Protein AF-A0A9D2AP03-F1 (afdb_monomer_lite)

Radius of gyration: 28.78 Å; chains: 1; bounding box: 63×72×78 Å

Foldseek 3Di:
DPVPVVVVVVCVVVVHPCPDPDPPCPLLLVLCVVQVVVLLPDDLVVQLVQDDFLDGNQQDVVRQPGSVSDDPVCVVVCPVVVVPACLVVLLNVLSNLCSNQQWDRDLDLLTDHPDPPAHFQLSSLLNLQSSQRQHDPVCSVVDRHSCSDPRRRDHQDNLVSLCSVVCCVQLRHSLLSNLLSLLLSVQQVLCVVHAPLQPLPQGLGSNQLSLLLVQLVQVCVQPVPQDFHSVLSSLLSSLSSQLQVLRNDDDDPCVLVVDDPLSVVLVVVLVVQVVVDDDPVSVVVSVVVNVVSVSVVRNVVCVVCRLVVSLVCLQDPPSSVSDDNVSSNLSSLLSNLLPDDLCVQLVPDFCRVPDNGRSSSSNLSSNLSSLQSLALVSADPVVCVVCVVPDDLVSLLSNVSNNFWHHKDKHKDKDAPPDPPDDPDLAQAGIAIEIEIETEGQEQWQAFDPQPLLQWQWEWDPVQDDSFWTKTDGDPPGDGYPDRSDTLVSNSCSLNNVSNSVSLVSVLVSLVPPPSNRHSYNYHYIYIYGHPHHHPDDPVSVVSNVVSD

pLDDT: mean 88.89, std 9.99, range [41.38, 98.75]

Sequence (549 aa):
DCNFIEREFEDYLLGKETDNISDCYAFLRKQTDKKMIRYANMNPGVLKKEFSGVKIQGLKSPLLTSFGICSDRFIKISRIVTANSDRLQRMFLNAVYSKVFKVVLSEDIALNSYDKKGIRYGELRALAYLRNSNGRISDFLNWDMEIMDIENQQNVDYTLFQVLGAYKKYVIHPDYIDHLILVHKYTSDIWKNGAKHLYFYTLHNQEHAIDLVKNIIKIVKIFSYLKISTYDYYLLFIACYLHDISMVRIAAEEDFLLDKDTSEEITAKLDSKWRSISSTNDLKKIIVESYKAVDGFFENKIRSSHGKDSGEEIRKRKELDFLEPSSRENIAAIAEGHMMDTRDIYFVKGSAKSKLLSSKFDKILLRFADLLDMRQHRVSAPILNHNIDNISPLSAFHWISHLVTEDYELTAEYGSPDSDSEPQGLTPGSITETVILSVFVNLSQFSKTSCDNSCVYGRLDEDTLSDTGFEIHMLDGGGKCTSDKCNFLCRWFNKKNAYLVQEMQALEAYLHRVPVKERFYDTRIIIRVIVSNPTRLSPELFEILKKQL

Organism: NCBI:txid2838499

Structure (mmCIF, N/CA/C/O backbone):
data_AF-A0A9D2AP03-F1
#
_entry.id   AF-A0A9D2AP03-F1
#
loop_
_atom_site.group_PDB
_atom_site.id
_atom_site.type_symbol
_atom_site.label_atom_id
_atom_site.label_alt_id
_atom_site.label_comp_id
_atom_site.label_asym_id
_atom_site.label_entity_id
_atom_site.label_seq_id
_atom_site.pdbx_PDB_ins_code
_atom_site.Cartn_x
_atom_site.Cartn_y
_atom_site.Cartn_z
_atom_site.occupancy
_atom_site.B_iso_or_equiv
_atom_site.auth_seq_id
_atom_site.auth_comp_id
_atom_site.auth_asym_id
_atom_site.auth_atom_id
_atom_site.pdbx_PDB_model_num
ATOM 1 N N . ASP A 1 1 ? -37.075 -10.006 31.513 1.00 44.84 1 ASP A N 1
ATOM 2 C CA . ASP A 1 1 ? -35.891 -10.606 32.162 1.00 44.84 1 ASP A CA 1
ATOM 3 C C . ASP A 1 1 ? -34.952 -11.201 31.123 1.00 44.84 1 ASP A C 1
ATOM 5 O O . ASP A 1 1 ? -35.371 -11.385 29.983 1.00 44.84 1 ASP A O 1
ATOM 9 N N . CYS A 1 2 ? -33.669 -11.375 31.454 1.00 41.38 2 CYS A N 1
ATOM 10 C CA . CYS A 1 2 ? -32.626 -11.760 30.495 1.00 41.38 2 CYS A CA 1
ATOM 11 C C . CYS A 1 2 ? -32.672 -13.272 30.222 1.00 41.38 2 CYS A C 1
ATOM 13 O O . CYS A 1 2 ? -31.818 -14.020 30.686 1.00 41.38 2 CYS A O 1
ATOM 15 N N . ASN A 1 3 ? -33.681 -13.680 29.451 1.00 57.78 3 ASN A N 1
ATOM 16 C CA . ASN A 1 3 ? -33.973 -15.060 29.044 1.00 57.78 3 ASN A CA 1
ATOM 17 C C . ASN A 1 3 ? -32.790 -15.751 28.332 1.00 57.78 3 ASN A C 1
ATOM 19 O O . ASN A 1 3 ? -32.763 -16.960 28.179 1.00 57.78 3 ASN A O 1
ATOM 23 N N . PHE A 1 4 ? -31.801 -14.977 27.882 1.00 57.78 4 PHE A N 1
ATOM 24 C CA . PHE A 1 4 ? -30.591 -15.502 27.264 1.00 57.78 4 PHE A CA 1
ATOM 25 C C . PHE A 1 4 ? -29.664 -16.174 28.284 1.00 57.78 4 PHE A C 1
ATOM 27 O O . PHE A 1 4 ? -29.231 -17.287 28.052 1.00 57.78 4 PHE A O 1
ATOM 34 N N . ILE A 1 5 ? -29.396 -15.545 29.434 1.00 58.84 5 ILE A N 1
ATOM 35 C CA . ILE A 1 5 ? -28.451 -16.105 30.421 1.00 58.84 5 ILE A CA 1
ATOM 36 C C . ILE A 1 5 ? -29.034 -17.355 31.088 1.00 58.84 5 ILE A C 1
ATOM 38 O O . ILE A 1 5 ? -28.309 -18.310 31.333 1.00 58.84 5 ILE A O 1
ATOM 42 N N . GLU A 1 6 ? -30.338 -17.342 31.363 1.00 63.78 6 GLU A N 1
ATOM 43 C CA . GLU A 1 6 ? -31.059 -18.488 31.923 1.00 63.78 6 GLU A CA 1
ATOM 44 C C . GLU A 1 6 ? -31.045 -19.670 30.947 1.00 63.78 6 GLU A C 1
ATOM 46 O O . GLU A 1 6 ? -30.641 -20.763 31.326 1.00 63.78 6 GLU A O 1
ATOM 51 N N . ARG A 1 7 ? -31.330 -19.419 29.663 1.00 66.69 7 ARG A N 1
ATOM 52 C CA . ARG A 1 7 ? -31.282 -20.444 28.616 1.00 66.69 7 ARG A CA 1
ATOM 53 C C . ARG A 1 7 ? -29.875 -20.997 28.374 1.00 66.69 7 ARG A C 1
ATOM 55 O O . ARG A 1 7 ? -29.720 -22.203 28.273 1.00 66.69 7 ARG A O 1
ATOM 62 N N . GLU A 1 8 ? -28.849 -20.147 28.322 1.00 65.19 8 GLU A N 1
ATOM 63 C CA . GLU A 1 8 ? -27.457 -20.599 28.145 1.00 65.19 8 GLU A CA 1
ATOM 64 C C . GLU A 1 8 ? -26.972 -21.439 29.338 1.00 65.19 8 GLU A C 1
ATOM 66 O O . GLU A 1 8 ? -26.218 -22.396 29.170 1.00 65.19 8 GLU A O 1
ATOM 71 N N . PHE A 1 9 ? -27.422 -21.107 30.551 1.00 68.38 9 PHE A N 1
ATOM 72 C CA . PHE A 1 9 ? -27.116 -21.884 31.748 1.00 68.38 9 PHE A CA 1
ATOM 73 C C . PHE A 1 9 ? -27.848 -23.235 31.760 1.00 68.38 9 PHE A C 1
ATOM 75 O O . PHE A 1 9 ? -27.249 -24.251 32.108 1.00 68.38 9 PHE A O 1
ATOM 82 N N . GLU A 1 10 ? -29.114 -23.273 31.338 1.00 73.44 10 GLU A N 1
ATOM 83 C CA . GLU A 1 10 ? -29.882 -24.516 31.188 1.00 73.44 10 GLU A CA 1
ATOM 84 C C . GLU A 1 10 ? -29.323 -25.423 30.082 1.00 73.44 10 GLU A C 1
ATOM 86 O O . GLU A 1 10 ? -29.177 -26.626 30.297 1.00 73.44 10 GLU A O 1
ATOM 91 N N . ASP A 1 11 ? -28.954 -24.869 28.925 1.00 72.00 11 ASP A N 1
ATOM 92 C CA . ASP A 1 11 ? -28.387 -25.633 27.809 1.00 72.00 11 ASP A CA 1
ATOM 93 C C . ASP A 1 11 ? -27.014 -26.235 28.173 1.00 72.00 11 ASP A C 1
ATOM 95 O O . ASP A 1 11 ? -26.756 -27.400 27.853 1.00 72.00 11 ASP A O 1
ATOM 99 N N . TYR A 1 12 ? -26.187 -25.506 28.941 1.00 70.19 12 TYR A N 1
ATOM 100 C CA . TYR A 1 12 ? -24.947 -26.027 29.534 1.00 70.19 12 TYR A CA 1
ATOM 101 C C . TYR A 1 12 ? -25.203 -27.210 30.480 1.00 70.19 12 TYR A C 1
ATOM 103 O O . TYR A 1 12 ? -24.540 -28.242 30.377 1.00 70.19 12 TYR A O 1
ATOM 111 N N . LEU A 1 13 ? -26.181 -27.089 31.387 1.00 75.38 13 LEU A N 1
ATOM 112 C CA . LEU A 1 13 ? -26.528 -28.157 32.333 1.00 75.38 13 LEU A CA 1
ATOM 113 C C . LEU A 1 13 ? -27.092 -29.407 31.641 1.00 75.38 13 LEU A C 1
ATOM 115 O O . LEU A 1 13 ? -26.936 -30.513 32.156 1.00 75.38 13 LEU A O 1
ATOM 119 N N . LEU A 1 14 ? -27.737 -29.242 30.485 1.00 83.12 14 LEU A N 1
ATOM 120 C CA . LEU A 1 14 ? -28.341 -30.326 29.709 1.00 83.12 14 LEU A CA 1
ATOM 121 C C . LEU A 1 14 ? -27.382 -30.972 28.697 1.00 83.12 14 LEU A C 1
ATOM 123 O O . LEU A 1 14 ? -27.803 -31.872 27.970 1.00 83.12 14 LEU A O 1
ATOM 127 N N . GLY A 1 15 ? -26.119 -30.532 28.631 1.00 58.19 15 GLY A N 1
ATOM 128 C CA . GLY A 1 15 ? -25.119 -31.079 27.708 1.00 58.19 15 GLY A CA 1
ATOM 129 C C . GLY A 1 15 ? -25.485 -30.900 26.233 1.00 58.19 15 GLY A C 1
ATOM 130 O O . GLY A 1 15 ? -25.018 -31.661 25.387 1.00 58.19 15 GLY A O 1
ATOM 131 N N . LYS A 1 16 ? -26.348 -29.928 25.917 1.00 58.47 16 LYS A N 1
ATOM 132 C CA . LYS A 1 16 ? -26.691 -29.597 24.537 1.00 58.47 16 LYS A CA 1
ATOM 133 C C . LYS A 1 16 ? -25.551 -28.769 23.960 1.00 58.47 16 LYS A C 1
ATOM 135 O O . LYS A 1 16 ? -25.250 -27.699 24.486 1.00 58.47 16 LYS A O 1
ATOM 140 N N . GLU A 1 17 ? -24.931 -29.238 22.879 1.00 49.62 17 GLU A N 1
ATOM 141 C CA . GLU A 1 17 ? -24.094 -28.364 22.057 1.00 49.62 17 GLU A CA 1
ATOM 142 C C . GLU A 1 17 ? -24.981 -27.225 21.541 1.00 49.62 17 GLU A C 1
ATOM 144 O O . GLU A 1 17 ? -25.986 -27.437 20.856 1.00 49.62 17 GLU A O 1
ATOM 149 N N . THR A 1 18 ? -24.677 -26.003 21.967 1.00 51.25 18 THR A N 1
ATOM 150 C CA . THR A 1 18 ? -25.422 -24.806 21.595 1.00 51.25 18 THR A CA 1
ATOM 151 C C . THR A 1 18 ? -25.088 -24.419 20.154 1.00 51.25 18 THR A C 1
ATOM 153 O O . THR A 1 18 ? -24.315 -23.505 19.897 1.00 51.25 18 THR A O 1
ATOM 156 N N . ASP A 1 19 ? -25.739 -25.071 19.190 1.00 45.84 19 ASP A N 1
ATOM 157 C CA . ASP A 1 19 ? -25.657 -24.725 17.759 1.00 45.84 19 ASP A CA 1
ATOM 158 C C . ASP A 1 19 ? -26.390 -23.418 17.390 1.00 45.84 19 ASP A C 1
ATOM 160 O O . ASP A 1 19 ? -26.431 -23.005 16.230 1.00 45.84 19 ASP A O 1
ATOM 164 N N . ASN A 1 20 ? -26.970 -22.711 18.363 1.00 47.16 20 ASN A N 1
ATOM 165 C CA . ASN A 1 20 ? -27.599 -21.418 18.123 1.00 47.16 20 ASN A CA 1
ATOM 166 C C . ASN A 1 20 ? -26.637 -20.281 18.464 1.00 47.16 20 ASN A C 1
ATOM 168 O O . ASN A 1 20 ? -26.581 -19.818 19.604 1.00 47.16 20 ASN A O 1
ATOM 172 N N . ILE A 1 21 ? -25.957 -19.752 17.440 1.00 50.97 21 ILE A N 1
ATOM 173 C CA . ILE A 1 21 ? -25.323 -18.429 17.494 1.00 50.97 21 ILE A CA 1
ATOM 174 C C . ILE A 1 21 ? -26.442 -17.389 17.651 1.00 50.97 21 ILE A C 1
ATOM 176 O O . ILE A 1 21 ? -26.941 -16.800 16.694 1.00 50.97 21 ILE A O 1
ATOM 180 N N . SER A 1 22 ? -26.893 -17.190 18.884 1.00 64.31 22 SER A N 1
ATOM 181 C CA . SER A 1 22 ? -27.770 -16.088 19.255 1.00 64.31 22 SER A CA 1
ATOM 182 C C . SER A 1 22 ? -27.080 -14.772 18.893 1.00 64.31 22 SER A C 1
ATOM 184 O O . SER A 1 22 ? -25.980 -14.509 19.380 1.00 64.31 22 SER A O 1
ATOM 186 N N . ASP A 1 23 ? -27.723 -13.927 18.075 1.00 77.56 23 ASP A N 1
ATOM 187 C CA . ASP A 1 23 ? -27.257 -12.559 17.809 1.00 77.56 23 ASP A CA 1
ATOM 188 C C . ASP A 1 23 ? -27.094 -11.816 19.145 1.00 77.56 23 ASP A C 1
ATOM 190 O O . ASP A 1 23 ? -28.066 -11.389 19.779 1.00 77.56 23 ASP A O 1
ATOM 194 N N . CYS A 1 24 ? -25.840 -11.657 19.574 1.00 82.56 24 CYS A N 1
ATOM 195 C CA . CYS A 1 24 ? -25.478 -11.058 20.855 1.00 82.56 24 CYS A CA 1
ATOM 196 C C . CYS A 1 24 ? -25.878 -9.574 20.957 1.00 82.56 24 CYS A C 1
ATOM 198 O O . CYS A 1 24 ? -25.889 -9.010 22.053 1.00 82.56 24 CYS A O 1
ATOM 200 N N . TYR A 1 25 ? -26.266 -8.954 19.837 1.00 90.12 25 TYR A N 1
ATOM 201 C CA . TYR A 1 25 ? -26.763 -7.589 19.759 1.00 90.12 25 TYR A CA 1
ATOM 202 C C . TYR A 1 25 ? -28.284 -7.477 19.629 1.00 90.12 25 TYR A C 1
ATOM 204 O O . TYR A 1 25 ? -28.788 -6.354 19.685 1.00 90.12 25 TYR A O 1
ATOM 212 N N . ALA A 1 26 ? -29.039 -8.574 19.509 1.00 89.12 26 ALA A N 1
ATOM 213 C CA . ALA A 1 26 ? -30.479 -8.532 19.225 1.00 89.12 26 ALA A CA 1
ATOM 214 C C . ALA A 1 26 ? -31.265 -7.628 20.197 1.00 89.12 26 ALA A C 1
ATOM 216 O O . ALA A 1 26 ? -32.081 -6.797 19.783 1.00 89.12 26 ALA A O 1
ATOM 217 N N . PHE A 1 27 ? -30.982 -7.737 21.500 1.00 90.19 27 PHE A N 1
ATOM 218 C CA . PHE A 1 27 ? -31.601 -6.882 22.516 1.00 90.19 27 PHE A CA 1
ATOM 219 C C . PHE A 1 27 ? -31.194 -5.412 22.362 1.00 90.19 27 PHE A C 1
ATOM 221 O O . PHE A 1 27 ? -32.060 -4.534 22.355 1.00 90.19 27 PHE A O 1
ATOM 228 N N . LEU A 1 28 ? -29.889 -5.145 22.231 1.00 93.50 28 LEU A N 1
ATOM 229 C CA . LEU A 1 28 ? -29.361 -3.787 22.108 1.00 93.50 28 LEU A CA 1
ATOM 230 C C . LEU A 1 28 ? -29.923 -3.096 20.868 1.00 93.50 28 LEU A C 1
ATOM 232 O O . LEU A 1 28 ? -30.394 -1.971 20.989 1.00 93.50 28 LEU A O 1
ATOM 236 N N . ARG A 1 29 ? -29.977 -3.795 19.729 1.00 92.75 29 ARG A N 1
ATOM 237 C CA . ARG A 1 29 ? -30.579 -3.319 18.478 1.00 92.75 29 ARG A CA 1
ATOM 238 C C . ARG A 1 29 ? -32.029 -2.883 18.690 1.00 92.75 29 ARG A C 1
ATOM 240 O O . ARG A 1 29 ? -32.378 -1.735 18.434 1.00 92.75 29 ARG A O 1
ATOM 247 N N . LYS A 1 30 ? -32.859 -3.764 19.263 1.00 92.81 30 LYS A N 1
ATOM 248 C CA . LYS A 1 30 ? -34.273 -3.467 19.545 1.00 92.81 30 LYS A CA 1
ATOM 249 C C . LYS A 1 30 ? -34.442 -2.250 20.459 1.00 92.81 30 LYS A C 1
ATOM 251 O O . LYS A 1 30 ? -35.348 -1.439 20.256 1.00 92.81 30 LYS A O 1
ATOM 256 N N . GLN A 1 31 ? -33.612 -2.129 21.495 1.00 94.44 31 GLN A N 1
ATOM 257 C CA . GLN A 1 31 ? -33.720 -1.021 22.443 1.00 94.44 31 GLN A CA 1
ATOM 258 C C . GLN A 1 31 ? -33.203 0.296 21.868 1.00 94.44 31 GLN A C 1
ATOM 260 O O . GLN A 1 31 ? -33.865 1.315 22.060 1.00 94.44 31 GLN A O 1
ATOM 265 N N . THR A 1 32 ? -32.076 0.311 21.152 1.00 93.75 32 THR A N 1
ATOM 266 C CA . THR A 1 32 ? -31.560 1.539 20.529 1.00 93.75 32 THR A CA 1
ATOM 267 C C . THR A 1 32 ? -32.501 2.036 19.436 1.00 93.75 32 THR A C 1
ATOM 269 O O . THR A 1 32 ? -32.773 3.235 19.383 1.00 93.75 32 THR A O 1
ATOM 272 N N . ASP A 1 33 ? -33.116 1.143 18.656 1.00 91.31 33 ASP A N 1
ATOM 273 C CA . ASP A 1 33 ? -34.148 1.512 17.681 1.00 91.31 33 ASP A CA 1
ATOM 274 C C . ASP A 1 33 ? -35.342 2.221 18.327 1.00 91.31 33 ASP A C 1
ATOM 276 O O . ASP A 1 33 ? -35.808 3.243 17.820 1.00 91.31 33 ASP A O 1
ATOM 280 N N . LYS A 1 34 ? -35.798 1.729 19.485 1.00 92.62 34 LYS A N 1
ATOM 281 C CA . LYS A 1 34 ? -36.927 2.318 20.216 1.00 92.62 34 LYS A CA 1
ATOM 282 C C . LYS A 1 34 ? -36.557 3.609 20.950 1.00 92.62 34 LYS A C 1
ATOM 284 O O . LYS A 1 34 ? -37.333 4.560 20.957 1.00 92.62 34 LYS A O 1
ATOM 289 N N . LYS A 1 35 ? -35.415 3.628 21.640 1.00 93.38 35 LYS A N 1
ATOM 290 C CA . LYS A 1 35 ? -35.047 4.680 22.606 1.00 93.38 35 LYS A CA 1
ATOM 291 C C . LYS A 1 35 ? -34.233 5.814 21.990 1.00 93.38 35 LYS A C 1
ATOM 293 O O . LYS A 1 35 ? -34.242 6.916 22.528 1.00 93.38 35 LYS A O 1
ATOM 298 N N . MET A 1 36 ? -33.560 5.573 20.865 1.00 92.00 36 MET A N 1
ATOM 299 C CA . MET A 1 36 ? -32.675 6.544 20.209 1.00 92.00 36 MET A CA 1
ATOM 300 C C . MET A 1 36 ? -33.200 7.016 18.848 1.00 92.00 36 MET A C 1
ATOM 302 O O . MET A 1 36 ? -32.451 7.595 18.064 1.00 92.00 36 MET A O 1
ATOM 306 N N . ILE A 1 37 ? -34.498 6.835 18.571 1.00 87.38 37 ILE A N 1
ATOM 307 C CA . ILE A 1 37 ? -35.125 7.219 17.295 1.00 87.38 37 ILE A CA 1
ATOM 308 C C . ILE A 1 37 ? -34.913 8.697 16.933 1.00 87.38 37 ILE A C 1
ATOM 310 O O . ILE A 1 37 ? -34.762 9.023 15.759 1.00 87.38 37 ILE A O 1
ATOM 314 N N . ARG A 1 38 ? -34.819 9.587 17.935 1.00 88.38 38 ARG A N 1
ATOM 315 C CA . ARG A 1 38 ? -34.565 11.019 17.711 1.00 88.38 38 ARG A CA 1
ATOM 316 C C . ARG A 1 38 ? -33.284 11.264 16.912 1.00 88.38 38 ARG A C 1
ATOM 318 O O . ARG A 1 38 ? -33.292 12.096 16.015 1.00 88.38 38 ARG A O 1
ATOM 325 N N . TYR A 1 39 ? -32.225 10.502 17.192 1.00 86.62 39 TYR A N 1
ATOM 326 C CA . TYR A 1 39 ? -30.919 10.665 16.554 1.00 86.62 39 TYR A CA 1
ATOM 327 C C . TYR A 1 39 ? -30.940 10.220 15.092 1.00 86.62 39 TYR A C 1
ATOM 329 O O . TYR A 1 39 ? -30.308 10.848 14.250 1.00 86.62 39 TYR A O 1
ATOM 337 N N . ALA A 1 40 ? -31.753 9.212 14.758 1.00 75.50 40 ALA A N 1
ATOM 338 C CA . ALA A 1 40 ? -31.922 8.769 13.375 1.00 75.50 40 ALA A CA 1
ATOM 339 C C . ALA A 1 40 ? -32.514 9.869 12.470 1.00 75.50 40 ALA A C 1
ATOM 341 O O . ALA A 1 40 ? -32.250 9.896 11.268 1.00 75.50 40 ALA A O 1
ATOM 342 N N . ASN A 1 41 ? -33.268 10.807 13.043 1.00 78.69 41 ASN A N 1
ATOM 343 C CA . ASN A 1 41 ? -33.937 11.872 12.298 1.00 78.69 41 ASN A CA 1
ATOM 344 C C . ASN A 1 41 ? -33.183 13.210 12.336 1.00 78.69 41 ASN A C 1
ATOM 346 O O . ASN A 1 41 ? -33.604 14.164 11.683 1.00 78.69 41 ASN A O 1
ATOM 350 N N . MET A 1 42 ? -32.073 13.303 13.075 1.00 86.88 42 MET A N 1
ATOM 351 C CA . MET A 1 42 ? -31.293 14.536 13.151 1.00 86.88 42 MET A CA 1
ATOM 352 C C . MET A 1 42 ? -30.549 14.804 11.842 1.00 86.88 42 MET A C 1
ATOM 354 O O . MET A 1 42 ? -30.016 13.901 11.191 1.00 86.88 42 MET A O 1
ATOM 358 N N . ASN A 1 43 ? -30.496 16.081 11.460 1.00 83.50 43 ASN A N 1
ATOM 359 C CA . ASN A 1 43 ? -29.593 16.529 10.408 1.00 83.50 43 ASN A CA 1
ATOM 360 C C . ASN A 1 43 ? -28.151 16.647 10.958 1.00 83.50 43 ASN A C 1
ATOM 362 O O . ASN A 1 43 ? -27.973 16.767 12.174 1.00 83.50 43 ASN A O 1
ATOM 366 N N . PRO A 1 44 ? -27.118 16.648 10.093 1.00 79.19 44 PRO A N 1
ATOM 367 C CA . PRO A 1 44 ? -25.723 16.668 10.542 1.00 79.19 44 PRO A CA 1
ATOM 368 C C . PRO A 1 44 ? -25.347 17.877 11.412 1.00 79.19 44 PRO A C 1
ATOM 370 O O . PRO A 1 44 ? -24.553 17.740 12.337 1.00 79.19 44 PRO A O 1
ATOM 373 N N . GLY A 1 45 ? -25.925 19.055 11.146 1.00 82.62 45 GLY A N 1
ATOM 374 C CA . GLY A 1 45 ? -25.622 20.280 11.893 1.00 82.62 45 GLY A CA 1
ATOM 375 C C . GLY A 1 45 ? -26.169 20.270 13.322 1.00 82.62 45 GLY A C 1
ATOM 376 O O . GLY A 1 45 ? -25.517 20.768 14.235 1.00 82.62 45 GLY A O 1
ATOM 377 N N . VAL A 1 46 ? -27.347 19.675 13.530 1.00 86.88 46 VAL A N 1
ATOM 378 C CA . VAL A 1 46 ? -27.911 19.444 14.867 1.00 86.88 46 VAL A CA 1
ATOM 379 C C . VAL A 1 46 ? -27.157 18.320 15.562 1.00 86.88 46 VAL A C 1
ATOM 381 O O . VAL A 1 46 ? -26.773 18.483 16.714 1.00 86.88 46 VAL A O 1
ATOM 384 N N . LEU A 1 47 ? -26.870 17.227 14.847 1.00 87.31 47 LEU A N 1
ATOM 385 C CA . LEU A 1 47 ? -26.134 16.095 15.403 1.00 87.31 47 LEU A CA 1
ATOM 386 C C . LEU A 1 47 ? -24.746 16.507 15.910 1.00 87.31 47 LEU A C 1
ATOM 388 O O . LEU A 1 47 ? -24.331 16.049 16.966 1.00 87.31 47 LEU A O 1
ATOM 392 N N . LYS A 1 48 ? -24.066 17.436 15.225 1.00 88.75 48 LYS A N 1
ATOM 393 C CA . LYS A 1 48 ? -22.791 18.007 15.686 1.00 88.75 48 LYS A CA 1
ATOM 394 C C . LYS A 1 48 ? -22.875 18.595 17.098 1.00 88.75 48 LYS A C 1
ATOM 396 O O . LYS A 1 48 ? -21.929 18.456 17.857 1.00 88.75 48 LYS A O 1
ATOM 401 N N . LYS A 1 49 ? -23.996 19.227 17.462 1.00 91.19 49 LYS A N 1
ATOM 402 C CA . LYS A 1 49 ? -24.187 19.839 18.791 1.00 91.19 49 LYS A CA 1
ATOM 403 C C . LYS A 1 49 ? -24.413 18.810 19.898 1.00 91.19 49 LYS A C 1
ATOM 405 O O . LYS A 1 49 ? -24.291 19.150 21.067 1.00 91.19 49 LYS A O 1
ATOM 410 N N . GLU A 1 50 ? -24.746 17.575 19.532 1.00 93.31 50 GLU A N 1
ATOM 411 C CA . GLU A 1 50 ? -24.918 16.471 20.475 1.00 93.31 50 GLU A CA 1
ATOM 412 C C . GLU A 1 50 ? -23.584 15.811 20.836 1.00 93.31 50 GLU A C 1
ATOM 414 O O . GLU A 1 50 ? -23.572 14.965 21.722 1.00 93.31 50 GLU A O 1
ATOM 419 N N . PHE A 1 51 ? -22.473 16.158 20.179 1.00 93.88 51 PHE A N 1
ATOM 420 C CA . PHE A 1 51 ? -21.151 15.611 20.481 1.00 93.88 51 PHE A CA 1
ATOM 421 C C . PHE A 1 51 ? -20.243 16.652 21.142 1.00 93.88 51 PHE A C 1
ATOM 423 O O . PHE A 1 51 ? -20.256 17.829 20.791 1.00 93.88 51 PHE A O 1
ATOM 430 N N . SER A 1 52 ? -19.436 16.190 22.094 1.00 92.56 52 SER A N 1
ATOM 431 C CA . SER A 1 52 ? -18.273 16.895 22.635 1.00 92.56 52 SER A CA 1
ATOM 432 C C . SER A 1 52 ? -17.092 15.930 22.559 1.00 92.56 52 SER A C 1
ATOM 434 O O . SER A 1 52 ? -17.078 14.919 23.274 1.00 92.56 52 SER A O 1
ATOM 436 N N . GLY A 1 53 ? -16.164 16.182 21.629 1.00 93.56 53 GLY A N 1
ATOM 437 C CA . GLY A 1 53 ? -15.182 15.188 21.209 1.00 93.56 53 GLY A CA 1
ATOM 438 C C . GLY A 1 53 ? -15.876 13.922 20.716 1.00 93.56 53 GLY A C 1
ATOM 439 O O . GLY A 1 53 ? -16.817 13.960 19.913 1.00 93.56 53 GLY A O 1
ATOM 440 N N . VAL A 1 54 ? -15.480 12.782 21.279 1.00 94.81 54 VAL A N 1
ATOM 441 C CA . VAL A 1 54 ? -16.140 11.514 20.978 1.00 94.81 54 VAL A CA 1
ATOM 442 C C . VAL A 1 54 ? -17.452 11.299 21.725 1.00 94.81 54 VAL A C 1
ATOM 444 O O . VAL A 1 54 ? -18.207 10.407 21.351 1.00 94.81 54 VAL A O 1
ATOM 447 N N . LYS A 1 55 ? -17.745 12.050 22.796 1.00 95.06 55 LYS A N 1
ATOM 448 C CA . LYS A 1 55 ? -18.863 11.761 23.710 1.00 95.06 55 LYS A CA 1
ATOM 449 C C . LYS A 1 55 ? -20.167 12.333 23.181 1.00 95.06 55 LYS A C 1
ATOM 451 O O . LYS A 1 55 ? -20.269 13.533 22.952 1.00 95.06 55 LYS A O 1
ATOM 456 N N . ILE A 1 56 ? -21.195 11.492 23.096 1.00 94.31 56 ILE A N 1
ATOM 457 C CA . ILE A 1 56 ? -22.560 11.938 22.811 1.00 94.31 56 ILE A CA 1
ATOM 458 C C . ILE A 1 56 ? -23.282 12.415 24.085 1.00 94.31 56 ILE A C 1
ATOM 460 O O . ILE A 1 56 ? -23.189 11.801 25.155 1.00 94.31 56 ILE A O 1
ATOM 464 N N . GLN A 1 57 ? -24.037 13.506 23.972 1.00 92.44 57 GLN A N 1
ATOM 465 C CA . GLN A 1 57 ? -24.822 14.091 25.048 1.00 92.44 57 GLN A CA 1
ATOM 466 C C . GLN A 1 57 ? -25.852 13.080 25.566 1.00 92.44 57 GLN A C 1
ATOM 468 O O . GLN A 1 57 ? -26.600 12.457 24.813 1.00 92.44 57 GLN A O 1
ATOM 473 N N . GLY A 1 58 ? -25.902 12.922 26.889 1.00 89.94 58 GLY A N 1
ATOM 474 C CA . GLY A 1 58 ? -26.769 11.947 27.556 1.00 89.94 58 GLY A CA 1
ATOM 475 C C . GLY A 1 58 ? -26.066 10.657 27.982 1.00 89.94 58 GLY A C 1
ATOM 476 O O . GLY A 1 58 ? -26.693 9.847 28.671 1.00 89.94 58 GLY A O 1
ATOM 477 N N . LEU A 1 59 ? -24.776 10.489 27.656 1.00 94.19 59 LEU A N 1
ATOM 478 C CA . LEU A 1 59 ? -23.927 9.508 28.332 1.00 94.19 59 LEU A CA 1
ATOM 479 C C . LEU A 1 59 ? -23.784 9.855 29.822 1.00 94.19 59 LEU A C 1
ATOM 481 O O . LEU A 1 59 ? -23.529 11.000 30.195 1.00 94.19 59 LEU A O 1
ATOM 485 N N . LYS A 1 60 ? -23.960 8.848 30.677 1.00 93.31 60 LYS A N 1
ATOM 486 C CA . LYS A 1 60 ? -23.873 8.923 32.140 1.00 93.31 60 LYS A CA 1
ATOM 487 C C . LYS A 1 60 ? -22.753 8.025 32.658 1.00 93.31 60 LYS A C 1
ATOM 489 O O . LYS A 1 60 ? -22.312 7.112 31.968 1.00 93.31 60 LYS A O 1
ATOM 494 N N . SER A 1 61 ? -22.348 8.236 33.908 1.00 87.94 61 SER A N 1
ATOM 495 C CA . SER A 1 61 ? -21.525 7.285 34.658 1.00 87.94 61 SER A CA 1
ATOM 496 C C . SER A 1 61 ? -22.370 6.667 35.778 1.00 87.94 61 SER A C 1
ATOM 498 O O . SER A 1 61 ? -22.891 7.426 36.599 1.00 87.94 61 SER A O 1
ATOM 500 N N . PRO A 1 62 ? -22.553 5.331 35.831 1.00 88.69 62 PRO A N 1
ATOM 501 C CA . PRO A 1 62 ? -22.027 4.295 34.926 1.00 88.69 62 PRO A CA 1
ATOM 502 C C . PRO A 1 62 ? -22.670 4.284 33.525 1.00 88.69 62 PRO A C 1
ATOM 504 O O . PRO A 1 62 ? -23.876 4.503 33.400 1.00 88.69 62 PRO A O 1
ATOM 507 N N . LEU A 1 63 ? -21.902 3.933 32.483 1.00 93.56 63 LEU A N 1
ATOM 508 C CA . LEU A 1 63 ? -22.317 4.025 31.066 1.00 93.56 63 LEU A CA 1
ATOM 509 C C . LEU A 1 63 ? -23.632 3.321 30.733 1.00 93.56 63 LEU A C 1
ATOM 511 O O . LEU A 1 63 ? -24.467 3.886 30.031 1.00 93.56 63 LEU A O 1
ATOM 515 N N . LEU A 1 64 ? -23.854 2.119 31.269 1.00 93.25 64 LEU A N 1
ATOM 516 C CA . LEU A 1 64 ? -25.052 1.324 30.976 1.00 93.25 64 LEU A CA 1
ATOM 517 C C . LEU A 1 64 ? -26.356 1.964 31.491 1.00 93.25 64 LEU A C 1
ATOM 519 O O . LEU A 1 64 ? -27.434 1.539 31.090 1.00 93.25 64 LEU A O 1
ATOM 523 N N . THR A 1 65 ? -26.281 2.993 32.346 1.00 94.19 65 THR A N 1
ATOM 524 C CA . THR A 1 65 ? -27.449 3.777 32.799 1.00 94.19 65 THR A CA 1
ATOM 525 C C . THR A 1 65 ? -27.903 4.825 31.773 1.00 94.19 65 THR A C 1
ATOM 527 O O . THR A 1 65 ? -28.935 5.482 31.951 1.00 94.19 65 THR A O 1
ATOM 530 N N . SER A 1 66 ? -27.138 5.011 30.694 1.00 95.00 66 SER A N 1
ATOM 531 C CA . SER A 1 66 ? -27.413 6.022 29.673 1.00 95.00 66 SER A CA 1
ATOM 532 C C . SER A 1 66 ? -28.632 5.639 28.829 1.00 95.00 66 SER A C 1
ATOM 534 O O . SER A 1 66 ? -28.880 4.465 28.546 1.00 95.00 66 SER A O 1
ATOM 536 N N . PHE A 1 67 ? -29.406 6.646 28.419 1.00 94.38 67 PHE A N 1
ATOM 537 C CA . PHE A 1 67 ? -30.544 6.533 27.489 1.00 94.38 67 PHE A CA 1
ATOM 538 C C . PHE A 1 67 ? -31.687 5.571 27.883 1.00 94.38 67 PHE A C 1
ATOM 540 O O . PHE A 1 67 ? -32.623 5.388 27.106 1.00 94.38 67 PHE A O 1
ATOM 547 N N . GLY A 1 68 ? -31.653 4.962 29.075 1.00 92.06 68 GLY A N 1
ATOM 548 C CA . GLY A 1 68 ? -32.679 4.012 29.521 1.00 92.06 68 GLY A CA 1
ATOM 549 C C . GLY A 1 68 ? -32.799 2.772 28.623 1.00 92.06 68 GLY A C 1
ATOM 550 O O . GLY A 1 68 ? -33.903 2.257 28.435 1.00 92.06 68 GLY A O 1
ATOM 551 N N . ILE A 1 69 ? -31.683 2.345 28.020 1.00 94.19 69 ILE A N 1
ATOM 552 C CA . ILE A 1 69 ? -31.586 1.155 27.156 1.00 94.19 69 ILE A CA 1
ATOM 553 C C . ILE A 1 69 ? -31.535 -0.123 28.005 1.00 94.19 69 ILE A C 1
ATOM 555 O O . ILE A 1 69 ? -32.227 -1.098 27.709 1.00 94.19 69 ILE A O 1
ATOM 559 N N . CYS A 1 70 ? -30.731 -0.116 29.070 1.00 91.94 70 CYS A N 1
ATOM 560 C CA . CYS A 1 70 ? -30.582 -1.239 29.991 1.00 91.94 70 CYS A CA 1
ATOM 561 C C . CYS A 1 70 ? -31.505 -1.069 31.206 1.00 91.94 70 CYS A C 1
ATOM 563 O O . CYS A 1 70 ? -31.637 0.027 31.742 1.00 91.94 70 CYS A O 1
ATOM 565 N N . SER A 1 71 ? -32.124 -2.160 31.667 1.00 90.38 71 SER A N 1
ATOM 566 C CA . SER A 1 71 ? -32.940 -2.156 32.893 1.00 90.38 71 SER A CA 1
ATOM 567 C C . SER A 1 71 ? -32.082 -2.049 34.158 1.00 90.38 71 SER A C 1
ATOM 569 O O . SER A 1 71 ? -30.983 -2.608 34.185 1.00 90.38 71 SER A O 1
ATOM 571 N N . ASP A 1 72 ? -32.626 -1.485 35.239 1.00 90.19 72 ASP A N 1
ATOM 572 C CA . ASP A 1 72 ? -31.939 -1.380 36.538 1.00 90.19 72 ASP A CA 1
ATOM 573 C C . ASP A 1 72 ? -31.475 -2.738 37.085 1.00 90.19 72 ASP A C 1
ATOM 575 O O . ASP A 1 72 ? -30.359 -2.862 37.594 1.00 90.19 72 ASP A O 1
ATOM 579 N N . ARG A 1 73 ? -32.292 -3.791 36.913 1.00 90.50 73 ARG A N 1
ATOM 580 C CA . ARG A 1 73 ? -31.928 -5.169 37.287 1.00 90.50 73 ARG A CA 1
ATOM 581 C C . ARG A 1 73 ? -30.665 -5.627 36.554 1.00 90.50 73 ARG A C 1
ATOM 583 O O . ARG A 1 73 ? -29.739 -6.117 37.195 1.00 90.50 73 ARG A O 1
ATOM 590 N N . PHE A 1 74 ? -30.616 -5.446 35.232 1.00 89.50 74 PHE A N 1
ATOM 591 C CA . PHE A 1 74 ? -29.442 -5.792 34.423 1.00 89.50 74 PHE A CA 1
ATOM 592 C C . PHE A 1 74 ? -28.215 -4.995 34.857 1.00 89.50 74 PHE A C 1
ATOM 594 O O . PHE A 1 74 ? -27.176 -5.594 35.096 1.00 89.50 74 PHE A O 1
ATOM 601 N N . ILE A 1 75 ? -28.353 -3.677 35.038 1.00 90.81 75 ILE A N 1
ATOM 602 C CA . ILE A 1 75 ? -27.252 -2.801 35.461 1.00 90.81 75 ILE A CA 1
ATOM 603 C C . ILE A 1 75 ? -26.674 -3.268 36.800 1.00 90.81 75 ILE A C 1
ATOM 605 O O . ILE A 1 75 ? -25.456 -3.314 36.957 1.00 90.81 75 ILE A O 1
ATOM 609 N N . LYS A 1 76 ? -27.529 -3.654 37.758 1.00 89.44 76 LYS A N 1
ATOM 610 C CA . LYS A 1 76 ? -27.100 -4.168 39.066 1.00 89.44 76 LYS A CA 1
ATOM 611 C C . LYS A 1 76 ? -26.314 -5.476 38.938 1.00 89.44 76 LYS A C 1
ATOM 613 O O . LYS A 1 76 ? -25.272 -5.605 39.575 1.00 89.44 76 LYS A O 1
ATOM 618 N N . ILE A 1 77 ? -26.791 -6.414 38.119 1.00 87.50 77 ILE A N 1
ATOM 619 C CA . ILE A 1 77 ? -26.153 -7.726 37.915 1.00 87.50 77 ILE A CA 1
ATOM 620 C C . ILE A 1 77 ? -24.856 -7.589 37.104 1.00 87.50 77 ILE A C 1
ATOM 622 O O . ILE A 1 77 ? -23.860 -8.239 37.412 1.00 87.50 77 ILE A O 1
ATOM 626 N N . SER A 1 78 ? -24.819 -6.695 36.114 1.00 88.25 78 SER A N 1
ATOM 627 C CA . SER A 1 78 ? -23.655 -6.503 35.248 1.00 88.25 78 SER A CA 1
ATOM 628 C C . SER A 1 78 ? -22.480 -5.816 35.941 1.00 88.25 78 SER A C 1
ATOM 630 O O . SER A 1 78 ? -21.399 -5.800 35.361 1.00 88.25 78 SER A O 1
ATOM 632 N N . ARG A 1 79 ? -22.651 -5.260 37.157 1.00 87.00 79 ARG A N 1
ATOM 633 C CA . ARG A 1 79 ? -21.595 -4.517 37.877 1.00 87.00 79 ARG A CA 1
ATOM 634 C C . ARG A 1 79 ? -20.293 -5.305 37.985 1.00 87.00 79 ARG A C 1
ATOM 636 O O . ARG A 1 79 ? -19.235 -4.734 37.744 1.00 87.00 79 ARG A O 1
ATOM 643 N N . ILE A 1 80 ? -20.379 -6.600 38.299 1.00 84.62 80 ILE A N 1
ATOM 644 C CA . ILE A 1 80 ? -19.207 -7.480 38.432 1.00 84.62 80 ILE A CA 1
ATOM 645 C C . ILE A 1 80 ? -18.488 -7.613 37.086 1.00 84.62 80 ILE A C 1
ATOM 647 O O . ILE A 1 80 ? -17.272 -7.459 37.021 1.00 84.62 80 ILE A O 1
ATOM 651 N N . VAL A 1 81 ? -19.234 -7.826 35.998 1.00 86.75 81 VAL A N 1
ATOM 652 C CA . VAL A 1 81 ? -18.660 -7.942 34.649 1.00 86.75 81 VAL A CA 1
ATOM 653 C C . VAL A 1 81 ? -18.018 -6.622 34.225 1.00 86.75 81 VAL A C 1
ATOM 655 O O . VAL A 1 81 ? -16.870 -6.618 33.800 1.00 86.75 81 VAL A O 1
ATOM 658 N N . THR A 1 82 ? -18.710 -5.494 34.406 1.00 86.25 82 THR A N 1
ATOM 659 C CA . THR A 1 82 ? -18.194 -4.164 34.037 1.00 86.25 82 THR A CA 1
ATOM 660 C C . THR A 1 82 ? -17.016 -3.696 34.886 1.00 86.25 82 THR A C 1
ATOM 662 O O . THR A 1 82 ? -16.328 -2.771 34.482 1.00 86.25 82 THR A O 1
ATOM 665 N N . ALA A 1 83 ? -16.789 -4.294 36.060 1.00 84.81 83 ALA A N 1
ATOM 666 C CA . ALA A 1 83 ? -15.614 -4.010 36.883 1.00 84.81 83 ALA A CA 1
ATOM 667 C C . ALA A 1 83 ? -14.361 -4.770 36.412 1.00 84.81 83 ALA A C 1
ATOM 669 O O . ALA A 1 83 ? -13.255 -4.377 36.760 1.00 84.81 83 ALA A O 1
ATOM 670 N N . ASN A 1 84 ? -14.533 -5.846 35.635 1.00 85.69 84 ASN A N 1
ATOM 671 C CA . ASN A 1 84 ? -13.443 -6.722 35.190 1.00 85.69 84 ASN A CA 1
ATOM 672 C C . ASN A 1 84 ? -13.245 -6.720 33.665 1.00 85.69 84 ASN A C 1
ATOM 674 O O . ASN A 1 84 ? -12.248 -7.237 33.170 1.00 85.69 84 ASN A O 1
ATOM 678 N N . SER A 1 85 ? -14.202 -6.191 32.898 1.00 88.12 85 SER A N 1
ATOM 679 C CA . SER A 1 85 ? -14.153 -6.177 31.440 1.00 88.12 85 SER A CA 1
ATOM 680 C C . SER A 1 85 ? -14.945 -5.020 30.843 1.00 88.12 85 SER A C 1
ATOM 682 O O . SER A 1 85 ? -16.116 -4.800 31.164 1.00 88.12 85 SER A O 1
ATOM 684 N N . ASP A 1 86 ? -14.342 -4.386 29.844 1.00 90.75 86 ASP A N 1
ATOM 685 C CA . ASP A 1 86 ? -14.961 -3.331 29.044 1.00 90.75 86 ASP A CA 1
ATOM 686 C C . ASP A 1 86 ? -15.955 -3.858 28.004 1.00 90.75 86 ASP A C 1
ATOM 688 O O . ASP A 1 86 ? -16.666 -3.078 27.371 1.00 90.75 86 ASP A O 1
ATOM 692 N N . ARG A 1 87 ? -16.057 -5.181 27.818 1.00 90.75 87 ARG A N 1
ATOM 693 C CA . ARG A 1 87 ? -16.839 -5.784 26.728 1.00 90.75 87 ARG A CA 1
ATOM 694 C C . ARG A 1 87 ? -18.288 -5.302 26.695 1.00 90.75 87 ARG A C 1
ATOM 696 O O . ARG A 1 87 ? -18.760 -4.892 25.640 1.00 90.75 87 ARG A O 1
ATOM 703 N N . LEU A 1 88 ? -18.994 -5.322 27.828 1.00 91.31 88 LEU A N 1
ATOM 704 C CA . LEU A 1 88 ? -20.402 -4.902 27.873 1.00 91.31 88 LEU A CA 1
ATOM 705 C C . LEU A 1 88 ? -20.571 -3.408 27.581 1.00 91.31 88 LEU A C 1
ATOM 707 O O . LEU A 1 88 ? -21.515 -3.015 26.899 1.00 91.31 88 LEU A O 1
ATOM 711 N N . GLN A 1 89 ? -19.657 -2.578 28.084 1.00 93.81 89 GLN A N 1
ATOM 712 C CA . GLN A 1 89 ? -19.672 -1.138 27.833 1.00 93.81 89 GLN A CA 1
ATOM 713 C C . GLN A 1 89 ? -19.368 -0.837 26.364 1.00 93.81 89 GLN A C 1
ATOM 715 O O . GLN A 1 89 ? -20.042 -0.012 25.752 1.00 93.81 89 GLN A O 1
ATOM 720 N N . ARG A 1 90 ? -18.424 -1.568 25.770 1.00 94.25 90 ARG A N 1
ATOM 721 C CA . ARG A 1 90 ? -18.078 -1.474 24.355 1.00 94.25 90 ARG A CA 1
ATOM 722 C C . ARG A 1 90 ? -19.225 -1.898 23.447 1.00 94.25 90 ARG A C 1
ATOM 724 O O . ARG A 1 90 ? -19.574 -1.145 22.548 1.00 94.25 90 ARG A O 1
ATOM 731 N N . MET A 1 91 ? -19.874 -3.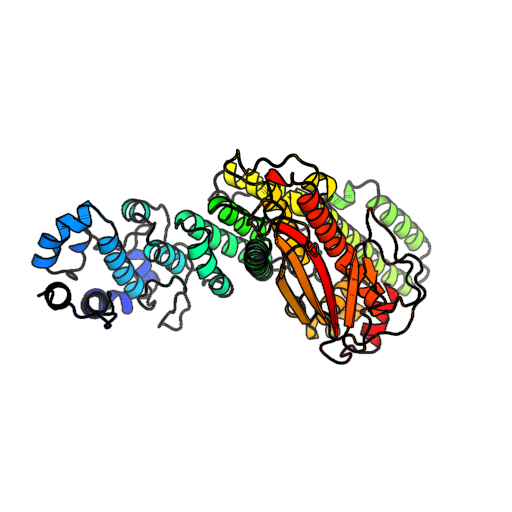032 23.721 1.00 94.38 91 MET A N 1
ATOM 732 C CA . MET A 1 91 ? -21.071 -3.462 22.983 1.00 94.38 91 MET A CA 1
ATOM 733 C C . MET A 1 91 ? -22.193 -2.420 23.081 1.00 94.38 91 MET A C 1
ATOM 735 O O . MET A 1 91 ? -22.836 -2.089 22.086 1.00 94.38 91 MET A O 1
ATOM 739 N N . PHE A 1 92 ? -22.411 -1.862 24.275 1.00 95.88 92 PHE A N 1
ATOM 740 C CA . PHE A 1 92 ? -23.384 -0.794 24.484 1.00 95.88 92 PHE A CA 1
ATOM 741 C C . PHE A 1 92 ? -23.069 0.444 23.633 1.00 95.88 92 PHE A C 1
ATOM 743 O O . PHE A 1 92 ? -23.944 0.922 22.910 1.00 95.88 92 PHE A O 1
ATOM 750 N N . LEU A 1 93 ? -21.827 0.939 23.670 1.00 96.62 93 LEU A N 1
ATOM 751 C CA . LEU A 1 93 ? -21.412 2.089 22.865 1.00 96.62 93 LEU A CA 1
ATOM 752 C C . LEU A 1 93 ? -21.460 1.778 21.363 1.00 96.62 93 LEU A C 1
ATOM 754 O O . LEU A 1 93 ? -21.996 2.583 20.614 1.00 96.62 93 LEU A O 1
ATOM 758 N N . ASN A 1 94 ? -21.018 0.602 20.911 1.00 96.31 94 ASN A N 1
ATOM 759 C CA . ASN A 1 94 ? -21.141 0.189 19.509 1.00 96.31 94 ASN A CA 1
ATOM 760 C C . ASN A 1 94 ? -22.605 0.238 19.040 1.00 96.31 94 ASN A C 1
ATOM 762 O O . ASN A 1 94 ? -22.892 0.780 17.975 1.00 96.31 94 ASN A O 1
ATOM 766 N N . ALA A 1 95 ? -23.553 -0.244 19.852 1.00 96.00 95 ALA A N 1
ATOM 767 C CA . ALA A 1 95 ? -24.981 -0.178 19.537 1.00 96.00 95 ALA A CA 1
ATOM 768 C C . ALA A 1 95 ? -25.517 1.260 19.472 1.00 96.00 95 ALA A C 1
ATOM 770 O O . ALA A 1 95 ? -26.284 1.590 18.564 1.00 96.00 95 ALA A O 1
ATOM 771 N N . VAL A 1 96 ? -25.105 2.116 20.411 1.00 95.94 96 VAL A N 1
ATOM 772 C CA . VAL A 1 96 ? -25.468 3.539 20.436 1.00 95.94 96 VAL A CA 1
ATOM 773 C C . VAL A 1 96 ? -24.927 4.260 19.198 1.00 95.94 96 VAL A C 1
ATOM 775 O O . VAL A 1 96 ? -25.697 4.874 18.463 1.00 95.94 96 VAL A O 1
ATOM 778 N N . TYR A 1 97 ? -23.627 4.151 18.928 1.00 95.25 97 TYR A N 1
ATOM 779 C CA . TYR A 1 97 ? -22.955 4.885 17.854 1.00 95.25 97 TYR A CA 1
ATOM 780 C C . TYR A 1 97 ? -23.367 4.350 16.481 1.00 95.25 97 TYR A C 1
ATOM 782 O O . TYR A 1 97 ? -23.661 5.140 15.593 1.00 95.25 97 TYR A O 1
ATOM 790 N N . SER A 1 98 ? -23.532 3.031 16.322 1.00 94.31 98 SER A N 1
ATOM 791 C CA . SER A 1 98 ? -24.081 2.445 15.089 1.00 94.31 98 SER A CA 1
ATOM 792 C C . SER A 1 98 ? -25.487 2.982 14.789 1.00 94.31 98 SER A C 1
ATOM 794 O O . SER A 1 98 ? -25.805 3.291 13.641 1.00 94.31 98 SER A O 1
ATOM 796 N N . LYS A 1 99 ? -26.333 3.169 15.816 1.00 93.44 99 LYS A N 1
ATOM 797 C CA . LYS A 1 99 ? -27.664 3.762 15.629 1.00 93.44 99 LYS A CA 1
ATOM 798 C C . LYS A 1 99 ? -27.594 5.236 15.231 1.00 93.44 99 LYS A C 1
ATOM 800 O O . LYS A 1 99 ? -28.351 5.660 14.360 1.00 93.44 99 LYS A O 1
ATOM 805 N N . VAL A 1 100 ? -26.710 6.001 15.868 1.00 93.06 100 VAL A N 1
ATOM 806 C CA . VAL A 1 100 ? -26.537 7.439 15.618 1.00 93.06 100 VAL A CA 1
ATOM 807 C C . VAL A 1 100 ? -25.965 7.698 14.220 1.00 93.06 100 VAL A C 1
ATOM 809 O O . VAL A 1 100 ? -26.507 8.527 13.494 1.00 93.06 100 VAL A O 1
ATOM 812 N N . PHE A 1 101 ? -24.939 6.946 13.821 1.00 92.06 101 PHE A N 1
ATOM 813 C CA . PHE A 1 101 ? -24.263 7.059 12.520 1.00 92.06 101 PHE A CA 1
ATOM 814 C C . PHE A 1 101 ? -24.950 6.294 11.394 1.00 92.06 101 PHE A C 1
ATOM 816 O O . PHE A 1 101 ? -24.485 6.299 10.264 1.00 92.06 101 PHE A O 1
ATOM 823 N N . LYS A 1 102 ? -26.059 5.613 11.690 1.00 90.88 102 LYS A N 1
ATOM 824 C CA . LYS A 1 102 ? -26.830 4.839 10.711 1.00 90.88 102 LYS A CA 1
ATOM 825 C C . LYS A 1 102 ? -26.025 3.737 10.015 1.00 90.88 102 LYS A C 1
ATOM 827 O O . LYS A 1 102 ? -26.246 3.409 8.851 1.00 90.88 102 LYS A O 1
ATOM 832 N N . VAL A 1 103 ? -25.146 3.104 10.785 1.00 91.25 103 VAL A N 1
ATOM 833 C CA . VAL A 1 103 ? -24.343 1.953 10.371 1.00 91.25 103 VAL A CA 1
ATOM 834 C C . VAL A 1 103 ? -24.949 0.676 10.948 1.00 91.25 103 VAL A C 1
ATOM 836 O O . VAL A 1 103 ? -25.453 0.654 12.072 1.00 91.25 103 VAL A O 1
ATOM 839 N N . VAL A 1 104 ? -24.915 -0.413 10.183 1.00 90.12 104 VAL A N 1
ATOM 840 C CA . VAL A 1 104 ? -25.363 -1.736 10.632 1.00 90.12 104 VAL A CA 1
ATOM 841 C C . VAL A 1 104 ? -24.560 -2.161 11.861 1.00 90.12 104 VAL A C 1
ATOM 843 O O . VAL A 1 104 ? -23.328 -2.160 11.842 1.00 90.12 104 VAL A O 1
ATOM 846 N N . LEU A 1 105 ? -25.265 -2.535 12.930 1.00 91.00 105 LEU A N 1
ATOM 847 C CA . LEU A 1 105 ? -24.670 -3.006 14.178 1.00 91.00 105 LEU A CA 1
ATOM 848 C C . LEU A 1 105 ? -24.028 -4.387 13.984 1.00 91.00 105 LEU A C 1
ATOM 850 O O . LEU A 1 105 ? -24.726 -5.355 13.685 1.00 91.00 105 LEU A O 1
ATOM 854 N N . SER A 1 106 ? -22.709 -4.452 14.160 1.00 88.94 106 SER A N 1
ATOM 855 C CA . SER A 1 106 ? -21.875 -5.647 13.990 1.00 88.94 106 SER A CA 1
ATOM 856 C C . SER A 1 106 ? -20.572 -5.509 14.795 1.00 88.94 106 SER A C 1
ATOM 858 O O . SER A 1 106 ? -20.233 -4.409 15.234 1.00 88.94 106 SER A O 1
ATOM 860 N N . GLU A 1 107 ? -19.837 -6.610 14.966 1.00 85.81 107 GLU A N 1
ATOM 861 C CA . GLU A 1 107 ? -18.423 -6.617 15.393 1.00 85.81 107 GLU A CA 1
ATOM 862 C C . GLU A 1 107 ? -17.454 -6.416 14.217 1.00 85.81 107 GLU A C 1
ATOM 864 O O . GLU A 1 107 ? -16.249 -6.244 14.417 1.00 85.81 107 GLU A O 1
ATOM 869 N N . ASP A 1 108 ? -17.947 -6.474 12.981 1.00 85.56 108 ASP A N 1
ATOM 870 C CA . ASP A 1 108 ? -17.120 -6.259 11.800 1.00 85.56 108 ASP A CA 1
ATOM 871 C C . ASP A 1 108 ? -16.766 -4.777 11.646 1.00 85.56 108 ASP A C 1
ATOM 873 O O . ASP A 1 108 ? -17.619 -3.897 11.773 1.00 85.56 108 ASP A O 1
ATOM 877 N N . ILE A 1 109 ? -15.498 -4.501 11.369 1.00 83.31 109 ILE A N 1
ATOM 878 C CA . ILE A 1 109 ? -15.002 -3.152 11.091 1.00 83.31 109 ILE A CA 1
ATOM 879 C C . ILE A 1 109 ? -15.230 -2.749 9.633 1.00 83.31 109 ILE A C 1
ATOM 881 O O . ILE A 1 109 ? -15.144 -1.565 9.322 1.00 83.31 109 ILE A O 1
ATOM 885 N N . ALA A 1 110 ? -15.571 -3.698 8.752 1.00 80.00 110 ALA A N 1
ATOM 886 C CA . ALA A 1 110 ? -16.165 -3.380 7.464 1.00 80.00 110 ALA A CA 1
ATOM 887 C C . ALA A 1 110 ? -17.591 -2.859 7.694 1.00 80.00 110 ALA A C 1
ATOM 889 O O . ALA A 1 110 ? -18.529 -3.591 8.020 1.00 80.00 110 ALA A O 1
ATOM 890 N N . LEU A 1 111 ? -17.726 -1.540 7.622 1.00 82.06 111 LEU A N 1
ATOM 891 C CA . LEU A 1 111 ? -18.947 -0.836 7.969 1.00 82.06 111 LEU A CA 1
ATOM 892 C C . LEU A 1 111 ? -19.907 -0.805 6.777 1.00 82.06 111 LEU A C 1
ATOM 894 O O . LEU A 1 111 ? -19.544 -0.375 5.688 1.00 82.06 111 LEU A O 1
ATOM 898 N N . ASN A 1 112 ? -21.163 -1.172 7.021 1.00 78.81 112 ASN A N 1
ATOM 899 C CA . ASN A 1 112 ? -22.244 -1.046 6.048 1.00 78.81 112 ASN A CA 1
ATOM 900 C C . ASN A 1 112 ? -23.228 0.021 6.535 1.00 78.81 112 ASN A C 1
ATOM 902 O O . ASN A 1 112 ? -23.868 -0.173 7.572 1.00 78.81 112 ASN A O 1
ATOM 906 N N . SER A 1 113 ? -23.346 1.145 5.821 1.00 79.38 113 SER A N 1
ATOM 907 C CA . SER A 1 113 ? -24.395 2.134 6.107 1.00 79.38 113 SER A CA 1
ATOM 908 C C . SER A 1 113 ? -25.740 1.652 5.565 1.00 79.38 113 SER A C 1
ATOM 910 O O . SER A 1 113 ? -25.809 1.064 4.486 1.00 79.38 113 SER A O 1
ATOM 912 N N . TYR A 1 114 ? -26.816 1.916 6.306 1.00 76.62 114 TYR A N 1
ATOM 913 C CA . TYR A 1 114 ? -28.185 1.754 5.809 1.00 76.62 114 TYR A CA 1
ATOM 914 C C . TYR A 1 114 ? -28.817 3.087 5.386 1.00 76.62 114 TYR A C 1
ATOM 916 O O . TYR A 1 114 ? -29.978 3.116 4.970 1.00 76.62 114 TYR A O 1
ATOM 924 N N . ASP A 1 115 ? -28.067 4.190 5.459 1.00 72.25 115 ASP A N 1
ATOM 925 C CA . ASP A 1 115 ? -28.427 5.447 4.824 1.00 72.25 115 ASP A CA 1
ATOM 926 C C . ASP A 1 115 ? -27.543 5.703 3.592 1.00 72.25 115 ASP A C 1
ATOM 928 O O . ASP A 1 115 ? -26.358 5.388 3.535 1.00 72.25 115 ASP A O 1
ATOM 932 N N . LYS A 1 116 ? -28.131 6.234 2.520 1.00 75.69 116 LYS A N 1
ATOM 933 C CA . LYS A 1 116 ? -27.429 6.417 1.237 1.00 75.69 116 LYS A CA 1
ATOM 934 C C . LYS A 1 116 ? -26.379 7.547 1.273 1.00 75.69 116 LYS A C 1
ATOM 936 O O . LYS A 1 116 ? -25.992 8.035 0.218 1.00 75.69 116 LYS A O 1
ATOM 941 N N . LYS A 1 117 ? -25.987 8.037 2.458 1.00 77.81 117 LYS A N 1
ATOM 942 C CA . LYS A 1 117 ? -25.163 9.248 2.628 1.00 77.81 117 LYS A CA 1
ATOM 943 C C . LYS A 1 117 ? -23.659 8.979 2.639 1.00 77.81 117 LYS A C 1
ATOM 945 O O . LYS A 1 117 ? -22.893 9.937 2.609 1.00 77.81 117 LYS A O 1
ATOM 950 N N . GLY A 1 118 ? -23.267 7.708 2.596 1.00 85.44 118 GLY A N 1
ATOM 951 C CA . GLY A 1 118 ? -21.878 7.294 2.735 1.00 85.44 118 GLY A CA 1
ATOM 952 C C . GLY A 1 118 ? -21.404 7.372 4.187 1.00 85.44 118 GLY A C 1
ATOM 953 O O . GLY A 1 118 ? -22.075 7.957 5.032 1.00 85.44 118 GLY A O 1
ATOM 954 N N . ILE A 1 119 ? -20.271 6.739 4.478 1.00 92.19 119 ILE A N 1
ATOM 955 C CA . ILE A 1 119 ? -19.682 6.697 5.823 1.00 92.19 119 ILE A CA 1
ATOM 956 C C . ILE A 1 119 ? -18.606 7.770 5.911 1.00 92.19 119 ILE A C 1
ATOM 958 O O . ILE A 1 119 ? -17.796 7.906 4.993 1.00 92.19 119 ILE A O 1
ATOM 962 N N . ARG A 1 120 ? -18.586 8.516 7.013 1.00 93.94 120 ARG A N 1
ATOM 963 C CA . ARG A 1 120 ? -17.613 9.587 7.250 1.00 93.94 120 ARG A CA 1
ATOM 964 C C . ARG A 1 120 ? -16.424 9.104 8.068 1.00 93.94 120 ARG A C 1
ATOM 966 O O . ARG A 1 120 ? -16.542 8.148 8.835 1.00 93.94 120 ARG A O 1
ATOM 973 N N . TYR A 1 121 ? -15.283 9.783 7.951 1.00 96.12 121 TYR A N 1
ATOM 974 C CA . TYR A 1 121 ? -14.067 9.387 8.668 1.00 96.12 121 TYR A CA 1
ATOM 975 C C . TYR A 1 121 ? -14.258 9.344 10.190 1.00 96.12 121 TYR A C 1
ATOM 977 O O . TYR A 1 121 ? -13.875 8.354 10.803 1.00 96.12 121 TYR A O 1
ATOM 985 N N . GLY A 1 122 ? -14.926 10.321 10.809 1.00 95.69 122 GLY A N 1
ATOM 986 C CA . GLY A 1 122 ? -15.180 10.299 12.258 1.00 95.69 122 GLY A CA 1
ATOM 987 C C . GLY A 1 122 ? -16.044 9.121 12.707 1.00 95.69 122 GLY A C 1
ATOM 988 O O . GLY A 1 122 ? -15.811 8.534 13.763 1.00 95.69 122 GLY A O 1
ATOM 989 N N . GLU A 1 123 ? -17.016 8.738 11.877 1.00 95.00 123 GLU A N 1
ATOM 990 C CA . GLU A 1 123 ? -17.895 7.591 12.120 1.00 95.00 123 GLU A CA 1
ATOM 991 C C . GLU A 1 123 ? -17.109 6.281 12.009 1.00 95.00 123 GLU A C 1
ATOM 993 O O . GLU A 1 123 ? -17.230 5.412 12.877 1.00 95.00 123 GLU A O 1
ATOM 998 N N . LEU A 1 124 ? -16.266 6.161 10.975 1.00 96.50 124 LEU A N 1
ATOM 999 C CA . LEU A 1 124 ? -15.388 5.012 10.776 1.00 96.50 124 LEU A CA 1
ATOM 1000 C C . LEU A 1 124 ? -14.396 4.858 11.924 1.00 96.50 124 LEU A C 1
ATOM 1002 O O . LEU A 1 124 ? -14.318 3.779 12.499 1.00 96.50 124 LEU A O 1
ATOM 1006 N N . ARG A 1 125 ? -13.674 5.921 12.278 1.00 96.94 125 ARG A N 1
ATOM 1007 C CA . ARG A 1 125 ? -12.662 5.921 13.343 1.00 96.94 125 ARG A CA 1
ATOM 1008 C C . ARG A 1 125 ? -13.266 5.503 14.685 1.00 96.94 125 ARG A C 1
ATOM 1010 O O . ARG A 1 125 ? -12.784 4.567 15.325 1.00 96.94 125 ARG A O 1
ATOM 1017 N N . ALA A 1 126 ? -14.402 6.099 15.059 1.00 97.06 126 ALA A N 1
ATOM 1018 C CA . ALA A 1 126 ? -15.105 5.750 16.291 1.00 97.06 126 ALA A CA 1
ATOM 1019 C C . ALA A 1 126 ? -15.606 4.294 16.298 1.00 97.06 126 ALA A C 1
ATOM 1021 O O . ALA A 1 126 ? -15.424 3.578 17.285 1.00 97.06 126 ALA A O 1
ATOM 1022 N N . LEU A 1 127 ? -16.231 3.825 15.211 1.00 96.81 127 LEU A N 1
ATOM 1023 C CA . LEU A 1 127 ? -16.748 2.454 15.144 1.00 96.81 127 LEU A CA 1
ATOM 1024 C C . LEU A 1 127 ? -15.635 1.411 15.008 1.00 96.81 127 LEU A C 1
ATOM 1026 O O . LEU A 1 127 ? -15.757 0.344 15.603 1.00 96.81 127 LEU A O 1
ATOM 1030 N N . ALA A 1 128 ? -14.546 1.700 14.295 1.00 96.50 128 ALA A N 1
ATOM 1031 C CA . ALA A 1 128 ? -13.382 0.821 14.205 1.00 96.50 128 ALA A CA 1
ATOM 1032 C C . ALA A 1 128 ? -12.763 0.587 15.590 1.00 96.50 128 ALA A C 1
ATOM 1034 O O . ALA A 1 128 ? -12.453 -0.555 15.933 1.00 96.50 128 ALA A O 1
ATOM 1035 N N . TYR A 1 129 ? -12.686 1.635 16.419 1.00 96.88 129 TYR A N 1
ATOM 1036 C CA . TYR A 1 129 ? -12.274 1.525 17.817 1.00 96.88 129 TYR A CA 1
ATOM 1037 C C . TYR A 1 129 ? -13.254 0.664 18.629 1.00 96.88 129 TYR A C 1
ATOM 1039 O O . TYR A 1 129 ? -12.869 -0.322 19.259 1.00 96.88 129 TYR A O 1
ATOM 1047 N N . LEU A 1 130 ? -14.548 1.006 18.601 1.00 96.00 130 LEU A N 1
ATOM 1048 C CA . LEU A 1 130 ? -15.579 0.330 19.399 1.00 96.00 130 LEU A CA 1
ATOM 1049 C C . LEU A 1 130 ? -15.826 -1.127 18.979 1.00 96.00 130 LEU A C 1
ATOM 1051 O O . LEU A 1 130 ? -16.313 -1.915 19.781 1.00 96.00 130 LEU A O 1
ATOM 1055 N N . ARG A 1 131 ? -15.495 -1.510 17.746 1.00 94.62 131 ARG A N 1
ATOM 1056 C CA . ARG A 1 131 ? -15.598 -2.890 17.235 1.00 94.62 131 ARG A CA 1
ATOM 1057 C C . ARG A 1 131 ? -14.290 -3.671 17.364 1.00 94.62 131 ARG A C 1
ATOM 1059 O O . ARG A 1 131 ? -14.154 -4.780 16.834 1.00 94.62 131 ARG A O 1
ATOM 1066 N N . ASN A 1 132 ? -13.311 -3.103 18.067 1.00 94.38 132 ASN A N 1
ATOM 1067 C CA . ASN A 1 132 ? -12.061 -3.759 18.402 1.00 94.38 132 ASN A CA 1
ATOM 1068 C C . ASN A 1 132 ? -12.090 -4.255 19.853 1.00 94.38 132 ASN A C 1
ATOM 1070 O O . ASN A 1 132 ? -12.248 -3.488 20.803 1.00 94.38 132 ASN A O 1
ATOM 1074 N N . SER A 1 133 ? -11.900 -5.561 20.043 1.00 91.94 133 SER A N 1
ATOM 1075 C CA . SER A 1 133 ? -11.917 -6.186 21.367 1.00 91.94 133 SER A CA 1
ATOM 1076 C C . SER A 1 133 ? -10.789 -5.720 22.292 1.00 91.94 133 SER A C 1
ATOM 1078 O O . SER A 1 133 ? -10.950 -5.826 23.507 1.00 91.94 133 SER A O 1
ATOM 1080 N N . ASN A 1 134 ? -9.691 -5.202 21.731 1.00 93.19 134 ASN A N 1
ATOM 1081 C CA . ASN A 1 134 ? -8.518 -4.725 22.467 1.00 93.19 134 ASN A CA 1
ATOM 1082 C C . ASN A 1 134 ? -8.636 -3.263 22.922 1.00 93.19 134 ASN A C 1
ATOM 1084 O O . ASN A 1 134 ? -7.787 -2.798 23.678 1.00 93.19 134 ASN A O 1
ATOM 1088 N N . GLY A 1 135 ? -9.666 -2.536 22.475 1.00 92.81 135 GLY A N 1
ATOM 1089 C CA . GLY A 1 135 ? -9.895 -1.150 22.877 1.00 92.81 135 GLY A CA 1
ATOM 1090 C C . GLY A 1 135 ? -10.475 -1.032 24.277 1.00 92.81 135 GLY A C 1
ATOM 1091 O O . GLY A 1 135 ? -11.424 -1.752 24.625 1.00 92.81 135 GLY A O 1
ATOM 1092 N N . ARG A 1 136 ? -9.923 -0.096 25.056 1.00 94.44 136 ARG A N 1
ATOM 1093 C CA . ARG A 1 136 ? -10.430 0.251 26.385 1.00 94.44 136 ARG A CA 1
ATOM 1094 C C . ARG A 1 136 ? -11.420 1.394 26.285 1.00 94.44 136 ARG A C 1
ATOM 1096 O O . ARG A 1 136 ? -11.255 2.336 25.514 1.00 94.44 136 ARG A O 1
ATOM 1103 N N . ILE A 1 137 ? -12.460 1.332 27.098 1.00 94.88 137 ILE A N 1
ATOM 1104 C CA . ILE A 1 137 ? -13.535 2.322 27.067 1.00 94.88 137 ILE A CA 1
ATOM 1105 C C . ILE A 1 137 ? -13.105 3.623 27.738 1.00 94.88 137 ILE A C 1
ATOM 1107 O O . ILE A 1 137 ? -13.548 4.690 27.319 1.00 94.88 137 ILE A O 1
ATOM 1111 N N . SER A 1 138 ? -12.203 3.556 28.722 1.00 94.12 138 SER A N 1
ATOM 1112 C CA . SER A 1 138 ? -11.544 4.744 29.273 1.00 94.12 138 SER A CA 1
ATOM 1113 C C . SER A 1 138 ? -10.840 5.548 28.188 1.00 94.12 138 SER A C 1
ATOM 1115 O O . SER A 1 138 ? -11.005 6.762 28.124 1.00 94.12 138 SER A O 1
ATOM 1117 N N . ASP A 1 139 ? -10.098 4.856 27.329 1.00 96.00 139 ASP A N 1
ATOM 1118 C CA . ASP A 1 139 ? -9.232 5.466 26.327 1.00 96.00 139 ASP A CA 1
ATOM 1119 C C . ASP A 1 139 ? -10.097 6.047 25.210 1.00 96.00 139 ASP A C 1
ATOM 1121 O O . ASP A 1 139 ? -9.943 7.217 24.884 1.00 96.00 139 ASP A O 1
ATOM 1125 N N . PHE A 1 140 ? -11.119 5.305 24.756 1.00 96.69 140 PHE A N 1
ATOM 1126 C CA . PHE A 1 140 ? -12.140 5.839 23.852 1.00 96.69 140 PHE A CA 1
ATOM 1127 C C . PHE A 1 140 ? -12.759 7.127 24.401 1.00 96.69 140 PHE A C 1
ATOM 1129 O O . PHE A 1 140 ? -12.772 8.141 23.722 1.00 96.69 140 PHE A O 1
ATOM 1136 N N . LEU A 1 141 ? -13.252 7.121 25.643 1.00 95.25 141 LEU A N 1
ATOM 1137 C CA . LEU A 1 141 ? -13.915 8.288 26.230 1.00 95.25 141 LEU A CA 1
ATOM 1138 C C . LEU A 1 141 ? -12.968 9.463 26.501 1.00 95.25 141 LEU A C 1
ATOM 1140 O O . LEU A 1 141 ? -13.447 10.586 26.633 1.00 95.25 141 LEU A O 1
ATOM 1144 N N . ASN A 1 142 ? -11.666 9.232 26.631 1.00 95.00 142 ASN A N 1
ATOM 1145 C CA . ASN A 1 142 ? -10.671 10.286 26.830 1.00 95.00 142 ASN A CA 1
ATOM 1146 C C . ASN A 1 142 ? -9.963 10.677 25.529 1.00 95.00 142 ASN A C 1
ATOM 1148 O O . ASN A 1 142 ? -9.067 11.516 25.558 1.00 95.00 142 ASN A O 1
ATOM 1152 N N . TRP A 1 143 ? -10.357 10.078 24.407 1.00 95.88 143 TRP A N 1
ATOM 1153 C CA . TRP A 1 143 ? -9.754 10.330 23.116 1.00 95.88 143 TRP A CA 1
ATOM 1154 C C . TRP A 1 143 ? -10.046 11.757 22.651 1.00 95.88 143 TRP A C 1
ATOM 1156 O O . TRP A 1 143 ? -11.207 12.141 22.478 1.00 95.88 143 TRP A O 1
ATOM 1166 N N . ASP A 1 144 ? -8.980 12.522 22.427 1.00 92.25 144 ASP A N 1
ATOM 1167 C CA . ASP A 1 144 ? -9.016 13.878 21.874 1.00 92.25 144 ASP A CA 1
ATOM 1168 C C . ASP A 1 144 ? -9.282 13.858 20.357 1.00 92.25 144 ASP A C 1
ATOM 1170 O O . ASP A 1 144 ? -8.455 14.244 19.535 1.00 92.25 144 ASP A O 1
ATOM 1174 N N . MET A 1 145 ? -10.435 13.307 19.972 1.00 93.69 145 MET A N 1
ATOM 1175 C CA . MET A 1 145 ? -10.926 13.285 18.597 1.00 93.69 145 MET A CA 1
ATOM 1176 C C . MET A 1 145 ? -12.283 13.981 18.520 1.00 93.69 145 MET A C 1
ATOM 1178 O O . MET A 1 145 ? -13.266 13.551 19.128 1.00 93.69 145 MET A O 1
ATOM 1182 N N . GLU A 1 146 ? -12.371 15.001 17.673 1.00 94.00 146 GLU A N 1
ATOM 1183 C CA . GLU A 1 146 ? -13.628 15.665 17.339 1.00 94.00 146 GLU A CA 1
ATOM 1184 C C . GLU A 1 146 ? -14.330 14.942 16.180 1.00 94.00 146 GLU A C 1
ATOM 1186 O O . GLU A 1 146 ? -14.077 15.220 15.008 1.00 94.00 146 GLU A O 1
ATOM 1191 N N . ILE A 1 147 ? -15.263 14.029 16.501 1.00 92.69 147 ILE A N 1
ATOM 1192 C CA . ILE A 1 147 ? -15.992 13.187 15.517 1.00 92.69 147 ILE A CA 1
ATOM 1193 C C . ILE A 1 147 ? -16.611 14.007 14.375 1.00 92.69 147 ILE A C 1
ATOM 1195 O O . ILE A 1 147 ? -16.753 13.520 13.256 1.00 92.69 147 ILE A O 1
ATOM 1199 N N . MET A 1 148 ? -17.011 15.246 14.666 1.00 89.88 148 MET A N 1
ATOM 1200 C CA . MET A 1 148 ? -17.771 16.109 13.763 1.00 89.88 148 MET A CA 1
ATOM 1201 C C . MET A 1 148 ? -16.980 17.354 13.325 1.00 89.88 148 MET A C 1
ATOM 1203 O O . MET A 1 148 ? -17.597 18.371 12.970 1.00 89.88 148 MET A O 1
ATOM 1207 N N . ASP A 1 149 ? -15.645 17.312 13.363 1.00 91.81 149 ASP A N 1
ATOM 1208 C CA . ASP A 1 149 ? -14.799 18.328 12.727 1.00 91.81 149 ASP A CA 1
ATOM 1209 C C . ASP A 1 149 ? -14.867 18.259 11.185 1.00 91.81 149 ASP A C 1
ATOM 1211 O O . ASP A 1 149 ? -15.574 17.432 10.607 1.00 91.81 149 ASP A O 1
ATOM 1215 N N . ILE A 1 150 ? -14.206 19.196 10.502 1.00 91.06 150 ILE A N 1
ATOM 1216 C CA . ILE A 1 150 ? -14.290 19.310 9.037 1.00 91.06 150 ILE A CA 1
ATOM 1217 C C . ILE A 1 150 ? -13.664 18.088 8.350 1.00 91.06 150 ILE A C 1
ATOM 1219 O O . ILE A 1 150 ? -14.234 17.575 7.388 1.00 91.06 150 ILE A O 1
ATOM 1223 N N . GLU A 1 151 ? -12.536 17.597 8.860 1.00 91.62 151 GLU A N 1
ATOM 1224 C CA . GLU A 1 151 ? -11.798 16.472 8.280 1.00 91.62 151 GLU A CA 1
ATOM 1225 C C . GLU A 1 151 ? -12.544 15.144 8.471 1.00 91.62 151 GLU A C 1
ATOM 1227 O O . GLU A 1 151 ? -12.694 14.362 7.531 1.00 91.62 151 GLU A O 1
ATOM 1232 N N . ASN A 1 152 ? -13.102 14.920 9.658 1.00 94.50 152 ASN A N 1
ATOM 1233 C CA . ASN A 1 152 ? -13.862 13.732 10.025 1.00 94.50 152 ASN A CA 1
ATOM 1234 C C . ASN A 1 152 ? -15.267 13.703 9.410 1.00 94.50 152 ASN A C 1
ATOM 1236 O O . ASN A 1 152 ? -15.892 12.642 9.388 1.00 94.50 152 ASN A O 1
ATOM 1240 N N . GLN A 1 153 ? -15.770 14.826 8.887 1.00 92.75 153 GLN A N 1
ATOM 1241 C CA . GLN A 1 153 ? -17.033 14.880 8.145 1.00 92.75 153 GLN A CA 1
ATOM 1242 C C . GLN A 1 153 ? -16.902 14.520 6.661 1.00 92.75 153 GLN A C 1
ATOM 1244 O O . GLN A 1 153 ? -17.930 14.363 5.995 1.00 92.75 153 GLN A O 1
ATOM 1249 N N . GLN A 1 154 ? -15.680 14.383 6.144 1.00 93.69 154 GLN A N 1
ATOM 1250 C CA . GLN A 1 154 ? -15.448 13.926 4.777 1.00 93.69 154 GLN A CA 1
ATOM 1251 C C . GLN A 1 154 ? -15.850 12.452 4.636 1.00 93.69 154 GLN A C 1
ATOM 1253 O O . GLN A 1 154 ? -15.696 11.658 5.569 1.00 93.69 154 GLN A O 1
ATOM 1258 N N . ASN A 1 155 ? -16.371 12.091 3.461 1.00 93.88 155 ASN A N 1
ATOM 1259 C CA . ASN A 1 155 ? -16.672 10.700 3.141 1.00 93.88 155 ASN A CA 1
ATOM 1260 C C . ASN A 1 155 ? -15.377 9.891 3.054 1.00 93.88 155 ASN A C 1
ATOM 1262 O O . ASN A 1 155 ? -14.376 10.363 2.515 1.00 93.88 155 ASN A O 1
ATOM 1266 N N . VAL A 1 156 ? -15.432 8.668 3.568 1.00 94.62 156 VAL A N 1
ATOM 1267 C CA . VAL A 1 156 ? -14.330 7.712 3.506 1.00 94.62 156 VAL A CA 1
ATOM 1268 C C . VAL A 1 156 ? -14.067 7.315 2.056 1.00 94.62 156 VAL A C 1
ATOM 1270 O O . VAL A 1 156 ? -15.001 7.055 1.293 1.00 94.62 156 VAL A O 1
ATOM 1273 N N . ASP A 1 157 ? -12.789 7.224 1.693 1.00 94.00 157 ASP A N 1
ATOM 1274 C CA . ASP A 1 157 ? -12.378 6.530 0.478 1.00 94.00 157 ASP A CA 1
ATOM 1275 C C . ASP A 1 157 ? -12.648 5.026 0.652 1.00 94.00 157 ASP A C 1
ATOM 1277 O O . ASP A 1 157 ? -12.093 4.360 1.528 1.00 94.00 157 ASP A O 1
ATOM 1281 N N . TYR A 1 158 ? -13.558 4.479 -0.158 1.00 91.56 158 TYR A N 1
ATOM 1282 C CA . TYR A 1 158 ? -14.047 3.117 0.045 1.00 91.56 158 TYR A CA 1
ATOM 1283 C C . TYR A 1 158 ? -13.011 2.027 -0.260 1.00 91.56 158 TYR A C 1
ATOM 1285 O O . TYR A 1 158 ? -13.226 0.871 0.114 1.00 91.56 158 TYR A O 1
ATOM 1293 N N . THR A 1 159 ? -11.882 2.361 -0.888 1.00 93.31 159 THR A N 1
ATOM 1294 C CA . THR A 1 159 ? -10.809 1.388 -1.112 1.00 93.31 159 THR A CA 1
ATOM 1295 C C . THR A 1 159 ? -10.195 0.941 0.217 1.00 93.31 159 THR A C 1
ATOM 1297 O O . THR A 1 159 ? -9.844 -0.232 0.355 1.00 93.31 159 THR A O 1
ATOM 1300 N N . LEU A 1 160 ? -10.215 1.797 1.250 1.00 95.69 160 LEU A N 1
ATOM 1301 C CA . LEU A 1 160 ? -9.796 1.473 2.619 1.00 95.69 160 LEU A CA 1
ATOM 1302 C C . LEU A 1 160 ? -10.463 0.203 3.174 1.00 95.69 160 LEU A C 1
ATOM 1304 O O . LEU A 1 160 ? -9.818 -0.595 3.862 1.00 95.69 160 LEU A O 1
ATOM 1308 N N . PHE A 1 161 ? -11.737 -0.042 2.845 1.00 94.25 161 PHE A N 1
ATOM 1309 C CA . PHE A 1 161 ? -12.469 -1.219 3.331 1.00 94.25 161 PHE A CA 1
ATOM 1310 C C . PHE A 1 161 ? -11.858 -2.548 2.870 1.00 94.25 161 PHE A C 1
ATOM 1312 O O . PHE A 1 161 ? -12.063 -3.564 3.532 1.00 94.25 161 PHE A O 1
ATOM 1319 N N . GLN A 1 162 ? -11.056 -2.552 1.799 1.00 94.50 162 GLN A N 1
ATOM 1320 C CA . GLN A 1 162 ? -10.365 -3.753 1.320 1.00 94.50 162 GLN A CA 1
ATOM 1321 C C . GLN A 1 162 ? -9.293 -4.264 2.296 1.00 94.50 162 GLN A C 1
ATOM 1323 O O . GLN A 1 162 ? -8.927 -5.437 2.236 1.00 94.50 162 GLN A O 1
ATOM 1328 N N . VAL A 1 163 ? -8.780 -3.405 3.186 1.00 96.19 163 VAL A N 1
ATOM 1329 C CA . VAL A 1 163 ? -7.660 -3.727 4.093 1.00 96.19 163 VAL A CA 1
ATOM 1330 C C . VAL A 1 163 ? -7.987 -3.550 5.571 1.00 96.19 163 VAL A C 1
ATOM 1332 O O . VAL A 1 163 ? -7.233 -4.033 6.412 1.00 96.19 163 VAL A O 1
ATOM 1335 N N . LEU A 1 164 ? -9.140 -2.970 5.921 1.00 95.62 164 LEU A N 1
ATOM 1336 C CA . LEU A 1 164 ? -9.574 -2.844 7.317 1.00 95.62 164 LEU A CA 1
ATOM 1337 C C . LEU A 1 164 ? -9.512 -4.185 8.064 1.00 95.62 164 LEU A C 1
ATOM 1339 O O . LEU A 1 164 ? -8.886 -4.276 9.121 1.00 95.62 164 LEU A O 1
ATOM 1343 N N . GLY A 1 165 ? -10.068 -5.255 7.485 1.00 94.62 165 GLY A N 1
ATOM 1344 C CA . GLY A 1 165 ? -10.006 -6.597 8.077 1.00 94.62 165 GLY A CA 1
ATOM 1345 C C . GLY A 1 165 ? -8.574 -7.090 8.327 1.00 94.62 165 GLY A C 1
ATOM 1346 O O . GLY A 1 165 ? -8.311 -7.737 9.344 1.00 94.62 165 GLY A O 1
ATOM 1347 N N . ALA A 1 166 ? -7.629 -6.729 7.452 1.00 95.88 166 ALA A N 1
ATOM 1348 C CA . ALA A 1 166 ? -6.214 -7.015 7.654 1.00 95.88 166 ALA A CA 1
ATOM 1349 C C . ALA A 1 166 ? -5.637 -6.213 8.829 1.00 95.88 166 ALA A C 1
ATOM 1351 O O . ALA A 1 166 ? -4.935 -6.789 9.658 1.00 95.88 166 ALA A O 1
ATOM 1352 N N . TYR A 1 167 ? -5.986 -4.934 8.977 1.00 97.06 167 TYR A N 1
ATOM 1353 C CA . TYR A 1 167 ? -5.537 -4.126 10.114 1.00 97.06 167 TYR A CA 1
ATOM 1354 C C . TYR A 1 167 ? -5.997 -4.729 11.447 1.00 97.06 167 TYR A C 1
ATOM 1356 O O . TYR A 1 167 ? -5.189 -4.942 12.350 1.00 97.06 167 TYR A O 1
ATOM 1364 N N . LYS A 1 168 ? -7.271 -5.125 11.562 1.00 95.06 168 LYS A N 1
ATOM 1365 C CA . LYS A 1 168 ? -7.776 -5.791 12.779 1.00 95.06 168 LYS A CA 1
ATOM 1366 C C . LYS A 1 168 ? -7.082 -7.117 13.066 1.00 95.06 168 LYS A C 1
ATOM 1368 O O . LYS A 1 168 ? -6.857 -7.433 14.230 1.00 95.06 168 LYS A O 1
ATOM 1373 N N . LYS A 1 169 ? -6.748 -7.885 12.027 1.00 95.50 169 LYS A N 1
ATOM 1374 C CA . LYS A 1 169 ? -6.111 -9.198 12.175 1.00 95.50 169 LYS A CA 1
ATOM 1375 C C . LYS A 1 169 ? -4.623 -9.114 12.523 1.00 95.50 169 LYS A C 1
ATOM 1377 O O . LYS A 1 169 ? -4.167 -9.899 13.347 1.00 95.50 169 LYS A O 1
ATOM 1382 N N . TYR A 1 170 ? -3.881 -8.213 11.882 1.00 96.69 170 TYR A N 1
ATOM 1383 C CA . TYR A 1 170 ? -2.415 -8.183 11.935 1.00 96.69 170 TYR A CA 1
ATOM 1384 C C . TYR A 1 170 ? -1.851 -7.062 12.813 1.00 96.69 170 TYR A C 1
ATOM 1386 O O . TYR A 1 170 ? -0.825 -7.274 13.447 1.00 96.69 170 TYR A O 1
ATOM 1394 N N . VAL A 1 171 ? -2.528 -5.910 12.898 1.00 96.94 171 VAL A N 1
ATOM 1395 C CA . VAL A 1 171 ? -2.103 -4.747 13.704 1.00 96.94 171 VAL A CA 1
ATOM 1396 C C . VAL A 1 171 ? -2.774 -4.725 15.078 1.00 96.94 171 VAL A C 1
ATOM 1398 O O . VAL A 1 171 ? -2.160 -4.293 16.048 1.00 96.94 171 VAL A O 1
ATOM 1401 N N . ILE A 1 172 ? -3.991 -5.273 15.187 1.00 95.50 172 ILE A N 1
ATOM 1402 C CA . ILE A 1 172 ? -4.700 -5.630 16.433 1.00 95.50 172 ILE A CA 1
ATOM 1403 C C . ILE A 1 172 ? -5.111 -4.441 17.326 1.00 95.50 172 ILE A C 1
ATOM 1405 O O . ILE A 1 172 ? -6.256 -4.405 17.778 1.00 95.50 172 ILE A O 1
ATOM 1409 N N . HIS A 1 173 ? -4.231 -3.477 17.597 1.00 96.31 173 HIS A N 1
ATOM 1410 C CA . HIS A 1 173 ? -4.462 -2.347 18.497 1.00 96.31 173 HIS A CA 1
ATOM 1411 C C . HIS A 1 173 ? -5.288 -1.241 17.822 1.00 96.31 173 HIS A C 1
ATOM 1413 O O . HIS A 1 173 ? -4.939 -0.817 16.722 1.00 96.31 173 HIS A O 1
ATOM 1419 N N . PRO A 1 174 ? -6.368 -0.744 18.453 1.00 95.62 174 PRO A N 1
ATOM 1420 C CA . PRO A 1 174 ? -7.265 0.222 17.819 1.00 95.62 174 PRO A CA 1
ATOM 1421 C C . PRO A 1 174 ? -6.606 1.572 17.517 1.00 95.62 174 PRO A C 1
ATOM 1423 O O . PRO A 1 174 ? -6.885 2.118 16.457 1.00 95.62 174 PRO A O 1
ATOM 1426 N N . ASP A 1 175 ? -5.700 2.064 18.366 1.00 95.94 175 ASP A N 1
ATOM 1427 C CA . ASP A 1 175 ? -4.993 3.336 18.134 1.00 95.94 175 ASP A CA 1
ATOM 1428 C C . ASP A 1 175 ? -4.140 3.266 16.857 1.00 95.94 175 ASP A C 1
ATOM 1430 O O . ASP A 1 175 ? -4.156 4.154 16.012 1.00 95.94 175 ASP A O 1
ATOM 1434 N N . TYR A 1 176 ? -3.459 2.137 16.651 1.00 97.69 176 TYR A N 1
ATOM 1435 C CA . TYR A 1 176 ? -2.663 1.884 15.449 1.00 97.69 176 TYR A CA 1
ATOM 1436 C C . TYR A 1 176 ? -3.527 1.726 14.194 1.00 97.69 176 TYR A C 1
ATOM 1438 O O . TYR A 1 176 ? -3.134 2.152 13.109 1.00 97.69 176 TYR A O 1
ATOM 1446 N N . ILE A 1 177 ? -4.718 1.135 14.329 1.00 98.00 177 ILE A N 1
ATOM 1447 C CA . ILE A 1 177 ? -5.695 1.063 13.236 1.00 98.00 177 ILE A CA 1
ATOM 1448 C C . ILE A 1 177 ? -6.209 2.465 12.890 1.00 98.00 177 ILE A C 1
ATOM 1450 O O . ILE A 1 177 ? -6.354 2.772 11.710 1.00 98.00 177 ILE A O 1
ATOM 1454 N N . ASP A 1 178 ? -6.445 3.323 13.884 1.00 97.81 178 ASP A N 1
ATOM 1455 C CA . ASP A 1 178 ? -6.832 4.714 13.651 1.00 97.81 178 ASP A CA 1
ATOM 1456 C C . ASP A 1 178 ? -5.756 5.487 12.883 1.00 97.81 178 ASP A C 1
ATOM 1458 O O . ASP A 1 178 ? -6.057 6.130 11.878 1.00 97.81 178 ASP A O 1
ATOM 1462 N N . HIS A 1 179 ? -4.489 5.341 13.274 1.00 98.44 179 HIS A N 1
ATOM 1463 C CA . HIS A 1 179 ? -3.370 5.933 12.543 1.00 98.44 179 HIS A CA 1
ATOM 1464 C C . HIS A 1 179 ? -3.321 5.461 11.084 1.00 98.44 179 HIS A C 1
ATOM 1466 O O . HIS A 1 179 ? -3.082 6.268 10.193 1.00 98.44 179 HIS A O 1
ATOM 1472 N N . LEU A 1 180 ? -3.602 4.183 10.805 1.00 98.69 180 LEU A N 1
ATOM 1473 C CA . LEU A 1 180 ? -3.682 3.672 9.431 1.00 98.69 180 LEU A CA 1
ATOM 1474 C C . LEU A 1 180 ? -4.858 4.264 8.642 1.00 98.69 180 LEU A C 1
ATOM 1476 O O . LEU A 1 180 ? -4.724 4.504 7.443 1.00 98.69 180 LEU A O 1
ATOM 1480 N N . ILE A 1 181 ? -5.995 4.528 9.294 1.00 98.25 181 ILE A N 1
ATOM 1481 C CA . ILE A 1 181 ? -7.133 5.230 8.679 1.00 98.25 181 ILE A CA 1
ATOM 1482 C C . ILE A 1 181 ? -6.738 6.676 8.340 1.00 98.25 181 ILE A C 1
ATOM 1484 O O . ILE A 1 181 ? -7.024 7.148 7.239 1.00 98.25 181 ILE A O 1
ATOM 1488 N N . LEU A 1 182 ? -6.053 7.365 9.257 1.00 97.81 182 LEU A N 1
ATOM 1489 C CA . LEU A 1 182 ? -5.570 8.732 9.055 1.00 97.81 182 LEU A CA 1
ATOM 1490 C C . LEU A 1 182 ? -4.507 8.824 7.958 1.00 97.81 182 LEU A C 1
ATOM 1492 O O . LEU A 1 182 ? -4.589 9.704 7.107 1.00 97.81 182 LEU A O 1
ATOM 1496 N N . VAL A 1 183 ? -3.544 7.900 7.933 1.00 98.44 183 VAL A N 1
ATOM 1497 C CA . VAL A 1 183 ? -2.524 7.827 6.880 1.00 98.44 183 VAL A CA 1
ATOM 1498 C C . VAL A 1 183 ? -3.170 7.551 5.523 1.00 98.44 183 VAL A C 1
ATOM 1500 O O . VAL A 1 183 ? -2.841 8.228 4.555 1.00 98.44 183 VAL A O 1
ATOM 1503 N N . HIS A 1 184 ? -4.133 6.626 5.444 1.00 98.12 184 HIS A N 1
ATOM 1504 C CA . HIS A 1 184 ? -4.875 6.380 4.207 1.00 98.12 184 HIS A CA 1
ATOM 1505 C C . HIS A 1 184 ? -5.570 7.654 3.708 1.00 98.12 184 HIS A C 1
ATOM 1507 O O . HIS A 1 184 ? -5.465 7.995 2.529 1.00 98.12 184 HIS A O 1
ATOM 1513 N N . LYS A 1 185 ? -6.253 8.376 4.609 1.00 96.94 185 LYS A N 1
ATOM 1514 C CA . LYS A 1 185 ? -6.888 9.659 4.289 1.00 96.94 185 LYS A CA 1
ATOM 1515 C C . LYS A 1 185 ? -5.863 10.663 3.763 1.00 96.94 185 LYS A C 1
ATOM 1517 O O . LYS A 1 185 ? -6.086 11.251 2.711 1.00 96.94 185 LYS A O 1
ATOM 1522 N N . TYR A 1 186 ? -4.746 10.825 4.470 1.00 96.56 186 TYR A N 1
ATOM 1523 C CA . TYR A 1 186 ? -3.679 11.746 4.092 1.00 96.56 186 TYR A CA 1
ATOM 1524 C C . TYR A 1 186 ? -3.129 11.435 2.696 1.00 96.56 186 TYR A C 1
ATOM 1526 O O . TYR A 1 186 ? -3.093 12.323 1.847 1.00 96.56 186 TYR A O 1
ATOM 1534 N N . THR A 1 187 ? -2.785 10.173 2.420 1.00 96.31 187 THR A N 1
ATOM 1535 C CA . THR A 1 187 ? -2.321 9.746 1.094 1.00 96.31 187 THR A CA 1
ATOM 1536 C C . THR A 1 187 ? -3.393 9.992 0.029 1.00 96.31 187 THR A C 1
ATOM 1538 O O . THR A 1 187 ? -3.087 10.544 -1.022 1.00 96.31 187 THR A O 1
ATOM 1541 N N . SER A 1 188 ? -4.662 9.668 0.294 1.00 94.75 188 SER A N 1
ATOM 1542 C CA . SER A 1 188 ? -5.755 9.970 -0.643 1.00 94.75 188 SER A CA 1
ATOM 1543 C C . SER A 1 188 ? -5.845 11.471 -0.946 1.00 94.75 188 SER A C 1
ATOM 1545 O O . SER A 1 188 ? -5.941 11.860 -2.108 1.00 94.75 188 SER A O 1
ATOM 1547 N N . ASP A 1 189 ? -5.750 12.322 0.080 1.00 93.44 189 ASP A N 1
ATOM 1548 C CA . ASP A 1 189 ? -5.901 13.771 -0.037 1.00 93.44 189 ASP A CA 1
ATOM 1549 C C . ASP A 1 189 ? -4.789 14.435 -0.847 1.00 93.44 189 ASP A C 1
ATOM 1551 O O . ASP A 1 189 ? -5.085 15.246 -1.728 1.00 93.44 189 ASP A O 1
ATOM 1555 N N . ILE A 1 190 ? -3.526 14.094 -0.585 1.00 92.38 190 ILE A N 1
ATOM 1556 C CA . ILE A 1 190 ? -2.404 14.722 -1.293 1.00 92.38 190 ILE A CA 1
ATOM 1557 C C . ILE A 1 190 ? -2.351 14.304 -2.767 1.00 92.38 190 ILE A C 1
ATOM 1559 O O . ILE A 1 190 ? -1.951 15.096 -3.616 1.00 92.38 190 ILE A O 1
ATOM 1563 N N . TRP A 1 191 ? -2.801 13.086 -3.085 1.00 91.94 191 TRP A N 1
ATOM 1564 C CA . TRP A 1 191 ? -2.766 12.535 -4.437 1.00 91.94 191 TRP A CA 1
ATOM 1565 C C . TRP A 1 191 ? -3.992 12.918 -5.279 1.00 91.94 191 TRP A C 1
ATOM 1567 O O . TRP A 1 191 ? -4.038 12.573 -6.460 1.00 91.94 191 TRP A O 1
ATOM 1577 N N . LYS A 1 192 ? -4.961 13.679 -4.738 1.00 88.81 192 LYS A N 1
ATOM 1578 C CA . LYS A 1 192 ? -6.194 14.086 -5.453 1.00 88.81 192 LYS A CA 1
ATOM 1579 C C . LYS A 1 192 ? -5.944 14.766 -6.799 1.00 88.81 192 LYS A C 1
ATOM 1581 O O . LYS A 1 192 ? -6.733 14.584 -7.720 1.00 88.81 192 LYS A O 1
ATOM 1586 N N . ASN A 1 193 ? -4.868 15.544 -6.911 1.00 84.62 193 ASN A N 1
ATOM 1587 C CA . ASN A 1 193 ? -4.512 16.258 -8.142 1.00 84.62 193 ASN A CA 1
ATOM 1588 C C . ASN A 1 193 ? -3.482 15.506 -9.004 1.00 84.62 193 ASN A C 1
ATOM 1590 O O . ASN A 1 193 ? -3.029 16.040 -10.016 1.00 84.62 193 ASN A O 1
ATOM 1594 N N . GLY A 1 194 ? -3.108 14.283 -8.615 1.00 85.81 194 GLY A N 1
ATOM 1595 C CA . GLY A 1 194 ? -2.009 13.542 -9.225 1.00 85.81 194 GLY A CA 1
ATOM 1596 C C . GLY A 1 194 ? -0.649 14.215 -9.016 1.00 85.81 194 GLY A C 1
ATOM 1597 O O . GLY A 1 194 ? -0.512 15.179 -8.263 1.00 85.81 194 GLY A O 1
ATOM 1598 N N . ALA A 1 195 ? 0.370 13.699 -9.702 1.00 87.06 195 ALA A N 1
ATOM 1599 C CA . ALA A 1 195 ? 1.724 14.240 -9.663 1.00 87.06 195 ALA A CA 1
ATOM 1600 C C . ALA A 1 195 ? 2.026 15.037 -10.939 1.00 87.06 195 ALA A C 1
ATOM 1602 O O . ALA A 1 195 ? 2.021 14.491 -12.042 1.00 87.06 195 ALA A O 1
ATOM 1603 N N . LYS A 1 196 ? 2.322 16.335 -10.785 1.00 87.06 196 LYS A N 1
ATOM 1604 C CA . LYS A 1 196 ? 2.537 17.273 -11.903 1.00 87.06 196 LYS A CA 1
ATOM 1605 C C . LYS A 1 196 ? 3.617 16.802 -12.886 1.00 87.06 196 LYS A C 1
ATOM 1607 O O . LYS A 1 196 ? 3.379 16.804 -14.086 1.00 87.06 196 LYS A O 1
ATOM 1612 N N . HIS A 1 197 ? 4.781 16.413 -12.370 1.00 85.56 197 HIS A N 1
ATOM 1613 C CA . HIS A 1 197 ? 5.958 16.027 -13.165 1.00 85.56 197 HIS A CA 1
ATOM 1614 C C . HIS A 1 197 ? 6.029 14.522 -13.455 1.00 85.56 197 HIS A C 1
ATOM 1616 O O . HIS A 1 197 ? 7.000 14.038 -14.019 1.00 85.56 197 HIS A O 1
ATOM 1622 N N . LEU A 1 198 ? 5.019 13.763 -13.026 1.00 84.38 198 LEU A N 1
ATOM 1623 C CA . LEU A 1 198 ? 4.970 12.306 -13.144 1.00 84.38 198 LEU A CA 1
ATOM 1624 C C . LEU A 1 198 ? 3.619 11.859 -13.702 1.00 84.38 198 LEU A C 1
ATOM 1626 O O . LEU A 1 198 ? 3.081 10.823 -13.326 1.00 84.38 198 LEU A O 1
ATOM 1630 N N . TYR A 1 199 ? 3.066 12.657 -14.615 1.00 75.56 199 TYR A N 1
ATOM 1631 C CA . TYR A 1 199 ? 1.724 12.463 -15.160 1.00 75.56 199 TYR A CA 1
ATOM 1632 C C . TYR A 1 199 ? 1.532 11.091 -15.827 1.00 75.56 199 TYR A C 1
ATOM 1634 O O . TYR A 1 199 ? 0.481 10.471 -15.692 1.00 75.56 199 TYR A O 1
ATOM 1642 N N . PHE A 1 200 ? 2.566 10.599 -16.515 1.00 76.06 200 PHE A N 1
ATOM 1643 C CA . PHE A 1 200 ? 2.581 9.276 -17.147 1.00 76.06 200 PHE A CA 1
ATOM 1644 C C . PHE A 1 200 ? 3.399 8.252 -16.364 1.00 76.06 200 PHE A C 1
ATOM 1646 O O . PHE A 1 200 ? 3.789 7.220 -16.905 1.00 76.06 200 PHE A O 1
ATOM 1653 N N . TYR A 1 201 ? 3.673 8.511 -15.094 1.00 77.31 201 TYR A N 1
ATOM 1654 C CA . TYR A 1 201 ? 4.130 7.475 -14.185 1.00 77.31 201 TYR A CA 1
ATOM 1655 C C . TYR A 1 201 ? 2.908 6.776 -13.580 1.00 77.31 201 TYR A C 1
ATOM 1657 O O . TYR A 1 201 ? 1.837 7.375 -13.469 1.00 77.31 201 TYR A O 1
ATOM 1665 N N . THR A 1 202 ? 3.026 5.496 -13.224 1.00 77.06 202 THR A N 1
ATOM 1666 C CA . THR A 1 202 ? 1.952 4.814 -12.489 1.00 77.06 202 THR A CA 1
ATOM 1667 C C . THR A 1 202 ? 1.685 5.556 -11.176 1.00 77.06 202 THR A C 1
ATOM 1669 O O . THR A 1 202 ? 2.594 6.123 -10.572 1.00 77.06 202 THR A O 1
ATOM 1672 N N . LEU A 1 203 ? 0.425 5.624 -10.742 1.00 83.12 203 LEU A N 1
ATOM 1673 C CA . LEU A 1 203 ? 0.060 6.405 -9.555 1.00 83.12 203 LEU A CA 1
ATOM 1674 C C . LEU A 1 203 ? 0.456 5.669 -8.269 1.00 83.12 203 LEU A C 1
ATOM 1676 O O . LEU A 1 203 ? -0.013 4.557 -8.035 1.00 83.12 203 LEU A O 1
ATOM 1680 N N . HIS A 1 204 ? 1.230 6.314 -7.395 1.00 88.25 204 HIS A N 1
ATOM 1681 C CA . HIS A 1 204 ? 1.670 5.766 -6.099 1.00 88.25 204 HIS A CA 1
ATOM 1682 C C . HIS A 1 204 ? 0.764 6.270 -4.961 1.00 88.25 204 HIS A C 1
ATOM 1684 O O . HIS A 1 204 ? 1.200 6.792 -3.940 1.00 88.25 204 HIS A O 1
ATOM 1690 N N . ASN A 1 205 ? -0.547 6.170 -5.201 1.00 92.00 205 ASN A N 1
ATOM 1691 C CA . ASN A 1 205 ? -1.615 6.686 -4.346 1.00 92.00 205 ASN A CA 1
ATOM 1692 C C . ASN A 1 205 ? -2.089 5.647 -3.300 1.00 92.00 205 ASN A C 1
ATOM 1694 O O . ASN A 1 205 ? -1.453 4.622 -3.061 1.00 92.00 205 ASN A O 1
ATOM 1698 N N . GLN A 1 206 ? -3.245 5.881 -2.674 1.00 94.62 206 GLN A N 1
ATOM 1699 C CA . GLN A 1 206 ? -3.817 4.978 -1.671 1.00 94.62 206 GLN A CA 1
ATOM 1700 C C . GLN A 1 206 ? -4.178 3.581 -2.215 1.00 94.62 206 GLN A C 1
ATOM 1702 O O . GLN A 1 206 ? -4.127 2.608 -1.464 1.00 94.62 206 GLN A O 1
ATOM 1707 N N . GLU A 1 207 ? -4.514 3.454 -3.504 1.00 93.94 207 GLU A N 1
ATOM 1708 C CA . GLU A 1 207 ? -4.838 2.159 -4.124 1.00 93.94 207 GLU A CA 1
ATOM 1709 C C . GLU A 1 207 ? -3.591 1.283 -4.269 1.00 93.94 207 GLU A C 1
ATOM 1711 O O . GLU A 1 207 ? -3.633 0.088 -3.977 1.00 93.94 207 GLU A O 1
ATOM 1716 N N . HIS A 1 208 ? -2.471 1.900 -4.656 1.00 95.00 208 HIS A N 1
ATOM 1717 C CA . HIS A 1 208 ? -1.155 1.264 -4.677 1.00 95.00 208 HIS A CA 1
ATOM 1718 C C . HIS A 1 208 ? -0.782 0.730 -3.289 1.00 95.00 208 HIS A C 1
ATOM 1720 O O . HIS A 1 208 ? -0.518 -0.459 -3.116 1.00 95.00 208 HIS A O 1
ATOM 1726 N N . ALA A 1 209 ? -0.866 1.588 -2.271 1.00 97.44 209 ALA A N 1
ATOM 1727 C CA . ALA A 1 209 ? -0.545 1.222 -0.896 1.00 97.44 209 ALA A CA 1
ATOM 1728 C C . ALA A 1 209 ? -1.383 0.035 -0.382 1.00 97.44 209 ALA A C 1
ATOM 1730 O O . ALA A 1 209 ? -0.868 -0.843 0.312 1.00 97.44 209 ALA A O 1
ATOM 1731 N N . ILE A 1 210 ? -2.667 -0.029 -0.749 1.00 97.12 210 ILE A N 1
ATOM 1732 C CA . ILE A 1 210 ? -3.558 -1.151 -0.422 1.00 97.12 210 ILE A CA 1
ATOM 1733 C C . ILE A 1 210 ? -3.068 -2.467 -1.028 1.00 97.12 210 ILE A C 1
ATOM 1735 O O . ILE A 1 210 ? -3.125 -3.509 -0.366 1.00 97.12 210 ILE A O 1
ATOM 1739 N N . ASP A 1 211 ? -2.605 -2.445 -2.274 1.00 96.50 211 ASP A N 1
ATOM 1740 C CA . ASP A 1 211 ? -2.070 -3.639 -2.918 1.00 96.50 211 ASP A CA 1
ATOM 1741 C C . ASP A 1 211 ? -0.743 -4.069 -2.287 1.00 96.50 211 ASP A C 1
ATOM 1743 O O . ASP A 1 211 ? -0.573 -5.259 -2.016 1.00 96.50 211 ASP A O 1
ATOM 1747 N N . LEU A 1 212 ? 0.122 -3.129 -1.900 1.00 98.25 212 LEU A N 1
ATOM 1748 C CA . LEU A 1 212 ? 1.333 -3.426 -1.127 1.00 98.25 212 LEU A CA 1
ATOM 1749 C C . LEU A 1 212 ? 1.007 -4.093 0.216 1.00 98.25 212 LEU A C 1
ATOM 1751 O O . LEU A 1 212 ? 1.600 -5.120 0.545 1.00 98.25 212 LEU A O 1
ATOM 1755 N N . VAL A 1 213 ? 0.013 -3.596 0.962 1.00 98.50 213 VAL A N 1
ATOM 1756 C CA . VAL A 1 213 ? -0.450 -4.228 2.215 1.00 98.50 213 VAL A CA 1
ATOM 1757 C C . VAL A 1 213 ? -0.857 -5.687 1.978 1.00 98.50 213 VAL A C 1
ATOM 1759 O O . VAL A 1 213 ? -0.461 -6.582 2.732 1.00 98.50 213 VAL A O 1
ATOM 1762 N N . LYS A 1 214 ? -1.624 -5.960 0.914 1.00 97.75 214 LYS A N 1
ATOM 1763 C CA . LYS A 1 214 ? -2.019 -7.331 0.547 1.00 97.75 214 LYS A CA 1
ATOM 1764 C C . LYS A 1 214 ? -0.805 -8.176 0.161 1.00 97.75 214 LYS A C 1
ATOM 1766 O O . LYS A 1 214 ? -0.734 -9.339 0.566 1.00 97.75 214 LYS A O 1
ATOM 1771 N N . ASN A 1 215 ? 0.139 -7.609 -0.585 1.00 97.88 215 ASN A N 1
ATOM 1772 C CA . ASN A 1 215 ? 1.348 -8.291 -1.036 1.00 97.88 215 ASN A CA 1
ATOM 1773 C C . ASN A 1 215 ? 2.244 -8.668 0.145 1.00 97.88 215 ASN A C 1
ATOM 1775 O O . ASN A 1 215 ? 2.650 -9.822 0.227 1.00 97.88 215 ASN A O 1
ATOM 1779 N N . ILE A 1 216 ? 2.451 -7.774 1.118 1.00 98.25 216 ILE A N 1
ATOM 1780 C CA . ILE A 1 216 ? 3.196 -8.075 2.353 1.00 98.25 216 ILE A CA 1
ATOM 1781 C C . ILE A 1 216 ? 2.576 -9.272 3.080 1.00 98.25 216 ILE A C 1
ATOM 1783 O O . ILE A 1 216 ? 3.282 -10.209 3.451 1.00 98.25 216 ILE A O 1
ATOM 1787 N N . ILE A 1 217 ? 1.249 -9.287 3.243 1.00 97.75 217 ILE A N 1
ATOM 1788 C CA . ILE A 1 217 ? 0.551 -10.398 3.908 1.00 97.75 217 ILE A CA 1
ATOM 1789 C C . ILE A 1 217 ? 0.735 -11.712 3.139 1.00 97.75 217 ILE A C 1
ATOM 1791 O O . ILE A 1 217 ? 0.873 -12.764 3.766 1.00 97.75 217 ILE A O 1
ATOM 1795 N N . LYS A 1 218 ? 0.713 -11.681 1.800 1.00 96.88 218 LYS A N 1
ATOM 1796 C CA . LYS A 1 218 ? 0.992 -12.862 0.970 1.00 96.88 218 LYS A CA 1
ATOM 1797 C C . LYS A 1 218 ? 2.437 -13.328 1.162 1.00 96.88 218 LYS A C 1
ATOM 1799 O O . LYS A 1 218 ? 2.640 -14.490 1.489 1.00 96.88 218 LYS A O 1
ATOM 1804 N N . ILE A 1 219 ? 3.416 -12.431 1.041 1.00 97.69 219 ILE A N 1
ATOM 1805 C CA . ILE A 1 219 ? 4.847 -12.748 1.163 1.00 97.69 219 ILE A CA 1
ATOM 1806 C C . ILE A 1 219 ? 5.147 -13.392 2.523 1.00 97.69 219 ILE A C 1
ATOM 1808 O O . ILE A 1 219 ? 5.725 -14.473 2.566 1.00 97.69 219 ILE A O 1
ATOM 1812 N N . VAL A 1 220 ? 4.693 -12.788 3.627 1.00 96.31 220 VAL A N 1
ATOM 1813 C CA . VAL A 1 220 ? 4.928 -13.311 4.988 1.00 96.31 220 VAL A CA 1
ATOM 1814 C C . VAL A 1 220 ? 4.272 -14.680 5.211 1.00 96.31 220 VAL A C 1
ATOM 1816 O O . VAL A 1 220 ? 4.762 -15.475 6.006 1.00 96.31 220 VAL A O 1
ATOM 1819 N N . LYS A 1 221 ? 3.165 -14.985 4.524 1.00 95.06 221 LYS A N 1
ATOM 1820 C CA . LYS A 1 221 ? 2.537 -16.316 4.594 1.00 95.06 221 LYS A CA 1
ATOM 1821 C C . LYS A 1 221 ? 3.279 -17.376 3.789 1.00 95.06 221 LYS A C 1
ATOM 1823 O O . LYS A 1 221 ? 3.210 -18.537 4.169 1.00 95.06 221 LYS A O 1
ATOM 1828 N N . ILE A 1 222 ? 3.899 -16.985 2.678 1.00 96.12 222 ILE A N 1
ATOM 1829 C CA . ILE A 1 222 ? 4.567 -17.909 1.759 1.00 96.12 222 ILE A CA 1
ATOM 1830 C C . ILE A 1 222 ? 5.987 -18.224 2.223 1.00 96.12 222 ILE A C 1
ATOM 1832 O O . ILE A 1 222 ? 6.375 -19.383 2.235 1.00 96.12 222 ILE A O 1
ATOM 1836 N N . PHE A 1 223 ? 6.756 -17.215 2.630 1.00 94.31 223 PHE A N 1
ATOM 1837 C CA . PHE A 1 223 ? 8.134 -17.416 3.070 1.00 94.31 223 PHE A CA 1
ATOM 1838 C C . PHE A 1 223 ? 8.175 -17.824 4.540 1.00 94.31 223 PHE A C 1
ATOM 1840 O O . PHE A 1 223 ? 8.098 -16.972 5.428 1.00 94.31 223 PHE A O 1
ATOM 1847 N N . SER A 1 224 ? 8.389 -19.112 4.818 1.00 89.19 224 SER A N 1
ATOM 1848 C CA . SER A 1 224 ? 8.336 -19.646 6.188 1.00 89.19 224 SER A CA 1
ATOM 1849 C C . SER A 1 224 ? 9.338 -19.006 7.156 1.00 89.19 224 SER A C 1
ATOM 1851 O O . SER A 1 224 ? 9.121 -18.989 8.376 1.00 89.19 224 SER A O 1
ATOM 1853 N N . TYR A 1 225 ? 10.453 -18.489 6.633 1.00 89.12 225 TYR A N 1
ATOM 1854 C CA . TYR A 1 225 ? 11.489 -17.832 7.430 1.00 89.12 225 TYR A CA 1
ATOM 1855 C C . TYR A 1 225 ? 11.150 -16.378 7.805 1.00 89.12 225 TYR A C 1
ATOM 1857 O O . TYR A 1 225 ? 11.608 -15.891 8.843 1.00 89.12 225 TYR A O 1
ATOM 1865 N N . LEU A 1 226 ? 10.349 -15.675 6.998 1.00 89.75 226 LEU A N 1
ATOM 1866 C CA . LEU A 1 226 ? 10.013 -14.272 7.236 1.00 89.75 226 LEU A CA 1
ATOM 1867 C C . LEU A 1 226 ? 8.902 -14.176 8.283 1.00 89.75 226 LEU A C 1
ATOM 1869 O O . LEU A 1 226 ? 7.727 -14.382 8.002 1.00 89.75 226 LEU A O 1
ATOM 1873 N N . LYS A 1 227 ? 9.282 -13.839 9.517 1.00 87.81 227 LYS A N 1
ATOM 1874 C CA . LYS A 1 227 ? 8.345 -13.596 10.620 1.00 87.81 227 LYS A CA 1
ATOM 1875 C C . LYS A 1 227 ? 8.502 -12.174 11.129 1.00 87.81 227 LYS A C 1
ATOM 1877 O O . LYS A 1 227 ? 9.615 -11.749 11.435 1.00 87.81 227 LYS A O 1
ATOM 1882 N N . ILE A 1 228 ? 7.377 -11.480 11.246 1.00 92.19 228 ILE A N 1
ATOM 1883 C CA . ILE A 1 228 ? 7.292 -10.102 11.728 1.00 92.19 228 ILE A CA 1
ATOM 1884 C C . ILE A 1 228 ? 6.223 -9.988 12.818 1.00 92.19 228 ILE A C 1
ATOM 1886 O O . ILE A 1 228 ? 5.272 -10.774 12.863 1.00 92.19 228 ILE A O 1
ATOM 1890 N N . SER A 1 229 ? 6.412 -9.045 13.734 1.00 93.31 229 SER A N 1
ATOM 1891 C CA . SER A 1 229 ? 5.508 -8.792 14.853 1.00 93.31 229 SER A CA 1
ATOM 1892 C C . SER A 1 229 ? 4.292 -7.956 14.440 1.00 93.31 229 SER A C 1
ATOM 1894 O O . SER A 1 229 ? 4.256 -7.333 13.381 1.00 93.31 229 SER A O 1
ATOM 1896 N N . THR A 1 230 ? 3.295 -7.885 15.323 1.00 94.25 230 THR A N 1
ATOM 1897 C CA . THR A 1 230 ? 2.151 -6.963 15.208 1.00 94.25 230 THR A CA 1
ATOM 1898 C C . THR A 1 230 ? 2.589 -5.503 15.021 1.00 94.25 230 THR A C 1
ATOM 1900 O O . THR A 1 230 ? 1.945 -4.753 14.290 1.00 94.25 230 THR A O 1
ATOM 1903 N N . TYR A 1 231 ? 3.686 -5.093 15.668 1.00 95.56 231 TYR A N 1
ATOM 1904 C CA . TYR A 1 231 ? 4.195 -3.725 15.571 1.00 95.56 231 TYR A CA 1
ATOM 1905 C C . TYR A 1 231 ? 4.967 -3.488 14.263 1.00 95.56 231 TYR A C 1
ATOM 1907 O O . TYR A 1 231 ? 4.821 -2.427 13.665 1.00 95.56 231 TYR A O 1
ATOM 1915 N N . ASP A 1 232 ? 5.687 -4.493 13.755 1.00 96.19 232 ASP A N 1
ATOM 1916 C CA . ASP A 1 232 ? 6.286 -4.433 12.413 1.00 96.19 232 ASP A CA 1
ATOM 1917 C C . ASP A 1 232 ? 5.190 -4.274 11.339 1.00 96.19 232 ASP A C 1
ATOM 1919 O O . ASP A 1 232 ? 5.300 -3.398 10.488 1.00 96.19 232 ASP A O 1
ATOM 1923 N N . TYR A 1 233 ? 4.076 -5.026 11.422 1.00 97.75 233 TYR A N 1
ATOM 1924 C CA . TYR A 1 233 ? 2.920 -4.842 10.523 1.00 97.75 233 TYR A CA 1
ATOM 1925 C C . TYR A 1 233 ? 2.376 -3.412 10.550 1.00 97.75 233 TYR A C 1
ATOM 1927 O O . TYR A 1 233 ? 2.039 -2.863 9.504 1.00 97.75 233 TYR A O 1
ATOM 1935 N N . TYR A 1 234 ? 2.286 -2.806 11.735 1.00 98.06 234 TYR A N 1
ATOM 1936 C CA . TYR A 1 234 ? 1.835 -1.425 11.882 1.00 98.06 234 TYR A CA 1
ATOM 1937 C C . TYR A 1 234 ? 2.750 -0.442 11.140 1.00 98.06 234 TYR A C 1
ATOM 1939 O O . TYR A 1 234 ? 2.262 0.360 10.341 1.00 98.06 234 TYR A O 1
ATOM 1947 N N . LEU A 1 235 ? 4.066 -0.529 11.354 1.00 98.12 235 LEU A N 1
ATOM 1948 C CA . LEU A 1 235 ? 5.028 0.359 10.697 1.00 98.12 235 LEU A CA 1
ATOM 1949 C C . LEU A 1 235 ? 5.092 0.113 9.185 1.00 98.12 235 LEU A C 1
ATOM 1951 O O . LEU A 1 235 ? 5.088 1.068 8.412 1.00 98.12 235 LEU A O 1
ATOM 1955 N N . LEU A 1 236 ? 5.098 -1.154 8.765 1.00 97.88 236 LEU A N 1
ATOM 1956 C CA . LEU A 1 236 ? 5.107 -1.558 7.361 1.00 97.88 236 LEU A CA 1
ATOM 1957 C C . LEU A 1 236 ? 3.881 -1.058 6.611 1.00 97.88 236 LEU A C 1
ATOM 1959 O O . LEU A 1 236 ? 4.021 -0.500 5.528 1.00 97.88 236 LEU A O 1
ATOM 1963 N N . PHE A 1 237 ? 2.686 -1.224 7.179 1.00 98.69 237 PHE A N 1
ATOM 1964 C CA . PHE A 1 237 ? 1.468 -0.773 6.516 1.00 98.69 237 PHE A CA 1
ATOM 1965 C C . PHE A 1 237 ? 1.451 0.746 6.364 1.00 98.69 237 PHE A C 1
ATOM 1967 O O . PHE A 1 237 ? 1.046 1.215 5.309 1.00 98.69 237 PHE A O 1
ATOM 1974 N N . ILE A 1 238 ? 1.953 1.516 7.339 1.00 98.75 238 ILE A N 1
ATOM 1975 C CA . ILE A 1 238 ? 2.135 2.964 7.152 1.00 98.75 238 ILE A CA 1
ATOM 1976 C C . ILE A 1 238 ? 3.177 3.248 6.061 1.00 98.75 238 ILE A C 1
ATOM 1978 O O . ILE A 1 238 ? 2.947 4.107 5.212 1.00 98.75 238 ILE A O 1
ATOM 1982 N N . ALA A 1 239 ? 4.297 2.523 6.039 1.00 98.62 239 ALA A N 1
ATOM 1983 C CA . ALA A 1 239 ? 5.323 2.697 5.014 1.00 98.62 239 ALA A CA 1
ATOM 1984 C C . ALA A 1 239 ? 4.782 2.428 3.596 1.00 98.62 239 ALA A C 1
ATOM 1986 O O . ALA A 1 239 ? 5.111 3.181 2.683 1.00 98.62 239 ALA A O 1
ATOM 1987 N N . CYS A 1 240 ? 3.872 1.461 3.409 1.00 98.62 240 CYS A N 1
ATOM 1988 C CA . CYS A 1 240 ? 3.191 1.247 2.124 1.00 98.62 240 CYS A CA 1
ATOM 1989 C C . CYS A 1 240 ? 2.493 2.515 1.611 1.00 98.62 240 CYS A C 1
ATOM 1991 O O . CYS A 1 240 ? 2.529 2.784 0.417 1.00 98.62 240 CYS A O 1
ATOM 1993 N N . TYR A 1 241 ? 1.898 3.315 2.499 1.00 98.50 241 TYR A N 1
ATOM 1994 C CA . TYR A 1 241 ? 1.224 4.565 2.131 1.00 98.50 241 TYR A CA 1
ATOM 1995 C C . TYR A 1 241 ? 2.161 5.752 1.913 1.00 98.50 241 TYR A C 1
ATOM 1997 O O . TYR A 1 241 ? 1.763 6.705 1.241 1.00 98.50 241 TYR A O 1
ATOM 2005 N N . LEU A 1 242 ? 3.347 5.739 2.529 1.00 98.38 242 LEU A N 1
ATOM 2006 C CA . LEU A 1 242 ? 4.202 6.924 2.634 1.00 98.38 242 LEU A CA 1
ATOM 2007 C C . LEU A 1 242 ? 5.553 6.810 1.913 1.00 98.38 242 LEU A C 1
ATOM 2009 O O . LEU A 1 242 ? 6.231 7.825 1.774 1.00 98.38 242 LEU A O 1
ATOM 2013 N N . HIS A 1 243 ? 5.976 5.626 1.462 1.00 97.62 243 HIS A N 1
ATOM 2014 C CA . HIS A 1 243 ? 7.310 5.457 0.869 1.00 97.62 243 HIS A CA 1
ATOM 2015 C C . HIS A 1 243 ? 7.548 6.316 -0.384 1.00 97.62 243 HIS A C 1
ATOM 2017 O O . HIS A 1 243 ? 8.660 6.807 -0.571 1.00 97.62 243 HIS A O 1
ATOM 2023 N N . ASP A 1 244 ? 6.483 6.618 -1.128 1.00 96.19 244 ASP A N 1
ATOM 2024 C CA . ASP A 1 244 ? 6.505 7.445 -2.342 1.00 96.19 244 ASP A CA 1
ATOM 2025 C C . ASP A 1 244 ? 5.816 8.800 -2.176 1.00 96.19 244 ASP A C 1
ATOM 2027 O O . ASP A 1 244 ? 5.474 9.477 -3.146 1.00 96.19 244 ASP A O 1
ATOM 2031 N N . ILE A 1 245 ? 5.626 9.245 -0.932 1.00 95.19 245 ILE A N 1
ATOM 2032 C CA . ILE A 1 245 ? 4.883 10.472 -0.635 1.00 95.19 245 ILE A CA 1
ATOM 2033 C C . ILE A 1 245 ? 5.483 11.715 -1.300 1.00 95.19 245 ILE A C 1
ATOM 2035 O O . ILE A 1 245 ? 4.751 12.617 -1.697 1.00 95.19 245 ILE A O 1
ATOM 2039 N N . SER A 1 246 ? 6.805 11.750 -1.475 1.00 93.69 246 SER A N 1
ATOM 2040 C CA . SER A 1 246 ? 7.495 12.874 -2.108 1.00 93.69 246 SER A CA 1
ATOM 2041 C C . SER A 1 246 ? 7.297 12.941 -3.626 1.00 93.69 246 SER A C 1
ATOM 2043 O O . SER A 1 246 ? 7.549 13.985 -4.225 1.00 93.69 246 SER A O 1
ATOM 2045 N N . MET A 1 247 ? 6.795 11.880 -4.269 1.00 92.56 247 MET A N 1
ATOM 2046 C CA . MET A 1 247 ? 6.585 11.860 -5.722 1.00 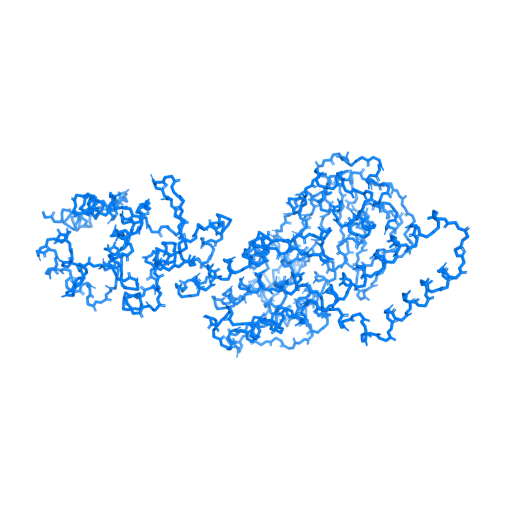92.56 247 MET A CA 1
ATOM 2047 C C . MET A 1 247 ? 5.473 12.814 -6.174 1.00 92.56 247 MET A C 1
ATOM 2049 O O . MET A 1 247 ? 5.476 13.278 -7.312 1.00 92.56 247 MET A O 1
ATOM 2053 N N . VAL A 1 248 ? 4.540 13.170 -5.287 1.00 90.38 248 VAL A N 1
ATOM 2054 C CA . VAL A 1 248 ? 3.496 14.163 -5.590 1.00 90.38 248 VAL A CA 1
ATOM 2055 C C . VAL A 1 248 ? 4.016 15.609 -5.523 1.00 90.38 248 VAL A C 1
ATOM 2057 O O . VAL A 1 248 ? 3.319 16.548 -5.916 1.00 90.38 248 VAL A O 1
ATOM 2060 N N . ARG A 1 249 ? 5.247 15.815 -5.030 1.00 83.00 249 ARG A N 1
ATOM 2061 C CA . ARG A 1 249 ? 5.827 17.142 -4.821 1.00 83.00 249 ARG A CA 1
ATOM 2062 C C . ARG A 1 249 ? 6.016 17.876 -6.146 1.00 83.00 249 ARG A C 1
ATOM 2064 O O . ARG A 1 249 ? 6.533 17.347 -7.127 1.00 83.00 249 ARG A O 1
ATOM 2071 N N . ILE A 1 250 ? 5.663 19.156 -6.136 1.00 84.31 250 ILE A N 1
ATOM 2072 C CA . ILE A 1 250 ? 6.044 20.088 -7.195 1.00 84.31 250 ILE A CA 1
ATOM 2073 C C . ILE A 1 250 ? 7.480 20.528 -6.907 1.00 84.31 250 ILE A C 1
ATOM 2075 O O . ILE A 1 250 ? 7.741 21.095 -5.845 1.00 84.31 250 ILE A O 1
ATOM 2079 N N . ALA A 1 251 ? 8.401 20.225 -7.822 1.00 85.00 251 ALA A N 1
ATOM 2080 C CA . ALA A 1 251 ? 9.792 20.645 -7.701 1.00 85.00 251 ALA A CA 1
ATOM 2081 C C . ALA A 1 251 ? 9.898 22.178 -7.708 1.00 85.00 251 ALA A C 1
ATOM 2083 O O . ALA A 1 251 ? 9.090 22.861 -8.346 1.00 85.00 251 ALA A O 1
ATOM 2084 N N . ALA A 1 252 ? 10.874 22.706 -6.972 1.00 87.81 252 ALA A N 1
ATOM 2085 C CA . ALA A 1 252 ? 11.078 24.144 -6.860 1.00 87.81 252 ALA A CA 1
ATOM 2086 C C . ALA A 1 252 ? 11.803 24.665 -8.111 1.00 87.81 252 ALA A C 1
ATOM 2088 O O . ALA A 1 252 ? 12.573 23.938 -8.729 1.00 87.81 252 ALA A O 1
ATOM 2089 N N . GLU A 1 253 ? 11.596 25.915 -8.518 1.00 88.38 253 GLU A N 1
ATOM 2090 C CA . GLU A 1 253 ? 12.295 26.448 -9.702 1.00 88.38 253 GLU A CA 1
ATOM 2091 C C . GLU A 1 253 ? 13.810 26.531 -9.460 1.00 88.38 253 GLU A C 1
ATOM 2093 O O . GLU A 1 253 ? 14.623 26.265 -10.350 1.00 88.38 253 GLU A O 1
ATOM 2098 N N . GLU A 1 254 ? 14.191 26.801 -8.211 1.00 92.19 254 GLU A N 1
ATOM 2099 C CA . GLU A 1 254 ? 15.567 26.828 -7.727 1.00 92.19 254 GLU A CA 1
ATOM 2100 C C . GLU A 1 254 ? 16.290 25.499 -7.962 1.00 92.19 254 GLU A C 1
ATOM 2102 O O . GLU A 1 254 ? 17.506 25.490 -8.146 1.00 92.19 254 GLU A O 1
ATOM 2107 N N . ASP A 1 255 ? 15.553 24.385 -8.016 1.00 90.31 255 ASP A N 1
ATOM 2108 C CA . ASP A 1 255 ? 16.121 23.069 -8.283 1.00 90.31 255 ASP A CA 1
ATOM 2109 C C . ASP A 1 255 ? 16.770 22.971 -9.662 1.00 90.31 255 ASP A C 1
ATOM 2111 O O . ASP A 1 255 ? 17.719 22.205 -9.799 1.00 90.31 255 ASP A O 1
ATOM 2115 N N . PHE A 1 256 ? 16.255 23.702 -10.655 1.00 93.38 256 PHE A N 1
ATOM 2116 C CA . PHE A 1 256 ? 16.833 23.783 -11.998 1.00 93.38 256 PHE A CA 1
ATOM 2117 C C . PHE A 1 256 ? 17.896 24.882 -12.069 1.00 93.38 256 PHE A C 1
ATOM 2119 O O . PHE A 1 256 ? 18.969 24.673 -12.628 1.00 93.38 256 PHE A O 1
ATOM 2126 N N . LEU A 1 257 ? 17.614 26.046 -11.471 1.00 92.94 257 LEU A N 1
ATOM 2127 C CA . LEU A 1 257 ? 18.486 27.224 -11.541 1.00 92.94 257 LEU A CA 1
ATOM 2128 C C . LEU A 1 257 ? 19.824 27.047 -10.808 1.00 92.94 257 LEU A C 1
ATOM 2130 O O . LEU A 1 257 ? 20.807 27.682 -11.183 1.00 92.94 257 LEU A O 1
ATOM 2134 N N . LEU A 1 258 ? 19.856 26.238 -9.745 1.00 93.00 258 LEU A N 1
ATOM 2135 C CA . LEU A 1 258 ? 21.057 25.997 -8.936 1.00 93.00 258 LEU A CA 1
ATOM 2136 C C . LEU A 1 258 ? 21.801 24.712 -9.315 1.00 93.00 258 LEU A C 1
ATOM 2138 O O . LEU A 1 258 ? 22.920 24.506 -8.834 1.00 93.00 258 LEU A O 1
ATOM 2142 N N . ASP A 1 259 ? 21.192 23.849 -10.129 1.00 92.94 259 ASP A N 1
ATOM 2143 C CA . ASP A 1 259 ? 21.868 22.671 -10.661 1.00 92.94 259 ASP A CA 1
ATOM 2144 C C . ASP A 1 259 ? 23.000 23.106 -11.602 1.00 92.94 259 ASP A C 1
ATOM 2146 O O . ASP A 1 259 ? 22.857 24.067 -12.354 1.00 92.94 259 ASP A O 1
ATOM 2150 N N . LYS A 1 260 ? 24.151 22.439 -11.503 1.00 91.94 260 LYS A N 1
ATOM 2151 C CA . LYS A 1 260 ? 25.370 22.783 -12.261 1.00 91.94 260 LYS A CA 1
ATOM 2152 C C . LYS A 1 260 ? 25.805 21.678 -13.215 1.00 91.94 260 LYS A C 1
ATOM 2154 O O . LYS A 1 260 ? 26.949 21.663 -13.655 1.00 91.94 260 LYS A O 1
ATOM 2159 N N . ASP A 1 261 ? 24.930 20.710 -13.455 1.00 92.81 261 ASP A N 1
ATOM 2160 C CA . ASP A 1 261 ? 25.263 19.518 -14.224 1.00 92.81 261 ASP A CA 1
ATOM 2161 C C . ASP A 1 261 ? 24.246 19.346 -15.352 1.00 92.81 261 ASP A C 1
ATOM 2163 O O . ASP A 1 261 ? 24.429 19.854 -16.461 1.00 92.81 261 ASP A O 1
ATOM 2167 N N . THR A 1 262 ? 23.104 18.729 -15.055 1.00 92.25 262 THR A N 1
ATOM 2168 C CA . THR A 1 262 ? 22.095 18.417 -16.070 1.00 92.25 262 THR A CA 1
ATOM 2169 C C . THR A 1 262 ? 21.416 19.681 -16.603 1.00 92.25 262 THR A C 1
ATOM 2171 O O . THR A 1 262 ? 21.171 19.784 -17.808 1.00 92.25 262 THR A O 1
ATOM 2174 N N . SER A 1 263 ? 21.116 20.666 -15.750 1.00 93.62 263 SER A N 1
ATOM 2175 C CA . SER A 1 263 ? 20.472 21.911 -16.189 1.00 93.62 263 SER A CA 1
ATOM 2176 C C . SER A 1 263 ? 21.402 22.771 -17.058 1.00 93.62 263 SER A C 1
ATOM 2178 O O . SER A 1 263 ? 20.944 23.352 -18.048 1.00 93.62 263 SER A O 1
ATOM 2180 N N . GLU A 1 264 ? 22.708 22.806 -16.761 1.00 93.94 264 GLU A N 1
ATOM 2181 C CA . GLU A 1 264 ? 23.713 23.488 -17.585 1.00 93.94 264 GLU A CA 1
ATOM 2182 C C . GLU A 1 264 ? 23.857 22.801 -18.949 1.00 93.94 264 GLU A C 1
ATOM 2184 O O . GLU A 1 264 ? 23.862 23.480 -19.980 1.00 93.94 264 GLU A O 1
ATOM 2189 N N . GLU A 1 265 ? 23.879 21.462 -18.988 1.00 93.75 265 GLU A N 1
ATOM 2190 C CA . GLU A 1 265 ? 23.919 20.703 -20.243 1.00 93.75 265 GLU A CA 1
ATOM 2191 C C . GLU A 1 265 ? 22.676 20.972 -21.109 1.00 93.75 265 GLU A C 1
ATOM 2193 O O . GLU A 1 265 ? 22.788 21.216 -22.317 1.00 93.75 265 GLU A O 1
ATOM 2198 N N . ILE A 1 266 ? 21.485 20.968 -20.498 1.00 94.00 266 ILE A N 1
ATOM 2199 C CA . ILE A 1 266 ? 20.228 21.313 -21.174 1.00 94.00 266 ILE A CA 1
ATOM 2200 C C . ILE A 1 266 ? 20.306 22.739 -21.723 1.00 94.00 266 ILE A C 1
ATOM 2202 O O . ILE A 1 266 ? 20.015 22.963 -22.901 1.00 94.00 266 ILE A O 1
ATOM 2206 N N . THR A 1 267 ? 20.741 23.695 -20.904 1.00 93.38 267 THR A N 1
ATOM 2207 C CA . THR A 1 267 ? 20.811 25.113 -21.278 1.00 93.38 267 THR A CA 1
ATOM 2208 C C . THR A 1 267 ? 21.786 25.342 -22.432 1.00 93.38 267 THR A C 1
ATOM 2210 O O . THR A 1 267 ? 21.431 26.004 -23.406 1.00 93.38 267 THR A O 1
ATOM 2213 N N . ALA A 1 268 ? 22.977 24.739 -22.391 1.00 92.88 268 ALA A N 1
ATOM 2214 C CA . ALA A 1 268 ? 23.969 24.843 -23.459 1.00 92.88 268 ALA A CA 1
ATOM 2215 C C . ALA A 1 268 ? 23.468 24.234 -24.782 1.00 92.88 268 ALA A C 1
ATOM 2217 O O . ALA A 1 268 ? 23.613 24.841 -25.850 1.00 92.88 268 ALA A O 1
ATOM 2218 N N . LYS A 1 269 ? 22.825 23.056 -24.725 1.00 92.94 269 LYS A N 1
ATOM 2219 C CA . LYS A 1 269 ? 22.207 22.423 -25.902 1.00 92.94 269 LYS A CA 1
ATOM 2220 C C . LYS A 1 269 ? 21.126 23.319 -26.504 1.00 92.94 269 LYS A C 1
ATOM 2222 O O . LYS A 1 269 ? 21.101 23.501 -27.723 1.00 92.94 269 LYS A O 1
ATOM 2227 N N . LEU A 1 270 ? 20.258 23.894 -25.676 1.00 92.75 270 LEU A N 1
ATOM 2228 C CA . LEU A 1 270 ? 19.175 24.763 -26.134 1.00 92.75 270 LEU A CA 1
ATOM 2229 C C . LEU A 1 270 ? 19.689 26.096 -26.691 1.00 92.75 270 LEU A C 1
ATOM 2231 O O . LEU A 1 270 ? 19.216 26.502 -27.748 1.00 92.75 270 LEU A O 1
ATOM 2235 N N . ASP A 1 271 ? 20.688 26.732 -26.071 1.00 92.62 271 ASP A N 1
ATOM 2236 C CA . ASP A 1 271 ? 21.304 27.968 -26.584 1.00 92.62 271 ASP A CA 1
ATOM 2237 C C . ASP A 1 271 ? 21.930 27.745 -27.970 1.00 92.62 271 ASP A C 1
ATOM 2239 O O . ASP A 1 271 ? 21.702 28.520 -28.902 1.00 92.62 271 ASP A O 1
ATOM 2243 N N . SER A 1 272 ? 22.635 26.623 -28.158 1.00 91.44 272 SER A N 1
ATOM 2244 C CA . SER A 1 272 ? 23.215 26.275 -29.461 1.00 91.44 272 SER A CA 1
ATOM 2245 C C . SER A 1 272 ? 22.157 26.135 -30.566 1.00 91.44 272 SER A C 1
ATOM 2247 O O . SER A 1 272 ? 22.356 26.620 -31.682 1.00 91.44 272 SER A O 1
ATOM 2249 N N . LYS A 1 273 ? 21.004 25.528 -30.250 1.00 90.69 273 LYS A N 1
ATOM 2250 C CA . LYS A 1 273 ? 19.864 25.391 -31.167 1.00 90.69 273 LYS A CA 1
ATOM 2251 C C . LYS A 1 273 ? 19.144 26.715 -31.388 1.00 90.69 273 LYS A C 1
ATOM 2253 O O . LYS A 1 273 ? 18.714 27.003 -32.499 1.00 90.69 273 LYS A O 1
ATOM 2258 N N . TRP A 1 274 ? 19.023 27.538 -30.351 1.00 90.06 274 TRP A N 1
ATOM 2259 C CA . TRP A 1 274 ? 18.375 28.842 -30.446 1.00 90.06 274 TRP A CA 1
ATOM 2260 C C . TRP A 1 274 ? 19.110 29.760 -31.426 1.00 90.06 274 TRP A C 1
ATOM 2262 O O . TRP A 1 274 ? 18.493 30.433 -32.250 1.00 90.06 274 TRP A O 1
ATOM 2272 N N . ARG A 1 275 ? 20.446 29.729 -31.401 1.00 90.38 275 ARG A N 1
ATOM 2273 C CA . ARG A 1 275 ? 21.297 30.498 -32.321 1.00 90.38 275 ARG A CA 1
ATOM 2274 C C . ARG A 1 275 ? 21.221 30.028 -33.778 1.00 90.38 275 ARG A C 1
ATOM 2276 O O . ARG A 1 275 ? 21.602 30.793 -34.659 1.00 90.38 275 ARG A O 1
ATOM 2283 N N . SER A 1 276 ? 20.744 28.811 -34.047 1.00 88.12 276 SER A N 1
ATOM 2284 C CA . SER A 1 276 ? 20.603 28.256 -35.403 1.00 88.12 276 SER A CA 1
ATOM 2285 C C . SER A 1 276 ? 19.185 28.370 -35.981 1.00 88.12 276 SER A C 1
ATOM 2287 O O . SER A 1 276 ? 18.913 27.832 -37.055 1.00 88.12 276 SER A O 1
ATOM 2289 N N . ILE A 1 277 ? 18.282 29.097 -35.310 1.00 91.88 277 ILE A N 1
ATOM 2290 C CA . ILE A 1 277 ? 16.910 29.323 -35.780 1.00 91.88 277 ILE A CA 1
ATOM 2291 C C . ILE A 1 277 ? 16.911 30.118 -37.086 1.00 91.88 277 ILE A C 1
ATOM 2293 O O . ILE A 1 277 ? 17.404 31.243 -37.150 1.00 91.88 277 ILE A O 1
ATOM 2297 N N . SER A 1 278 ? 16.269 29.553 -38.109 1.00 90.56 278 SER A N 1
ATOM 2298 C CA . SER A 1 278 ? 16.110 30.191 -39.422 1.00 90.56 278 SER A CA 1
ATOM 2299 C C . SER A 1 278 ? 14.651 30.479 -39.791 1.00 90.56 278 SER A C 1
ATOM 2301 O O . SER A 1 278 ? 14.381 31.253 -40.708 1.00 90.56 278 SER A O 1
ATOM 2303 N N . SER A 1 279 ? 13.692 29.887 -39.070 1.00 93.25 279 SER A N 1
ATOM 2304 C CA . SER A 1 279 ? 12.264 30.014 -39.356 1.00 93.25 279 SER A CA 1
ATOM 2305 C C . SER A 1 279 ? 11.399 30.035 -38.093 1.00 93.25 279 SER A C 1
ATOM 2307 O O . SER A 1 279 ? 11.779 29.549 -37.027 1.00 93.25 279 SER A O 1
ATOM 2309 N N . THR A 1 280 ? 10.166 30.535 -38.222 1.00 92.38 280 THR A N 1
ATOM 2310 C CA . THR A 1 280 ? 9.165 30.491 -37.142 1.00 92.38 280 THR A CA 1
ATOM 2311 C C . THR A 1 280 ? 8.816 29.059 -36.721 1.00 92.38 280 THR A C 1
ATOM 2313 O O . THR A 1 280 ? 8.485 28.824 -35.560 1.00 92.38 280 THR A O 1
ATOM 2316 N N . ASN A 1 281 ? 8.889 28.088 -37.636 1.00 93.25 281 ASN A N 1
ATOM 2317 C CA . ASN A 1 281 ? 8.639 26.685 -37.303 1.00 93.25 281 ASN A CA 1
ATOM 2318 C C . ASN A 1 281 ? 9.769 26.096 -36.452 1.00 93.25 281 ASN A C 1
ATOM 2320 O O . ASN A 1 281 ? 9.480 25.337 -35.529 1.00 93.25 281 ASN A O 1
ATOM 2324 N N . ASP A 1 282 ? 11.022 26.477 -36.708 1.00 91.38 282 ASP A N 1
ATOM 2325 C CA . ASP A 1 282 ? 12.162 26.060 -35.881 1.00 91.38 282 ASP A CA 1
ATOM 2326 C C . ASP A 1 282 ? 12.046 26.634 -34.468 1.00 91.38 282 ASP A C 1
ATOM 2328 O O . ASP A 1 282 ? 12.221 25.910 -33.491 1.00 91.38 282 ASP A O 1
ATOM 2332 N N . LEU A 1 283 ? 11.631 27.901 -34.353 1.00 91.19 283 LEU A N 1
ATOM 2333 C CA . LEU A 1 283 ? 11.348 28.527 -33.062 1.00 91.19 283 LEU A CA 1
ATOM 2334 C C . LEU A 1 283 ? 10.261 27.766 -32.284 1.00 91.19 283 LEU A C 1
ATOM 2336 O O . LEU A 1 283 ? 10.454 27.438 -31.116 1.00 91.19 283 LEU A O 1
ATOM 2340 N N . LYS A 1 284 ? 9.131 27.439 -32.929 1.00 93.88 284 LYS A N 1
ATOM 2341 C CA . LYS A 1 284 ? 8.055 26.651 -32.299 1.00 93.88 284 LYS A CA 1
ATOM 2342 C C . LYS A 1 284 ? 8.547 25.277 -31.834 1.00 93.88 284 LYS A C 1
ATOM 2344 O O . LYS A 1 284 ? 8.189 24.856 -30.738 1.00 93.88 284 LYS A O 1
ATOM 2349 N N . LYS A 1 285 ? 9.369 24.592 -32.638 1.00 91.12 285 LYS A N 1
ATOM 2350 C CA . LYS A 1 285 ? 9.967 23.300 -32.263 1.00 91.12 285 LYS A CA 1
ATOM 2351 C C . LYS A 1 285 ? 10.864 23.435 -31.039 1.00 91.12 285 LYS A C 1
ATOM 2353 O O . LYS A 1 285 ? 10.704 22.661 -30.104 1.00 91.12 285 LYS A O 1
ATOM 2358 N N . ILE A 1 286 ? 11.745 24.434 -31.014 1.00 92.75 286 ILE A N 1
ATOM 2359 C CA . ILE A 1 286 ? 12.654 24.642 -29.883 1.00 92.75 286 ILE A CA 1
ATOM 2360 C C . ILE A 1 286 ? 11.883 24.977 -28.607 1.00 92.75 286 ILE A C 1
ATOM 2362 O O . ILE A 1 286 ? 12.223 24.439 -27.567 1.00 92.75 286 ILE A O 1
ATOM 2366 N N . ILE A 1 287 ? 10.803 25.765 -28.664 1.00 93.19 287 ILE A N 1
ATOM 2367 C CA . ILE A 1 287 ? 9.954 26.013 -27.482 1.00 93.19 287 ILE A CA 1
ATOM 2368 C C . ILE A 1 287 ? 9.412 24.695 -26.902 1.00 93.19 287 ILE A C 1
ATOM 2370 O O . ILE A 1 287 ? 9.467 24.482 -25.690 1.00 93.19 287 ILE A O 1
ATOM 2374 N N . VAL A 1 288 ? 8.922 23.793 -27.758 1.00 91.12 288 VAL A N 1
ATOM 2375 C CA . VAL A 1 288 ? 8.415 22.477 -27.332 1.00 91.12 288 VAL A CA 1
ATOM 2376 C C . VAL A 1 288 ? 9.539 21.588 -26.792 1.00 91.12 288 VAL A C 1
ATOM 2378 O O . VAL A 1 288 ? 9.349 20.911 -25.784 1.00 91.12 288 VAL A O 1
ATOM 2381 N N . GLU A 1 289 ? 10.709 21.584 -27.432 1.00 90.50 289 GLU A N 1
ATOM 2382 C CA . GLU A 1 289 ? 11.879 20.832 -26.964 1.00 90.50 289 GLU A CA 1
ATOM 2383 C C . GLU A 1 289 ? 12.385 21.341 -25.611 1.00 90.50 289 GLU A C 1
ATOM 2385 O O . GLU A 1 289 ? 12.655 20.528 -24.730 1.00 90.50 289 GLU A O 1
ATOM 2390 N N . SER A 1 290 ? 12.455 22.662 -25.420 1.00 92.56 290 SER A N 1
ATOM 2391 C CA . SER A 1 290 ? 12.826 23.290 -24.150 1.00 92.56 290 SER A CA 1
ATOM 2392 C C . SER A 1 290 ? 11.882 22.864 -23.034 1.00 92.56 290 SER A C 1
ATOM 2394 O O . SER A 1 290 ? 12.339 22.438 -21.978 1.00 92.56 290 SER A O 1
ATOM 2396 N N . TYR A 1 291 ? 10.569 22.914 -23.284 1.00 91.25 291 TYR A N 1
ATOM 2397 C CA . TYR A 1 291 ? 9.572 22.449 -22.323 1.00 91.25 291 TYR A CA 1
ATOM 2398 C C . TYR A 1 291 ? 9.796 20.979 -21.937 1.00 91.25 291 TYR A C 1
ATOM 2400 O O . TYR A 1 291 ? 9.897 20.673 -20.753 1.00 91.25 291 TYR A O 1
ATOM 2408 N N . LYS A 1 292 ? 9.951 20.080 -22.920 1.00 88.56 292 LYS A N 1
ATOM 2409 C CA . LYS A 1 292 ? 10.184 18.647 -22.668 1.00 88.56 292 LYS A CA 1
ATOM 2410 C C . LYS A 1 292 ? 11.495 18.379 -21.925 1.00 88.56 292 LYS A C 1
ATOM 2412 O O . LYS A 1 292 ? 11.543 17.479 -21.094 1.00 88.56 292 LYS A O 1
ATOM 2417 N N . ALA A 1 293 ? 12.552 19.133 -22.222 1.00 90.69 293 ALA A N 1
ATOM 2418 C CA . ALA A 1 293 ? 13.844 18.980 -21.560 1.00 90.69 293 ALA A CA 1
ATOM 2419 C C . ALA A 1 293 ? 13.779 19.401 -20.085 1.00 90.69 293 ALA A C 1
ATOM 2421 O O . ALA A 1 293 ? 14.275 18.682 -19.221 1.00 90.69 293 ALA A O 1
ATOM 2422 N N . VAL A 1 294 ? 13.132 20.534 -19.797 1.00 91.50 294 VAL A N 1
ATOM 2423 C CA . VAL A 1 294 ? 12.943 21.022 -18.424 1.00 91.50 294 VAL A CA 1
ATOM 2424 C C . VAL A 1 294 ? 12.010 20.102 -17.634 1.00 91.50 294 VAL A C 1
ATOM 2426 O O . VAL A 1 294 ? 12.306 19.769 -16.491 1.00 91.50 294 VAL A O 1
ATOM 2429 N N . ASP A 1 295 ? 10.912 19.639 -18.233 1.00 88.69 295 ASP A N 1
ATOM 2430 C CA . ASP A 1 295 ? 10.006 18.700 -17.565 1.00 88.69 295 ASP A CA 1
ATOM 2431 C C . ASP A 1 295 ? 10.696 17.355 -17.280 1.00 88.69 295 ASP A C 1
ATOM 2433 O O . ASP A 1 295 ? 10.645 16.863 -16.155 1.00 88.69 295 ASP A O 1
ATOM 2437 N N . GLY A 1 296 ? 11.462 16.829 -18.245 1.00 88.56 296 GLY A N 1
ATOM 2438 C CA . GLY A 1 296 ? 12.272 15.622 -18.064 1.00 88.56 296 GLY A CA 1
ATOM 2439 C C . GLY A 1 296 ? 13.358 15.762 -16.990 1.00 88.56 296 GLY A C 1
ATOM 2440 O O . GLY A 1 296 ? 13.651 14.796 -16.285 1.00 88.56 296 GLY A O 1
ATOM 2441 N N . PHE A 1 297 ? 13.933 16.957 -16.812 1.00 92.44 297 PHE A N 1
ATOM 2442 C CA . PHE A 1 297 ? 14.835 17.239 -15.691 1.00 92.44 297 PHE A CA 1
ATOM 2443 C C . PHE A 1 297 ? 14.118 17.068 -14.346 1.00 92.44 297 PHE A C 1
ATOM 2445 O O . PHE A 1 297 ? 14.616 16.357 -13.472 1.00 92.44 297 PHE A O 1
ATOM 2452 N N . PHE A 1 298 ? 12.940 17.679 -14.183 1.00 91.75 298 PHE A N 1
ATOM 2453 C CA . PHE A 1 298 ? 12.184 17.594 -12.932 1.00 91.75 298 PHE A CA 1
ATOM 2454 C C . PHE A 1 298 ? 11.656 16.183 -12.664 1.00 91.75 298 PHE A C 1
ATOM 2456 O O . PHE A 1 298 ? 11.754 15.718 -11.527 1.00 91.75 298 PHE A O 1
ATOM 2463 N N . GLU A 1 299 ? 11.171 15.482 -13.695 1.00 89.12 299 GLU A N 1
ATOM 2464 C CA . GLU A 1 299 ? 10.802 14.064 -13.610 1.00 89.12 299 GLU A CA 1
ATOM 2465 C C . GLU A 1 299 ? 11.974 13.242 -13.048 1.00 89.12 299 GLU A C 1
ATOM 2467 O O . GLU A 1 299 ? 11.831 12.564 -12.029 1.00 89.12 299 GLU A O 1
ATOM 2472 N N . ASN A 1 300 ? 13.154 13.336 -13.666 1.00 89.62 300 ASN A N 1
ATOM 2473 C CA . ASN A 1 300 ? 14.326 12.566 -13.250 1.00 89.62 300 ASN A CA 1
ATOM 2474 C C . ASN A 1 300 ? 14.793 12.926 -11.840 1.00 89.62 300 ASN A C 1
ATOM 2476 O O . ASN A 1 300 ? 15.141 12.034 -11.062 1.00 89.62 300 ASN A O 1
ATOM 2480 N N . LYS A 1 301 ? 14.770 14.214 -11.487 1.00 91.00 301 LYS A N 1
ATOM 2481 C CA . LYS A 1 301 ? 15.141 14.672 -10.149 1.00 91.00 301 LYS A CA 1
ATOM 2482 C C . LYS A 1 301 ? 14.251 14.027 -9.093 1.00 91.00 301 LYS A C 1
ATOM 2484 O O . LYS A 1 301 ? 14.777 13.334 -8.227 1.00 91.00 301 LYS A O 1
ATOM 2489 N N . ILE A 1 302 ? 12.929 14.159 -9.226 1.00 91.75 302 ILE A N 1
ATOM 2490 C CA . ILE A 1 302 ? 11.960 13.565 -8.292 1.00 91.75 302 ILE A CA 1
ATOM 2491 C C . ILE A 1 302 ? 12.154 12.046 -8.216 1.00 91.75 302 ILE A C 1
ATOM 2493 O O . ILE A 1 302 ? 12.267 11.488 -7.128 1.00 91.75 302 ILE A O 1
ATOM 2497 N N . ARG A 1 303 ? 12.270 11.365 -9.360 1.00 88.69 303 ARG A N 1
ATOM 2498 C CA . ARG A 1 303 ? 12.447 9.905 -9.403 1.00 88.69 303 ARG A CA 1
ATOM 2499 C C . ARG A 1 303 ? 13.747 9.431 -8.771 1.00 88.69 303 ARG A C 1
ATOM 2501 O O . ARG A 1 303 ? 13.769 8.367 -8.172 1.00 88.69 303 ARG A O 1
ATOM 2508 N N . SER A 1 304 ? 14.839 10.167 -8.912 1.00 89.81 304 SER A N 1
ATOM 2509 C CA . SER A 1 304 ? 16.132 9.725 -8.381 1.00 89.81 304 SER A CA 1
ATOM 2510 C C . SER A 1 304 ? 16.246 9.895 -6.863 1.00 89.81 304 SER A C 1
ATOM 2512 O O . SER A 1 304 ? 16.951 9.119 -6.220 1.00 89.81 304 SER A O 1
ATOM 2514 N N . SER A 1 305 ? 15.539 10.871 -6.280 1.00 91.88 305 SER A N 1
ATOM 2515 C CA . SER A 1 305 ? 15.625 11.198 -4.852 1.00 91.88 305 SER A CA 1
ATOM 2516 C C . SER A 1 305 ? 14.427 10.749 -4.016 1.00 91.88 305 SER A C 1
ATOM 2518 O O . SER A 1 305 ? 14.527 10.818 -2.791 1.00 91.88 305 SER A O 1
ATOM 2520 N N . HIS A 1 306 ? 13.326 10.272 -4.620 1.00 94.25 306 HIS A N 1
ATOM 2521 C CA . HIS A 1 306 ? 12.055 10.064 -3.906 1.00 94.25 306 HIS A CA 1
ATOM 2522 C C . HIS A 1 306 ? 12.169 9.202 -2.645 1.00 94.25 306 HIS A C 1
ATOM 2524 O O . HIS A 1 306 ? 11.609 9.576 -1.623 1.00 94.25 306 HIS A O 1
ATOM 2530 N N . GLY A 1 307 ? 12.939 8.108 -2.646 1.00 95.06 307 GLY A N 1
ATOM 2531 C CA . GLY A 1 307 ? 13.107 7.295 -1.435 1.00 95.06 307 GLY A CA 1
ATOM 2532 C C . GLY A 1 307 ? 13.651 8.104 -0.247 1.00 95.06 307 GLY A C 1
ATOM 2533 O O . GLY A 1 307 ? 13.133 8.005 0.866 1.00 95.06 307 GLY A O 1
ATOM 2534 N N . LYS A 1 308 ? 14.648 8.965 -0.492 1.00 95.94 308 LYS A N 1
ATOM 2535 C CA . LYS A 1 308 ? 15.224 9.864 0.520 1.00 95.94 308 LYS A CA 1
ATOM 2536 C C . LYS A 1 308 ? 14.272 11.008 0.863 1.00 95.94 308 LYS A C 1
ATOM 2538 O O . LYS A 1 308 ? 14.036 11.281 2.038 1.00 95.94 308 LYS A O 1
ATOM 2543 N N . ASP A 1 309 ? 13.719 11.663 -0.152 1.00 96.00 309 ASP A N 1
ATOM 2544 C CA . ASP A 1 309 ? 12.834 12.812 0.026 1.00 96.00 309 ASP A CA 1
ATOM 2545 C C . ASP A 1 309 ? 11.571 12.413 0.805 1.00 96.00 309 ASP A C 1
ATOM 2547 O O . ASP A 1 309 ? 11.180 13.111 1.739 1.00 96.00 309 ASP A O 1
ATOM 2551 N N . SER A 1 310 ? 10.990 11.246 0.516 1.00 97.31 310 SER A N 1
ATOM 2552 C CA . SER A 1 310 ? 9.865 10.686 1.268 1.00 97.31 310 SER A CA 1
ATOM 2553 C C . SER A 1 310 ? 10.238 10.422 2.724 1.00 97.31 310 SER A C 1
ATOM 2555 O O . SER A 1 310 ? 9.481 10.786 3.622 1.00 97.31 310 SER A O 1
ATOM 2557 N N . GLY A 1 311 ? 11.423 9.861 2.985 1.00 97.81 311 GLY A N 1
ATOM 2558 C CA . GLY A 1 311 ? 11.943 9.700 4.342 1.00 97.81 311 GLY A CA 1
ATOM 2559 C C . GLY A 1 311 ? 12.050 11.030 5.095 1.00 97.81 311 GLY A C 1
ATOM 2560 O O . GLY A 1 311 ? 11.685 11.124 6.270 1.00 97.81 311 GLY A O 1
ATOM 2561 N N . GLU A 1 312 ? 12.523 12.092 4.444 1.00 97.00 312 GLU A N 1
ATOM 2562 C CA . GLU A 1 312 ? 12.574 13.426 5.048 1.00 97.00 312 GLU A CA 1
ATOM 2563 C C . GLU A 1 312 ? 11.181 14.008 5.322 1.00 97.00 312 GLU A C 1
ATOM 2565 O O . GLU A 1 312 ? 10.958 14.592 6.388 1.00 97.00 312 GLU A O 1
ATOM 2570 N N . GLU A 1 313 ? 10.236 13.831 4.400 1.00 96.06 313 GLU A N 1
ATOM 2571 C CA . GLU A 1 313 ? 8.852 14.271 4.577 1.00 96.06 313 GLU A CA 1
ATOM 2572 C C . GLU A 1 313 ? 8.178 13.543 5.743 1.00 96.06 313 GLU A C 1
ATOM 2574 O O . GLU A 1 313 ? 7.613 14.191 6.631 1.00 96.06 313 GLU A O 1
ATOM 2579 N N . ILE A 1 314 ? 8.331 12.219 5.820 1.00 98.19 314 ILE A N 1
ATOM 2580 C CA . ILE A 1 314 ? 7.810 11.407 6.924 1.00 98.19 314 ILE A CA 1
ATOM 2581 C C . ILE A 1 314 ? 8.328 11.920 8.266 1.00 98.19 314 ILE A C 1
ATOM 2583 O O . ILE A 1 314 ? 7.568 11.932 9.228 1.00 98.19 314 ILE A O 1
ATOM 2587 N N . ARG A 1 315 ? 9.571 12.404 8.361 1.00 97.69 315 ARG A N 1
ATOM 2588 C CA . ARG A 1 315 ? 10.132 12.942 9.614 1.00 97.69 315 ARG A CA 1
ATOM 2589 C C . ARG A 1 315 ? 9.642 14.346 9.973 1.00 97.69 315 ARG A C 1
ATOM 2591 O O . ARG A 1 315 ? 9.569 14.661 11.156 1.00 97.69 315 ARG A O 1
ATOM 2598 N N . LYS A 1 316 ? 9.349 15.198 8.983 1.00 95.94 316 LYS A N 1
ATOM 2599 C CA . LYS A 1 316 ? 9.186 16.654 9.187 1.00 95.94 316 LYS A CA 1
ATOM 2600 C C . LYS A 1 316 ? 7.754 17.180 9.012 1.00 95.94 316 LYS A C 1
ATOM 2602 O O . LYS A 1 316 ? 7.447 18.250 9.532 1.00 95.94 316 LYS A O 1
ATOM 2607 N N . ARG A 1 317 ? 6.885 16.488 8.264 1.00 94.88 317 ARG A N 1
ATOM 2608 C CA . ARG A 1 317 ? 5.522 16.961 7.938 1.00 94.88 317 ARG A CA 1
ATOM 2609 C C . ARG A 1 317 ? 4.615 17.037 9.166 1.00 94.88 317 ARG A C 1
ATOM 2611 O O . ARG A 1 317 ? 4.510 16.062 9.900 1.00 94.88 317 ARG A O 1
ATOM 2618 N N . LYS A 1 318 ? 3.921 18.159 9.358 1.00 95.75 318 LYS A N 1
ATOM 2619 C CA . LYS A 1 318 ? 3.043 18.367 10.526 1.00 95.75 318 LYS A CA 1
ATOM 2620 C C . LYS A 1 318 ? 1.753 17.559 10.448 1.00 95.75 318 LYS A C 1
ATOM 2622 O O . LYS A 1 318 ? 1.176 17.167 11.451 1.00 95.75 318 LYS A O 1
ATOM 2627 N N . GLU A 1 319 ? 1.305 17.272 9.234 1.00 95.12 319 GLU A N 1
ATOM 2628 C CA . GLU A 1 319 ? 0.110 16.480 8.959 1.00 95.12 319 GLU A CA 1
ATOM 2629 C C . GLU A 1 319 ? 0.238 15.039 9.481 1.00 95.12 319 GLU A C 1
ATOM 2631 O O . GLU A 1 319 ? -0.769 14.364 9.660 1.00 95.12 319 GLU A O 1
ATOM 2636 N N . LEU A 1 320 ? 1.466 14.592 9.772 1.00 96.88 320 LEU A N 1
ATOM 2637 C CA . LEU A 1 320 ? 1.790 13.285 10.343 1.00 96.88 320 LEU A CA 1
ATOM 2638 C C . LEU A 1 320 ? 2.080 13.342 11.856 1.00 96.88 320 LEU A C 1
ATOM 2640 O O . LEU A 1 320 ? 2.583 12.368 12.410 1.00 96.88 320 LEU A O 1
ATOM 2644 N N . ASP A 1 321 ? 1.786 14.451 12.545 1.00 96.12 321 ASP A N 1
ATOM 2645 C CA . ASP A 1 321 ? 2.082 14.627 13.981 1.00 96.12 321 ASP A CA 1
ATOM 2646 C C . ASP A 1 321 ? 1.244 13.719 14.900 1.00 96.12 321 ASP A C 1
ATO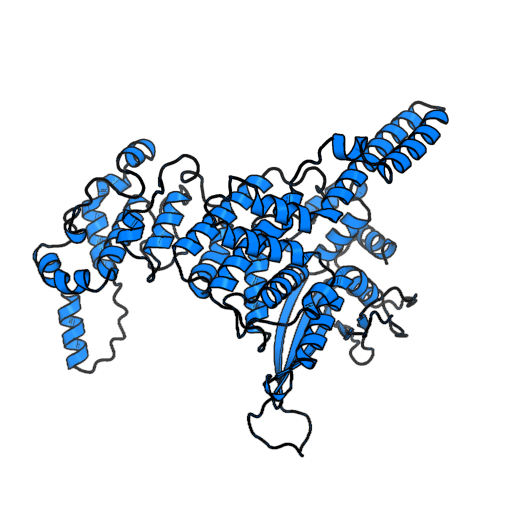M 2648 O O . ASP A 1 321 ? 1.571 13.563 16.073 1.00 96.12 321 ASP A O 1
ATOM 2652 N N . PHE A 1 322 ? 0.206 13.060 14.370 1.00 95.12 322 PHE A N 1
ATOM 2653 C CA . PHE A 1 322 ? -0.497 11.982 15.077 1.00 95.12 322 PHE A CA 1
ATOM 2654 C C . PHE A 1 322 ? 0.355 10.705 15.218 1.00 95.12 322 PHE A C 1
ATOM 2656 O O . PHE A 1 322 ? 0.008 9.812 15.986 1.00 95.12 322 PHE A O 1
ATOM 2663 N N . LEU A 1 323 ? 1.468 10.596 14.485 1.00 97.44 323 LEU A N 1
ATOM 2664 C CA . LEU A 1 323 ? 2.445 9.524 14.635 1.00 97.44 323 LEU A CA 1
ATOM 2665 C C . LEU A 1 323 ? 3.557 9.947 15.598 1.00 97.44 323 LEU A C 1
ATOM 2667 O O . LEU A 1 323 ? 4.194 10.985 15.425 1.00 97.44 323 LEU A O 1
ATOM 2671 N N . GLU A 1 324 ? 3.872 9.074 16.553 1.00 95.69 324 GLU A N 1
ATOM 2672 C CA . GLU A 1 324 ? 4.987 9.273 17.483 1.00 95.69 324 GLU A CA 1
ATOM 2673 C C . GLU A 1 324 ? 6.331 9.457 16.747 1.00 95.69 324 GLU A C 1
ATOM 2675 O O . GLU A 1 324 ? 6.613 8.696 15.810 1.00 95.69 324 GLU A O 1
ATOM 2680 N N . PRO A 1 325 ? 7.223 10.370 17.188 1.00 96.19 325 PRO A N 1
ATOM 2681 C CA . PRO A 1 325 ? 8.496 10.642 16.510 1.00 96.19 325 PRO A CA 1
ATOM 2682 C C . PRO A 1 325 ? 9.370 9.402 16.281 1.00 96.19 325 PRO A C 1
ATOM 2684 O O . PRO A 1 325 ? 9.983 9.250 15.226 1.00 96.19 325 PRO A O 1
ATOM 2687 N N . SER A 1 326 ? 9.396 8.475 17.243 1.00 94.94 326 SER A N 1
ATOM 2688 C CA . SER A 1 326 ? 10.133 7.212 17.114 1.00 94.94 326 SER A CA 1
ATOM 2689 C C . SER A 1 326 ? 9.533 6.292 16.049 1.00 94.94 326 SER A C 1
ATOM 2691 O O . SER A 1 326 ? 10.270 5.635 15.317 1.00 94.94 326 SER A O 1
ATOM 2693 N N . SER A 1 327 ? 8.203 6.261 15.920 1.00 95.62 327 SER A N 1
ATOM 2694 C CA . SER A 1 327 ? 7.529 5.515 14.853 1.00 95.62 327 SER A CA 1
ATOM 2695 C C . SER A 1 327 ? 7.845 6.146 13.500 1.00 95.62 327 SER A C 1
ATOM 2697 O O . SER A 1 327 ? 8.207 5.427 12.573 1.00 95.62 327 SER A O 1
ATOM 2699 N N . ARG A 1 328 ? 7.794 7.483 13.405 1.00 97.44 328 ARG A N 1
ATOM 2700 C CA . ARG A 1 328 ? 8.123 8.234 12.183 1.00 97.44 328 ARG A CA 1
ATOM 2701 C C . ARG A 1 328 ? 9.545 7.965 11.703 1.00 97.44 328 ARG A C 1
ATOM 2703 O O . ARG A 1 328 ? 9.727 7.738 10.514 1.00 97.44 328 ARG A O 1
ATOM 2710 N N . GLU A 1 329 ? 10.529 7.915 12.602 1.00 97.50 329 GLU A N 1
ATOM 2711 C CA . GLU A 1 329 ? 11.907 7.569 12.225 1.00 97.50 329 GLU A CA 1
ATOM 2712 C C . GLU A 1 329 ? 12.003 6.157 11.635 1.00 97.50 329 GLU A C 1
ATOM 2714 O O . GLU A 1 329 ? 12.623 5.961 10.592 1.00 97.50 329 GLU A O 1
ATOM 2719 N N . ASN A 1 330 ? 11.352 5.171 12.257 1.00 97.00 330 ASN A N 1
ATOM 2720 C CA . ASN A 1 330 ? 11.376 3.802 11.743 1.00 97.00 330 ASN A CA 1
ATOM 2721 C C . ASN A 1 330 ? 10.667 3.690 10.385 1.00 97.00 330 ASN A C 1
ATOM 2723 O O . ASN A 1 330 ? 11.201 3.062 9.475 1.00 97.00 330 ASN A O 1
ATOM 2727 N N . ILE A 1 331 ? 9.503 4.329 10.226 1.00 98.31 331 ILE A N 1
ATOM 2728 C CA . ILE A 1 331 ? 8.758 4.369 8.958 1.00 98.31 331 ILE A CA 1
ATOM 2729 C C . ILE A 1 331 ? 9.604 5.036 7.869 1.00 98.31 331 ILE A C 1
ATOM 2731 O O . ILE A 1 331 ? 9.704 4.504 6.767 1.00 98.31 331 ILE A O 1
ATOM 2735 N N . ALA A 1 332 ? 10.258 6.158 8.180 1.00 98.25 332 ALA A N 1
ATOM 2736 C CA . ALA A 1 332 ? 11.140 6.853 7.250 1.00 98.25 332 ALA A CA 1
ATOM 2737 C C . ALA A 1 332 ? 12.331 5.980 6.831 1.00 98.25 332 ALA A C 1
ATOM 2739 O O . ALA A 1 332 ? 12.634 5.886 5.647 1.00 98.25 332 ALA A O 1
ATOM 2740 N N . ALA A 1 333 ? 12.961 5.276 7.773 1.00 97.25 333 ALA A N 1
ATOM 2741 C CA . ALA A 1 333 ? 14.067 4.371 7.471 1.00 97.25 333 ALA A CA 1
ATOM 2742 C C . ALA A 1 333 ? 13.637 3.153 6.629 1.00 97.25 333 ALA A C 1
ATOM 2744 O O . ALA A 1 333 ? 14.438 2.639 5.841 1.00 97.25 333 ALA A O 1
ATOM 2745 N N . ILE A 1 334 ? 12.405 2.660 6.810 1.00 97.44 334 ILE A N 1
ATOM 2746 C CA . ILE A 1 334 ? 11.812 1.608 5.969 1.00 97.44 334 ILE A CA 1
ATOM 2747 C C . ILE A 1 334 ? 11.573 2.153 4.557 1.00 97.44 334 ILE A C 1
ATOM 2749 O O . ILE A 1 334 ? 12.026 1.530 3.598 1.00 97.44 334 ILE A O 1
ATOM 2753 N N . ALA A 1 335 ? 10.941 3.326 4.445 1.00 97.56 335 ALA A N 1
ATOM 2754 C CA . ALA A 1 335 ? 10.699 4.016 3.183 1.00 97.56 335 ALA A CA 1
ATOM 2755 C C . ALA A 1 335 ? 12.004 4.254 2.413 1.00 97.56 335 ALA A C 1
ATOM 2757 O O . ALA A 1 335 ? 12.122 3.821 1.280 1.00 97.56 335 ALA A O 1
ATOM 2758 N N . GLU A 1 336 ? 13.037 4.826 3.025 1.00 97.31 336 GLU A N 1
ATOM 2759 C CA . GLU A 1 336 ? 14.337 5.040 2.366 1.00 97.31 336 GLU A CA 1
ATOM 2760 C C . GLU A 1 336 ? 14.960 3.736 1.853 1.00 97.31 336 GLU A C 1
ATOM 2762 O O . GLU A 1 336 ? 15.564 3.697 0.780 1.00 97.31 336 GLU A O 1
ATOM 2767 N N . GLY A 1 337 ? 14.771 2.647 2.605 1.00 95.25 337 GLY A N 1
ATOM 2768 C CA . GLY A 1 337 ? 15.279 1.321 2.274 1.00 95.25 337 GLY A CA 1
ATOM 2769 C C . GLY A 1 337 ? 14.759 0.752 0.955 1.00 95.25 337 GLY A C 1
ATOM 2770 O O . GLY A 1 337 ? 15.431 -0.104 0.369 1.00 95.25 337 GLY A O 1
ATOM 2771 N N . HIS A 1 338 ? 13.606 1.219 0.462 1.00 95.25 338 HIS A N 1
ATOM 2772 C CA . HIS A 1 338 ? 13.023 0.668 -0.760 1.00 95.25 338 HIS A CA 1
ATOM 2773 C C . HIS A 1 338 ? 13.835 1.013 -2.023 1.00 95.25 338 HIS A C 1
ATOM 2775 O O . HIS A 1 338 ? 13.874 0.217 -2.954 1.00 95.25 338 HIS A O 1
ATOM 2781 N N . MET A 1 339 ? 14.604 2.109 -1.986 1.00 93.56 339 MET A N 1
ATOM 2782 C CA . MET A 1 339 ? 15.475 2.570 -3.080 1.00 93.56 339 MET A CA 1
ATOM 2783 C C . MET A 1 339 ? 16.963 2.234 -2.893 1.00 93.56 339 MET A C 1
ATOM 2785 O O . MET A 1 339 ? 17.785 2.553 -3.751 1.00 93.56 339 MET A O 1
ATOM 2789 N N . MET A 1 340 ? 17.346 1.605 -1.777 1.00 93.12 340 MET A N 1
ATOM 2790 C CA . MET A 1 340 ? 18.748 1.253 -1.505 1.00 93.12 340 MET A CA 1
ATOM 2791 C C . MET A 1 340 ? 19.239 0.081 -2.371 1.00 93.12 340 MET A C 1
ATOM 2793 O O . MET A 1 340 ? 18.449 -0.703 -2.902 1.00 93.12 340 MET A O 1
ATOM 2797 N N . ASP A 1 341 ? 20.558 -0.087 -2.480 1.00 91.88 341 ASP A N 1
ATOM 2798 C CA . ASP A 1 341 ? 21.138 -1.274 -3.110 1.00 91.88 341 ASP A CA 1
ATOM 2799 C C . ASP A 1 341 ? 20.848 -2.521 -2.257 1.00 91.88 341 ASP A C 1
ATOM 2801 O O . ASP A 1 341 ? 20.934 -2.497 -1.026 1.00 91.88 341 ASP A O 1
ATOM 2805 N N . THR A 1 342 ? 20.539 -3.644 -2.909 1.00 91.69 342 THR A N 1
ATOM 2806 C CA . THR A 1 342 ? 20.318 -4.936 -2.232 1.00 91.69 342 THR A CA 1
ATOM 2807 C C . THR A 1 342 ? 21.430 -5.297 -1.236 1.00 91.69 342 THR A C 1
ATOM 2809 O O . THR A 1 342 ? 21.148 -5.827 -0.163 1.00 91.69 342 THR A O 1
ATOM 2812 N N . ARG A 1 343 ? 22.698 -4.970 -1.508 1.00 89.50 343 ARG A N 1
ATOM 2813 C CA . ARG A 1 343 ? 23.820 -5.237 -0.592 1.00 89.50 343 ARG A CA 1
ATOM 2814 C C . ARG A 1 343 ? 23.660 -4.498 0.733 1.00 89.50 343 ARG A C 1
ATOM 2816 O O . ARG A 1 343 ? 23.884 -5.100 1.785 1.00 89.50 343 ARG A O 1
ATOM 2823 N N . ASP A 1 344 ? 23.191 -3.255 0.693 1.00 90.62 344 ASP A N 1
ATOM 2824 C CA . ASP A 1 344 ? 22.991 -2.415 1.878 1.00 90.62 344 ASP A CA 1
ATOM 2825 C C . ASP A 1 344 ? 21.821 -2.890 2.749 1.00 90.62 344 ASP A C 1
ATOM 2827 O O . ASP A 1 344 ? 21.726 -2.537 3.923 1.00 90.62 344 ASP A O 1
ATOM 2831 N N . ILE A 1 345 ? 20.941 -3.731 2.202 1.00 93.00 345 ILE A N 1
ATOM 2832 C CA . ILE A 1 345 ? 19.850 -4.367 2.942 1.00 93.00 345 ILE A CA 1
ATOM 2833 C C . ILE A 1 345 ? 20.280 -5.752 3.424 1.00 93.00 345 ILE A C 1
ATOM 2835 O O . ILE A 1 345 ? 20.284 -6.045 4.623 1.00 93.00 345 ILE A O 1
ATOM 2839 N N . TYR A 1 346 ? 20.684 -6.622 2.499 1.00 90.31 346 TYR A N 1
ATOM 2840 C CA . TYR A 1 346 ? 20.886 -8.043 2.755 1.00 90.31 346 TYR A CA 1
ATOM 2841 C C . TYR A 1 346 ? 22.196 -8.369 3.473 1.00 90.31 346 TYR A C 1
ATOM 2843 O O . TYR A 1 346 ? 22.276 -9.438 4.086 1.00 90.31 346 TYR A O 1
ATOM 2851 N N . PHE A 1 347 ? 23.214 -7.500 3.456 1.00 85.31 347 PHE A N 1
ATOM 2852 C CA . PHE A 1 347 ? 24.493 -7.778 4.136 1.00 85.31 347 PHE A CA 1
ATOM 2853 C C . PHE A 1 347 ? 24.554 -7.184 5.549 1.00 85.31 347 PHE A C 1
ATOM 2855 O O . PHE A 1 347 ? 25.443 -7.526 6.328 1.00 85.31 347 PHE A O 1
ATOM 2862 N N . VAL A 1 348 ? 23.562 -6.377 5.936 1.00 82.06 348 VAL A N 1
ATOM 2863 C CA . VAL A 1 348 ? 23.420 -5.900 7.315 1.00 82.06 348 VAL A CA 1
ATOM 2864 C C . VAL A 1 348 ? 23.089 -7.071 8.240 1.00 82.06 348 VAL A C 1
ATOM 2866 O O . VAL A 1 348 ? 22.246 -7.926 7.931 1.00 82.06 348 VAL A O 1
ATOM 2869 N N . LYS A 1 349 ? 23.748 -7.121 9.405 1.00 72.81 349 LYS A N 1
ATOM 2870 C CA . LYS A 1 349 ? 23.508 -8.156 10.417 1.00 72.81 349 LYS A CA 1
ATOM 2871 C C . LYS A 1 349 ? 22.050 -8.098 10.887 1.00 72.81 349 LYS A C 1
ATOM 2873 O O . LYS A 1 349 ? 21.583 -7.072 11.378 1.00 72.81 349 LYS A O 1
ATOM 2878 N N . GLY A 1 350 ? 21.336 -9.215 10.751 1.00 65.94 350 GLY A N 1
ATOM 2879 C CA . GLY A 1 350 ? 19.965 -9.336 11.245 1.00 65.94 350 GLY A CA 1
ATOM 2880 C C . GLY A 1 350 ? 19.918 -9.216 12.770 1.00 65.94 350 GLY A C 1
ATOM 2881 O O . GLY A 1 350 ? 20.774 -9.762 13.462 1.00 65.94 350 GLY A O 1
ATOM 2882 N N . SER A 1 351 ? 18.922 -8.500 13.293 1.00 67.31 351 SER A N 1
ATOM 2883 C CA . SER A 1 351 ? 18.713 -8.334 14.743 1.00 67.31 351 SER A CA 1
ATOM 2884 C C . SER A 1 351 ? 17.272 -8.610 15.192 1.00 67.31 351 SER A C 1
ATOM 2886 O O . SER A 1 351 ? 16.925 -8.336 16.335 1.00 67.31 351 SER A O 1
ATOM 2888 N N . ALA A 1 352 ? 16.463 -9.231 14.324 1.00 65.06 352 ALA A N 1
ATOM 2889 C CA . ALA A 1 352 ? 15.045 -9.528 14.552 1.00 65.06 352 ALA A CA 1
ATOM 2890 C C . ALA A 1 352 ? 14.779 -10.341 15.832 1.00 65.06 352 ALA A C 1
ATOM 2892 O O . ALA A 1 352 ? 13.805 -10.103 16.529 1.00 65.06 352 ALA A O 1
ATOM 2893 N N . LYS A 1 353 ? 15.669 -11.284 16.181 1.00 65.25 353 LYS A N 1
ATOM 2894 C CA . LYS A 1 353 ? 15.531 -12.117 17.392 1.00 65.25 353 LYS A CA 1
ATOM 2895 C C . LYS A 1 353 ? 15.826 -11.360 18.695 1.00 65.25 353 LYS A C 1
ATOM 2897 O O . LYS A 1 353 ? 15.480 -11.847 19.763 1.00 65.25 353 LYS A O 1
ATOM 2902 N N . SER A 1 354 ? 16.508 -10.215 18.625 1.00 64.19 354 SER A N 1
ATOM 2903 C CA . SER A 1 354 ? 17.014 -9.483 19.795 1.00 64.19 354 SER A CA 1
ATOM 2904 C C . SER A 1 354 ? 16.520 -8.037 19.871 1.00 64.19 354 SER A C 1
ATOM 2906 O O . SER A 1 354 ? 17.016 -7.271 20.695 1.00 64.19 354 SER A O 1
ATOM 2908 N N . LYS A 1 355 ? 15.615 -7.625 18.979 1.00 73.50 355 LYS A N 1
ATOM 2909 C CA . LYS A 1 355 ? 15.044 -6.277 18.932 1.00 73.50 355 LYS A CA 1
ATOM 2910 C C . LYS A 1 355 ? 13.534 -6.362 18.775 1.00 73.50 355 LYS A C 1
ATOM 2912 O O . LYS A 1 355 ? 13.015 -7.335 18.246 1.00 73.50 355 LYS A O 1
ATOM 2917 N N . LEU A 1 356 ? 12.861 -5.300 19.210 1.00 66.12 356 LEU A N 1
ATOM 2918 C CA . LEU A 1 356 ? 11.422 -5.120 19.019 1.00 66.12 356 LEU A CA 1
ATOM 2919 C C . LEU A 1 356 ? 11.036 -5.025 17.534 1.00 66.12 356 LEU A C 1
ATOM 2921 O O . LEU A 1 356 ? 9.911 -5.354 17.188 1.00 66.12 356 LEU A O 1
ATOM 2925 N N . LEU A 1 357 ? 11.967 -4.561 16.693 1.00 75.81 357 LEU A N 1
ATOM 2926 C CA . LEU A 1 357 ? 11.749 -4.281 15.279 1.00 75.81 357 LEU A CA 1
ATOM 2927 C C . LEU A 1 357 ? 12.685 -5.086 14.396 1.00 75.81 357 LEU A C 1
ATOM 2929 O O . LEU A 1 357 ? 13.900 -5.136 14.646 1.00 75.81 357 LEU A O 1
ATOM 2933 N N . SER A 1 358 ? 12.140 -5.620 13.308 1.00 83.25 358 SER A N 1
ATOM 2934 C CA . SER A 1 358 ? 12.926 -6.284 12.276 1.00 83.25 358 SER A CA 1
ATOM 2935 C C . SER A 1 358 ? 13.177 -5.363 11.086 1.00 83.25 358 SER A C 1
ATOM 2937 O O . SER A 1 358 ? 12.841 -5.691 9.954 1.00 83.25 358 SER A O 1
ATOM 2939 N N . SER A 1 359 ? 13.887 -4.250 11.308 1.00 85.69 359 SER A N 1
ATOM 2940 C CA . SER A 1 359 ? 14.167 -3.243 10.263 1.00 85.69 359 SER A CA 1
ATOM 2941 C C . SER A 1 359 ? 14.709 -3.832 8.947 1.00 85.69 359 SER A C 1
ATOM 2943 O O . SER A 1 359 ? 14.441 -3.306 7.872 1.00 85.69 359 SER A O 1
ATOM 2945 N N . LYS A 1 360 ? 15.447 -4.950 9.007 1.00 91.00 360 LYS A N 1
ATOM 2946 C CA . LYS A 1 360 ? 15.885 -5.677 7.809 1.00 91.00 360 LYS A CA 1
ATOM 2947 C C . LYS A 1 360 ? 14.717 -6.336 7.069 1.00 91.00 360 LYS A C 1
ATOM 2949 O O . LYS A 1 360 ? 14.617 -6.173 5.860 1.00 91.00 360 LYS A O 1
ATOM 2954 N N . PHE A 1 361 ? 13.872 -7.093 7.773 1.00 93.44 361 PHE A N 1
ATOM 2955 C CA . PHE A 1 361 ? 12.715 -7.742 7.153 1.00 93.44 361 PHE A CA 1
ATOM 2956 C C . PHE A 1 361 ? 11.701 -6.716 6.676 1.00 93.44 361 PHE A C 1
ATOM 2958 O O . PHE A 1 361 ? 11.178 -6.889 5.587 1.00 93.44 361 PHE A O 1
ATOM 2965 N N . ASP A 1 362 ? 11.501 -5.621 7.404 1.00 95.38 362 ASP A N 1
ATOM 2966 C CA . ASP A 1 362 ? 10.572 -4.573 6.986 1.00 95.38 362 ASP A CA 1
ATOM 2967 C C . ASP A 1 362 ? 10.994 -3.953 5.645 1.00 95.38 362 ASP A C 1
ATOM 2969 O O . ASP A 1 362 ? 10.193 -3.827 4.722 1.00 95.38 362 ASP A O 1
ATOM 2973 N N . LYS A 1 363 ? 12.288 -3.653 5.481 1.00 96.25 363 LYS A N 1
ATOM 2974 C CA . LYS A 1 363 ? 12.823 -3.154 4.205 1.00 96.25 363 LYS A CA 1
ATOM 2975 C C . LYS A 1 363 ? 12.687 -4.182 3.081 1.00 96.25 363 LYS A C 1
ATOM 2977 O O . LYS A 1 363 ? 12.251 -3.820 1.997 1.00 96.25 363 LYS A O 1
ATOM 2982 N N . ILE A 1 364 ? 13.023 -5.449 3.338 1.00 96.69 364 ILE A N 1
ATOM 2983 C CA . ILE A 1 364 ? 12.865 -6.542 2.359 1.00 96.69 364 ILE A CA 1
ATOM 2984 C C . ILE A 1 364 ? 11.400 -6.674 1.925 1.00 96.69 364 ILE A C 1
ATOM 2986 O O . ILE A 1 364 ? 11.106 -6.771 0.738 1.00 96.69 364 ILE A O 1
ATOM 2990 N N . LEU A 1 365 ? 10.475 -6.657 2.885 1.00 97.88 365 LEU A N 1
ATOM 2991 C CA . LEU A 1 365 ? 9.051 -6.835 2.635 1.00 97.88 365 LEU A CA 1
ATOM 2992 C C . LEU A 1 365 ? 8.462 -5.673 1.841 1.00 97.88 365 LEU A C 1
ATOM 2994 O O . LEU A 1 365 ? 7.705 -5.935 0.912 1.00 97.88 365 LEU A O 1
ATOM 2998 N N . LEU A 1 366 ? 8.817 -4.422 2.159 1.00 98.31 366 LEU A N 1
ATOM 2999 C CA . LEU A 1 366 ? 8.358 -3.269 1.381 1.00 98.31 366 LEU A CA 1
ATOM 3000 C C . LEU A 1 366 ? 8.889 -3.328 -0.057 1.00 98.31 366 LEU A C 1
ATOM 3002 O O . LEU A 1 366 ? 8.099 -3.234 -0.990 1.00 98.31 366 LEU A O 1
ATOM 3006 N N . ARG A 1 367 ? 10.198 -3.564 -0.232 1.00 97.50 367 ARG A N 1
ATOM 3007 C CA . ARG A 1 367 ? 10.838 -3.690 -1.555 1.00 97.50 367 ARG A CA 1
ATOM 3008 C C . ARG A 1 367 ? 10.166 -4.749 -2.409 1.00 97.50 367 ARG A C 1
ATOM 3010 O O . ARG A 1 367 ? 9.819 -4.508 -3.558 1.00 97.50 367 ARG A O 1
ATOM 3017 N N . PHE A 1 368 ? 9.976 -5.935 -1.843 1.00 97.50 368 PHE A N 1
ATOM 3018 C CA . PHE A 1 368 ? 9.397 -7.037 -2.589 1.00 97.50 368 PHE A CA 1
ATOM 3019 C C . PHE A 1 368 ? 7.905 -6.811 -2.868 1.00 97.50 368 PHE A C 1
ATOM 3021 O O . PHE A 1 368 ? 7.439 -7.092 -3.968 1.00 97.50 368 PHE A O 1
ATOM 3028 N N . ALA A 1 369 ? 7.150 -6.259 -1.914 1.00 97.81 369 ALA A N 1
ATOM 3029 C CA . ALA A 1 369 ? 5.738 -5.947 -2.118 1.00 97.81 369 ALA A CA 1
ATOM 3030 C C . ALA A 1 369 ? 5.510 -4.911 -3.226 1.00 97.81 369 ALA A C 1
ATOM 3032 O O . ALA A 1 369 ? 4.556 -5.076 -3.991 1.00 97.81 369 ALA A O 1
ATOM 3033 N N . ASP A 1 370 ? 6.382 -3.904 -3.311 1.00 97.12 370 ASP A N 1
ATOM 3034 C CA . ASP A 1 370 ? 6.381 -2.882 -4.358 1.00 97.12 370 ASP A CA 1
ATOM 3035 C C . ASP A 1 370 ? 6.723 -3.477 -5.734 1.00 97.12 370 ASP A C 1
ATOM 3037 O O . ASP A 1 370 ? 5.973 -3.332 -6.697 1.00 97.12 370 ASP A O 1
ATOM 3041 N N . LEU A 1 371 ? 7.769 -4.307 -5.811 1.00 96.06 371 LEU A N 1
ATOM 3042 C CA . LEU A 1 371 ? 8.147 -5.002 -7.049 1.00 96.06 371 LEU A CA 1
ATOM 3043 C C . LEU A 1 371 ? 7.074 -5.981 -7.560 1.00 96.06 371 LEU A C 1
ATOM 3045 O O . LEU A 1 371 ? 7.047 -6.287 -8.753 1.00 96.06 371 LEU A O 1
ATOM 3049 N N . LEU A 1 372 ? 6.186 -6.471 -6.686 1.00 95.94 372 LEU A N 1
ATOM 3050 C CA . LEU A 1 372 ? 5.033 -7.297 -7.064 1.00 95.94 372 LEU A CA 1
ATOM 3051 C C . LEU A 1 372 ? 3.829 -6.488 -7.578 1.00 95.94 372 LEU A C 1
ATOM 3053 O O . LEU A 1 372 ? 2.874 -7.082 -8.088 1.00 95.94 372 LEU A O 1
ATOM 3057 N N . ASP A 1 373 ? 3.848 -5.155 -7.499 1.00 93.44 373 ASP A N 1
ATOM 3058 C CA . ASP A 1 373 ? 2.796 -4.288 -8.039 1.00 93.44 373 ASP A CA 1
ATOM 3059 C C . ASP A 1 373 ? 2.906 -4.123 -9.567 1.00 93.44 373 ASP A C 1
ATOM 3061 O O . ASP A 1 373 ? 3.060 -3.035 -10.109 1.00 93.44 373 ASP A O 1
ATOM 3065 N N . MET A 1 374 ? 2.849 -5.239 -10.297 1.00 91.69 374 MET A N 1
ATOM 3066 C CA . MET A 1 374 ? 3.085 -5.294 -11.747 1.00 91.69 374 MET A CA 1
ATOM 3067 C C . MET A 1 374 ? 1.812 -5.438 -12.594 1.00 91.69 374 MET A C 1
ATOM 3069 O O . MET A 1 374 ? 1.883 -5.397 -13.819 1.00 91.69 374 MET A O 1
ATOM 3073 N N . ARG A 1 375 ? 0.648 -5.590 -11.958 1.00 90.44 375 ARG A N 1
ATOM 3074 C CA . ARG A 1 375 ? -0.615 -5.980 -12.609 1.00 90.44 375 ARG A CA 1
ATOM 3075 C C . ARG A 1 375 ? -1.184 -4.898 -13.534 1.00 90.44 375 ARG A C 1
ATOM 3077 O O . ARG A 1 375 ? -0.963 -3.702 -13.338 1.00 90.44 375 ARG A O 1
ATOM 3084 N N . GLN A 1 376 ? -1.987 -5.323 -14.507 1.00 90.62 376 GLN A N 1
ATOM 3085 C CA . GLN A 1 376 ? -2.595 -4.449 -15.517 1.00 90.62 376 GLN A CA 1
ATOM 3086 C C . GLN A 1 376 ? -3.575 -3.403 -14.977 1.00 90.62 376 GLN A C 1
ATOM 3088 O O . GLN A 1 376 ? -3.724 -2.352 -15.595 1.00 90.62 376 GLN A O 1
ATOM 3093 N N . HIS A 1 377 ? -4.231 -3.630 -13.830 1.00 88.69 377 HIS A N 1
ATOM 3094 C CA . HIS A 1 377 ? -5.218 -2.683 -13.278 1.00 88.69 377 HIS A CA 1
ATOM 3095 C C . HIS A 1 377 ? -4.594 -1.360 -12.814 1.00 88.69 377 HIS A C 1
ATOM 3097 O O . HIS A 1 377 ? -5.314 -0.408 -12.529 1.00 88.69 377 HIS A O 1
ATOM 3103 N N . ARG A 1 378 ? -3.260 -1.296 -12.755 1.00 89.06 378 ARG A N 1
ATOM 3104 C CA . ARG A 1 378 ? -2.477 -0.106 -12.401 1.00 89.06 378 ARG A CA 1
ATOM 3105 C C . ARG A 1 378 ? -2.456 0.953 -13.497 1.00 89.06 378 ARG A C 1
ATOM 3107 O O . ARG A 1 378 ? -2.075 2.092 -13.237 1.00 89.06 378 ARG A O 1
ATOM 3114 N N . VAL A 1 379 ? -2.866 0.595 -14.712 1.00 89.06 379 VAL A N 1
ATOM 3115 C CA . VAL A 1 379 ? -2.909 1.495 -15.865 1.00 89.06 379 VAL A CA 1
ATOM 3116 C C . VAL A 1 379 ? -4.247 1.400 -16.588 1.00 89.06 379 VAL A C 1
ATOM 3118 O O . VAL A 1 379 ? -4.946 0.391 -16.548 1.00 89.06 379 VAL A O 1
ATOM 3121 N N . SER A 1 380 ? -4.602 2.471 -17.293 1.00 88.75 380 SER A N 1
ATOM 3122 C CA . SER A 1 380 ? -5.829 2.546 -18.084 1.00 88.75 380 SER A CA 1
ATOM 3123 C C . SER A 1 380 ? -5.487 2.534 -19.569 1.00 88.75 380 SER A C 1
ATOM 3125 O O . SER A 1 380 ? -4.894 3.487 -20.080 1.00 88.75 380 SER A O 1
ATOM 3127 N N . ALA A 1 381 ? -5.884 1.472 -20.278 1.00 88.25 381 ALA A N 1
ATOM 3128 C CA . ALA A 1 381 ? -5.695 1.376 -21.727 1.00 88.25 381 ALA A CA 1
ATOM 3129 C C . ALA A 1 381 ? -6.310 2.570 -22.496 1.00 88.25 381 ALA A C 1
ATOM 3131 O O . ALA A 1 381 ? -5.635 3.097 -23.378 1.00 88.25 381 ALA A O 1
ATOM 3132 N N . PRO A 1 382 ? -7.516 3.079 -22.152 1.00 90.06 382 PRO A N 1
ATOM 3133 C CA . PRO A 1 382 ? -8.030 4.318 -22.741 1.00 90.06 382 PRO A CA 1
ATOM 3134 C C . PRO A 1 382 ? -7.109 5.533 -22.561 1.00 90.06 382 PRO A C 1
ATOM 3136 O O . PRO A 1 382 ? -6.908 6.284 -23.513 1.00 90.06 382 PRO A O 1
ATOM 3139 N N . ILE A 1 383 ? -6.521 5.722 -21.370 1.00 88.31 383 ILE A N 1
ATOM 3140 C CA . ILE A 1 383 ? -5.598 6.844 -21.120 1.00 88.31 383 ILE A CA 1
ATOM 3141 C C . ILE A 1 383 ? -4.331 6.685 -21.959 1.00 88.31 383 ILE A C 1
ATOM 3143 O O . ILE A 1 383 ? -3.901 7.656 -22.580 1.00 88.31 383 ILE A O 1
ATOM 3147 N N . LEU A 1 384 ? -3.769 5.474 -22.019 1.00 88.56 384 LEU A N 1
ATOM 3148 C CA . LEU A 1 384 ? -2.596 5.182 -22.841 1.00 88.56 384 LEU A CA 1
ATOM 3149 C C . LEU A 1 384 ? -2.865 5.498 -24.316 1.00 88.56 384 LEU A C 1
ATOM 3151 O O . LEU A 1 384 ? -2.123 6.262 -24.924 1.00 88.56 384 LEU A O 1
ATOM 3155 N N . ASN A 1 385 ? -3.953 4.960 -24.870 1.00 87.25 385 ASN A N 1
ATOM 3156 C CA . ASN A 1 385 ? -4.282 5.095 -26.288 1.00 87.25 385 ASN A CA 1
ATOM 3157 C C . ASN A 1 385 ? -4.530 6.552 -26.701 1.00 87.25 385 ASN A C 1
ATOM 3159 O O . ASN A 1 385 ? -4.179 6.937 -27.809 1.00 87.25 385 ASN A 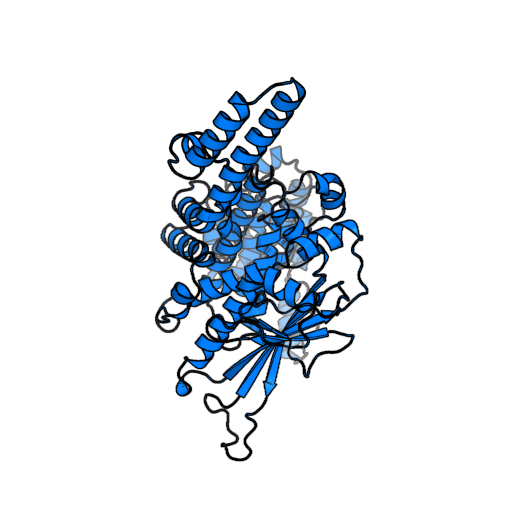O 1
ATOM 3163 N N . HIS A 1 386 ? -5.107 7.380 -25.825 1.00 88.19 386 HIS A N 1
ATOM 3164 C CA . HIS A 1 386 ? -5.314 8.803 -26.115 1.00 88.19 386 HIS A CA 1
ATOM 3165 C C . HIS A 1 386 ? -4.031 9.639 -26.053 1.00 88.19 386 HIS A C 1
ATOM 3167 O O . HIS A 1 386 ? -4.007 10.747 -26.585 1.00 88.19 386 HIS A O 1
ATOM 3173 N N . ASN A 1 387 ? -2.989 9.151 -25.376 1.00 88.12 387 ASN A N 1
ATOM 3174 C CA . ASN A 1 387 ? -1.808 9.948 -25.060 1.00 88.12 387 ASN A CA 1
ATOM 3175 C C . ASN A 1 387 ? -0.500 9.364 -25.593 1.00 88.12 387 ASN A C 1
ATOM 3177 O O . ASN A 1 387 ? 0.535 9.975 -25.358 1.00 88.12 387 ASN A O 1
ATOM 3181 N N . ILE A 1 388 ? -0.512 8.234 -26.303 1.00 86.44 388 ILE A N 1
ATOM 3182 C CA . ILE A 1 388 ? 0.705 7.497 -26.676 1.00 86.44 388 ILE A CA 1
ATOM 3183 C C . ILE A 1 388 ? 1.755 8.368 -27.387 1.00 86.44 388 ILE A C 1
ATOM 3185 O O . ILE A 1 388 ? 2.937 8.272 -27.068 1.00 86.44 388 ILE A O 1
ATOM 3189 N N . ASP A 1 389 ? 1.319 9.303 -28.236 1.00 84.88 389 ASP A N 1
ATOM 3190 C CA . ASP A 1 389 ? 2.183 10.253 -28.956 1.00 84.88 389 ASP A CA 1
ATOM 3191 C C . ASP A 1 389 ? 2.850 11.310 -28.055 1.00 84.88 389 ASP A C 1
ATOM 3193 O O . ASP A 1 389 ? 3.834 11.952 -28.435 1.00 84.88 389 ASP A O 1
ATOM 3197 N N . ASN A 1 390 ? 2.308 11.510 -26.854 1.00 82.62 390 ASN A N 1
ATOM 3198 C CA . ASN A 1 390 ? 2.744 12.507 -25.879 1.00 82.62 390 ASN A CA 1
ATOM 3199 C C . ASN A 1 390 ? 3.477 11.889 -24.678 1.00 82.62 390 ASN A C 1
ATOM 3201 O O . ASN A 1 390 ? 3.994 12.630 -23.842 1.00 82.62 390 ASN A O 1
ATOM 3205 N N . ILE A 1 391 ? 3.542 10.559 -24.589 1.00 85.06 391 ILE A N 1
ATOM 3206 C CA . ILE A 1 391 ? 4.211 9.836 -23.505 1.00 85.06 391 ILE A CA 1
ATOM 3207 C C . ILE A 1 391 ? 5.688 9.624 -23.859 1.00 85.06 391 ILE A C 1
ATOM 3209 O O . ILE A 1 391 ? 6.044 9.345 -25.004 1.00 85.06 391 ILE A O 1
ATOM 3213 N N . SER A 1 392 ? 6.578 9.740 -22.868 1.00 83.25 392 SER A N 1
ATOM 3214 C CA . SER A 1 392 ? 7.994 9.418 -23.068 1.00 83.25 392 SER A CA 1
ATOM 3215 C C . SER A 1 392 ? 8.171 7.923 -23.403 1.00 83.25 392 SER A C 1
ATOM 3217 O O . SER A 1 392 ? 7.436 7.083 -22.879 1.00 83.25 392 SER A O 1
ATOM 3219 N N . PRO A 1 393 ? 9.160 7.530 -24.228 1.00 85.50 393 PRO A N 1
ATOM 3220 C CA . PRO A 1 393 ? 9.343 6.123 -24.599 1.00 85.50 393 PRO A CA 1
ATOM 3221 C C . PRO A 1 393 ? 9.492 5.174 -23.399 1.00 85.50 393 PRO A C 1
ATOM 3223 O O . PRO A 1 393 ? 8.993 4.050 -23.431 1.00 85.50 393 PRO A O 1
ATOM 3226 N N . LEU A 1 394 ? 10.141 5.643 -22.327 1.00 86.38 394 LEU A N 1
ATOM 3227 C CA . LEU A 1 394 ? 10.314 4.882 -21.093 1.00 86.38 394 LEU A CA 1
ATOM 3228 C C . LEU A 1 394 ? 8.978 4.684 -20.363 1.00 86.38 394 LEU A C 1
ATOM 3230 O O . LEU A 1 394 ? 8.627 3.556 -20.018 1.00 86.38 394 LEU A O 1
ATOM 3234 N N . SER A 1 395 ? 8.203 5.752 -20.166 1.00 87.75 395 SER A N 1
ATOM 3235 C CA . SER A 1 395 ? 6.893 5.669 -19.511 1.00 87.75 395 SER A CA 1
ATOM 3236 C C . SER A 1 395 ? 5.912 4.822 -20.323 1.00 87.75 395 SER A C 1
ATOM 3238 O O . SER A 1 395 ? 5.218 3.980 -19.754 1.00 87.75 395 SER A O 1
ATOM 3240 N N . ALA A 1 396 ? 5.928 4.941 -21.655 1.00 90.81 396 ALA A N 1
ATOM 3241 C CA . ALA A 1 396 ? 5.125 4.102 -22.540 1.00 90.81 396 ALA A CA 1
ATOM 3242 C C . ALA A 1 396 ? 5.487 2.617 -22.383 1.00 90.81 396 ALA A C 1
ATOM 3244 O O . ALA A 1 396 ? 4.598 1.781 -22.238 1.00 90.81 396 ALA A O 1
ATOM 3245 N N . PHE A 1 397 ? 6.780 2.281 -22.319 1.00 92.50 397 PHE A N 1
ATOM 3246 C CA . PHE A 1 397 ? 7.228 0.913 -22.051 1.00 92.50 397 PHE A CA 1
ATOM 3247 C C . PHE A 1 397 ? 6.730 0.377 -20.709 1.00 92.50 397 PHE A C 1
ATOM 3249 O O . PHE A 1 397 ? 6.237 -0.753 -20.653 1.00 92.50 397 PHE A O 1
ATOM 3256 N N . HIS A 1 398 ? 6.805 1.170 -19.637 1.00 91.19 398 HIS A N 1
ATOM 3257 C CA . HIS A 1 398 ? 6.288 0.755 -18.334 1.00 91.19 398 HIS A CA 1
ATOM 3258 C C . HIS A 1 398 ? 4.772 0.527 -18.369 1.00 91.19 398 HIS A C 1
ATOM 3260 O O . HIS A 1 398 ? 4.319 -0.513 -17.893 1.00 91.19 398 HIS A O 1
ATOM 3266 N N . TRP A 1 399 ? 4.004 1.434 -18.979 1.00 92.44 399 TRP A N 1
ATOM 3267 C CA . TRP A 1 399 ? 2.548 1.310 -19.091 1.00 92.44 399 TRP A CA 1
ATOM 3268 C C . TRP A 1 399 ? 2.122 0.096 -19.906 1.00 92.44 399 TRP A C 1
ATOM 3270 O O . TRP A 1 399 ? 1.276 -0.680 -19.464 1.00 92.44 399 TRP A O 1
ATOM 3280 N N . ILE A 1 400 ? 2.734 -0.106 -21.073 1.00 93.38 400 ILE A N 1
ATOM 3281 C CA . ILE A 1 400 ? 2.446 -1.271 -21.909 1.00 93.38 400 ILE A CA 1
ATOM 3282 C C . ILE A 1 400 ? 2.831 -2.551 -21.160 1.00 93.38 400 ILE A C 1
ATOM 3284 O O . ILE A 1 400 ? 2.093 -3.526 -21.206 1.00 93.38 400 ILE A O 1
ATOM 3288 N N . SER A 1 401 ? 3.931 -2.548 -20.402 1.00 93.94 401 SER A N 1
ATOM 3289 C CA . SER A 1 401 ? 4.328 -3.708 -19.597 1.00 93.94 401 SER A CA 1
ATOM 3290 C C . SER A 1 401 ? 3.329 -4.043 -18.483 1.00 93.94 401 SER A C 1
ATOM 3292 O O . SER A 1 401 ? 3.112 -5.224 -18.220 1.00 93.94 401 SER A O 1
ATOM 3294 N N . HIS A 1 402 ? 2.686 -3.045 -17.862 1.00 93.62 402 HIS A N 1
ATOM 3295 C CA . HIS A 1 402 ? 1.556 -3.299 -16.961 1.00 93.62 402 HIS A CA 1
ATOM 3296 C C . HIS A 1 402 ? 0.382 -3.918 -17.721 1.00 93.62 402 HIS A C 1
ATOM 3298 O O . HIS A 1 402 ? -0.110 -4.956 -17.301 1.00 93.62 402 HIS A O 1
ATOM 3304 N N . LEU A 1 403 ? -0.018 -3.361 -18.874 1.00 92.19 403 LEU A N 1
ATOM 3305 C CA . LEU A 1 403 ? -1.089 -3.942 -19.703 1.00 92.19 403 LEU A CA 1
ATOM 3306 C C . LEU A 1 403 ? -0.797 -5.382 -20.145 1.00 92.19 403 LEU A C 1
ATOM 3308 O O . LEU A 1 403 ? -1.728 -6.157 -20.361 1.00 92.19 403 LEU A O 1
ATOM 3312 N N . VAL A 1 404 ? 0.484 -5.727 -20.297 1.00 93.06 404 VAL A N 1
ATOM 3313 C CA . VAL A 1 404 ? 0.910 -7.077 -20.666 1.00 93.06 404 VAL A CA 1
ATOM 3314 C C . VAL A 1 404 ? 0.782 -8.074 -19.517 1.00 93.06 404 VAL A C 1
ATOM 3316 O O . VAL A 1 404 ? 0.550 -9.261 -19.747 1.00 93.06 404 VAL A O 1
ATOM 3319 N N . THR A 1 405 ? 0.929 -7.602 -18.283 1.00 94.31 405 THR A N 1
ATOM 3320 C CA . THR A 1 405 ? 1.001 -8.443 -17.089 1.00 94.31 405 THR A CA 1
ATOM 3321 C C . THR A 1 405 ? -0.383 -8.566 -16.461 1.00 94.31 405 THR A C 1
ATOM 3323 O O . THR A 1 405 ? -0.861 -7.658 -15.780 1.00 94.31 405 THR A O 1
ATOM 3326 N N . GLU A 1 406 ? -1.057 -9.689 -16.702 1.00 92.81 406 GLU A N 1
ATOM 3327 C CA . GLU A 1 406 ? -2.444 -9.883 -16.275 1.00 92.81 406 GLU A CA 1
ATOM 3328 C C . GLU A 1 406 ? -2.559 -10.023 -14.758 1.00 92.81 406 GLU A C 1
ATOM 3330 O O . GLU A 1 406 ? -3.343 -9.310 -14.127 1.00 92.81 406 GLU A O 1
ATOM 3335 N N . ASP A 1 407 ? -1.770 -10.930 -14.185 1.00 93.50 407 ASP A N 1
ATOM 3336 C CA . ASP A 1 407 ? -1.745 -11.211 -12.755 1.00 93.50 407 ASP A CA 1
ATOM 3337 C C . ASP A 1 407 ? -0.425 -11.888 -12.361 1.00 93.50 407 ASP A C 1
ATOM 3339 O O . ASP A 1 407 ? 0.418 -12.205 -13.206 1.00 93.50 407 ASP A O 1
ATOM 3343 N N . TYR A 1 408 ? -0.261 -12.146 -11.069 1.00 95.88 408 TYR A N 1
ATOM 3344 C CA . TYR A 1 408 ? 0.776 -13.028 -10.563 1.00 95.88 408 TYR A CA 1
ATOM 3345 C C . TYR A 1 408 ? 0.241 -13.898 -9.421 1.00 95.88 408 TYR A C 1
ATOM 3347 O O . TYR A 1 408 ? -0.661 -13.514 -8.672 1.00 95.88 408 TYR A O 1
ATOM 3355 N N . GLU A 1 409 ? 0.859 -15.056 -9.236 1.00 96.81 409 GLU A N 1
ATOM 3356 C CA . GLU A 1 409 ? 0.605 -15.950 -8.118 1.00 96.81 409 GLU A CA 1
ATOM 3357 C C . GLU A 1 409 ? 1.914 -16.257 -7.394 1.00 96.81 409 GLU A C 1
ATOM 3359 O O . GLU A 1 409 ? 2.947 -16.488 -8.018 1.00 96.81 409 GLU A O 1
ATOM 3364 N N . LEU A 1 410 ? 1.869 -16.245 -6.063 1.00 97.31 410 LEU A N 1
ATOM 3365 C CA . LEU A 1 410 ? 2.997 -16.590 -5.209 1.00 97.31 410 LEU A CA 1
ATOM 3366 C C . LEU A 1 410 ? 2.588 -17.780 -4.338 1.00 97.31 410 LEU A C 1
ATOM 3368 O O . LEU A 1 410 ? 1.676 -17.653 -3.519 1.00 97.31 410 LEU A O 1
ATOM 3372 N N . THR A 1 411 ? 3.254 -18.916 -4.527 1.00 97.25 411 THR A N 1
ATOM 3373 C CA . THR A 1 411 ? 2.970 -20.183 -3.833 1.00 97.25 411 THR A CA 1
ATOM 3374 C C . THR A 1 411 ? 4.238 -20.761 -3.205 1.00 97.25 411 THR A C 1
ATOM 3376 O O . THR A 1 411 ? 5.343 -20.322 -3.520 1.00 97.25 411 THR A O 1
ATOM 3379 N N . ALA A 1 412 ? 4.079 -21.721 -2.294 1.00 95.31 412 ALA A N 1
ATOM 3380 C CA . ALA A 1 412 ? 5.176 -22.519 -1.757 1.00 95.31 412 ALA A CA 1
ATOM 3381 C C . ALA A 1 412 ? 4.813 -24.003 -1.814 1.00 95.31 412 ALA A C 1
ATOM 3383 O O . ALA A 1 412 ? 3.724 -24.402 -1.395 1.00 95.31 412 ALA A O 1
ATOM 3384 N N . GLU A 1 413 ? 5.750 -24.804 -2.304 1.00 95.12 413 GLU A N 1
ATOM 3385 C CA . GLU A 1 413 ? 5.711 -26.261 -2.285 1.00 95.12 413 GLU A CA 1
ATOM 3386 C C . GLU A 1 413 ? 6.741 -26.774 -1.273 1.00 95.12 413 GLU A C 1
ATOM 3388 O O . GLU A 1 413 ? 7.841 -26.229 -1.163 1.00 95.12 413 GLU A O 1
ATOM 3393 N N . TYR A 1 414 ? 6.390 -27.817 -0.520 1.00 90.88 414 TYR A N 1
ATOM 3394 C CA . TYR A 1 414 ? 7.255 -28.386 0.514 1.00 90.88 414 TYR A CA 1
ATOM 3395 C C . TYR A 1 414 ? 7.596 -29.833 0.179 1.00 90.88 414 TYR A C 1
ATOM 3397 O O . TYR A 1 414 ? 6.703 -30.637 -0.090 1.00 90.88 414 TYR A O 1
ATOM 3405 N N . GLY A 1 415 ? 8.883 -30.159 0.231 1.00 85.44 415 GLY A N 1
ATOM 3406 C CA . GLY A 1 415 ? 9.409 -31.494 -0.028 1.00 85.44 415 GLY A CA 1
ATOM 3407 C C . GLY A 1 415 ? 10.409 -31.944 1.032 1.00 85.44 415 GLY A C 1
ATOM 3408 O O . GLY A 1 415 ? 10.837 -31.169 1.892 1.00 85.44 415 GLY A O 1
ATOM 3409 N N . SER A 1 416 ? 10.783 -33.217 0.959 1.00 75.88 416 SER A N 1
ATOM 3410 C CA . SER A 1 416 ? 11.938 -33.752 1.678 1.00 75.88 416 SER A CA 1
ATOM 3411 C C . SER A 1 416 ? 13.193 -33.598 0.813 1.00 75.88 416 SER A C 1
ATOM 3413 O O . SER A 1 416 ? 13.072 -33.638 -0.410 1.00 75.88 416 SER A O 1
ATOM 3415 N N . PRO A 1 417 ? 14.384 -33.426 1.409 1.00 65.81 417 PRO A N 1
ATOM 3416 C CA . PRO A 1 417 ? 15.631 -33.433 0.658 1.00 65.81 417 PRO A CA 1
ATOM 3417 C C . PRO A 1 417 ? 15.765 -34.739 -0.136 1.00 65.81 417 PRO A C 1
ATOM 3419 O O . PRO A 1 417 ? 15.438 -35.807 0.379 1.00 65.81 417 PRO A O 1
ATOM 3422 N N . ASP A 1 418 ? 16.271 -34.648 -1.369 1.00 58.69 418 ASP A N 1
ATOM 3423 C CA . ASP A 1 418 ? 16.371 -35.745 -2.353 1.00 58.69 418 ASP A CA 1
ATOM 3424 C C . ASP A 1 418 ? 17.289 -36.922 -1.934 1.00 58.69 418 ASP A C 1
ATOM 3426 O O . ASP A 1 418 ? 17.601 -37.792 -2.747 1.00 58.69 418 ASP A O 1
ATOM 3430 N N . SER A 1 419 ? 17.776 -36.970 -0.689 1.00 56.59 419 SER A N 1
ATOM 3431 C CA . SER A 1 419 ? 18.708 -37.995 -0.219 1.00 56.59 419 SER A CA 1
ATOM 3432 C C . SER A 1 419 ? 18.032 -39.045 0.671 1.00 56.59 419 SER A C 1
ATOM 3434 O O . SER A 1 419 ? 17.682 -38.800 1.823 1.00 56.59 419 SER A O 1
ATOM 3436 N N . ASP A 1 420 ? 17.996 -40.288 0.179 1.00 54.62 420 ASP A N 1
ATOM 3437 C CA . ASP A 1 420 ? 17.621 -41.498 0.939 1.00 54.62 420 ASP A CA 1
ATOM 3438 C C . ASP A 1 420 ? 18.538 -41.781 2.158 1.00 54.62 420 ASP A C 1
ATOM 3440 O O . ASP A 1 420 ? 18.345 -42.756 2.886 1.00 54.62 420 ASP A O 1
ATOM 3444 N N . SER A 1 421 ? 19.571 -40.958 2.381 1.00 53.22 421 SER A N 1
ATOM 3445 C CA . SER A 1 421 ? 20.641 -41.170 3.361 1.00 53.22 421 SER A CA 1
ATOM 3446 C C . SER A 1 421 ? 20.621 -40.233 4.577 1.00 53.22 421 SER A C 1
ATOM 3448 O O . SER A 1 421 ? 21.469 -40.390 5.455 1.00 53.22 421 SER A O 1
ATOM 3450 N N . GLU A 1 422 ? 19.707 -39.261 4.654 1.00 53.28 422 GLU A N 1
ATOM 3451 C CA . GLU A 1 422 ? 19.612 -38.319 5.784 1.00 53.28 422 GLU A CA 1
ATOM 3452 C C . GLU A 1 422 ? 18.474 -38.705 6.755 1.00 53.28 422 GLU A C 1
ATOM 3454 O O . GLU A 1 422 ? 17.456 -39.267 6.345 1.00 53.28 422 GLU A O 1
ATOM 3459 N N . PRO A 1 423 ? 18.633 -38.471 8.074 1.00 50.16 423 PRO A N 1
ATOM 3460 C CA . PRO A 1 423 ? 17.678 -38.940 9.074 1.00 50.16 423 PRO A CA 1
ATOM 3461 C C . PRO A 1 423 ? 16.284 -38.330 8.859 1.00 50.16 423 PRO A C 1
ATOM 3463 O O . PRO A 1 423 ? 16.126 -37.113 8.845 1.00 50.16 423 PRO A O 1
ATOM 3466 N N . GLN A 1 424 ? 15.270 -39.200 8.772 1.00 53.81 424 GLN A N 1
ATOM 3467 C CA . GLN A 1 424 ? 13.838 -38.909 8.572 1.00 53.81 424 GLN A CA 1
ATOM 3468 C C . GLN A 1 424 ? 13.168 -38.213 9.783 1.00 53.81 424 GLN A C 1
ATOM 3470 O O . GLN A 1 424 ? 12.140 -38.661 10.292 1.00 53.81 424 GLN A O 1
ATOM 3475 N N . GLY A 1 425 ? 13.759 -37.134 10.299 1.00 61.62 425 GLY A N 1
ATOM 3476 C CA . GLY A 1 425 ? 13.216 -36.327 11.393 1.00 61.62 425 GLY A CA 1
ATOM 3477 C C . GLY A 1 425 ? 13.077 -34.854 11.011 1.00 61.62 425 GLY A C 1
ATOM 3478 O O . GLY A 1 425 ? 13.754 -34.383 10.107 1.00 61.62 425 GLY A O 1
ATOM 3479 N N . LEU A 1 426 ? 12.235 -34.108 11.738 1.00 69.00 426 LEU A N 1
ATOM 3480 C CA . LEU A 1 426 ? 12.121 -32.643 11.634 1.00 69.00 426 LEU A CA 1
ATOM 3481 C C . LEU A 1 426 ? 13.371 -31.957 12.221 1.00 69.00 426 LEU A C 1
ATOM 3483 O O . LEU A 1 426 ? 13.321 -31.331 13.283 1.00 69.00 426 LEU A O 1
ATOM 3487 N N . THR A 1 427 ? 14.517 -32.118 11.566 1.00 72.19 427 THR A N 1
ATOM 3488 C CA . THR A 1 427 ? 15.783 -31.472 11.931 1.00 72.19 427 THR A CA 1
ATOM 3489 C C . THR A 1 427 ? 15.964 -30.156 11.160 1.00 72.19 427 THR A C 1
ATOM 3491 O O . THR A 1 427 ? 15.339 -29.945 10.118 1.00 72.19 427 THR A O 1
ATOM 3494 N N . PRO A 1 428 ? 16.772 -29.205 11.657 1.00 71.94 428 PRO A N 1
ATOM 3495 C CA . PRO A 1 428 ? 17.044 -27.971 10.921 1.00 71.94 428 PRO A CA 1
ATOM 3496 C C . PRO A 1 428 ? 17.622 -28.258 9.522 1.00 71.94 428 PRO A C 1
ATOM 3498 O O . PRO A 1 428 ? 18.598 -28.995 9.406 1.00 71.94 428 PRO A O 1
ATOM 3501 N N . GLY A 1 429 ? 17.015 -27.686 8.477 1.00 69.19 429 GLY A N 1
ATOM 3502 C CA . GLY A 1 429 ? 17.380 -27.896 7.070 1.00 69.19 429 GLY A CA 1
ATOM 3503 C C . GLY A 1 429 ? 16.763 -29.129 6.397 1.00 69.19 429 GLY A C 1
ATOM 3504 O O . GLY A 1 429 ? 17.075 -29.384 5.241 1.00 69.19 429 GLY A O 1
ATOM 3505 N N . SER A 1 430 ? 15.898 -29.883 7.083 1.00 77.88 430 SER A N 1
ATOM 3506 C CA . SER A 1 430 ? 15.300 -31.132 6.566 1.00 77.88 430 SER A CA 1
ATOM 3507 C C . SER A 1 430 ? 14.060 -30.952 5.684 1.00 77.88 430 SER A C 1
ATOM 3509 O O . SER A 1 430 ? 13.483 -31.944 5.245 1.00 77.88 430 SER A O 1
ATOM 3511 N N . ILE A 1 431 ? 13.616 -29.716 5.441 1.00 84.94 431 ILE A N 1
ATOM 3512 C CA . ILE A 1 431 ? 12.462 -29.426 4.582 1.00 84.94 431 ILE A CA 1
ATOM 3513 C C . ILE A 1 431 ? 12.929 -28.526 3.447 1.00 84.94 431 ILE A C 1
ATOM 3515 O O . ILE A 1 431 ? 13.420 -27.428 3.700 1.00 84.94 431 ILE A O 1
ATOM 3519 N N . THR A 1 432 ? 12.739 -28.952 2.205 1.00 89.06 432 THR A N 1
ATOM 3520 C CA . THR A 1 432 ? 12.936 -28.080 1.044 1.00 89.06 432 THR A CA 1
ATOM 3521 C C . THR A 1 432 ? 11.665 -27.261 0.835 1.00 89.06 432 THR A C 1
ATOM 3523 O O . THR A 1 432 ? 10.583 -27.827 0.691 1.00 89.06 432 THR A O 1
ATOM 3526 N N . GLU A 1 433 ? 11.781 -25.934 0.853 1.00 93.00 433 GLU A N 1
ATOM 3527 C CA . GLU A 1 433 ? 10.694 -24.995 0.554 1.00 93.00 433 GLU A CA 1
ATOM 3528 C C . GLU A 1 433 ? 10.948 -24.401 -0.830 1.00 93.00 433 GLU A C 1
ATOM 3530 O O . GLU A 1 433 ? 11.886 -23.634 -1.012 1.00 93.00 433 GLU A O 1
ATOM 3535 N N . THR A 1 434 ? 10.121 -24.732 -1.813 1.00 95.75 434 THR A N 1
ATOM 3536 C CA . THR A 1 434 ? 10.213 -24.145 -3.152 1.00 95.75 434 THR A CA 1
ATOM 3537 C C . THR A 1 434 ? 9.154 -23.063 -3.286 1.00 95.75 434 THR A C 1
ATOM 3539 O O . THR A 1 434 ? 7.970 -23.358 -3.430 1.00 95.75 434 THR A O 1
ATOM 3542 N N . VAL A 1 435 ? 9.570 -21.801 -3.216 1.00 97.06 435 VAL A N 1
ATOM 3543 C CA . VAL A 1 435 ? 8.705 -20.646 -3.455 1.00 97.06 435 VAL A CA 1
ATOM 3544 C C . VAL A 1 435 ? 8.621 -20.381 -4.951 1.00 97.06 435 VAL A C 1
ATOM 3546 O O . VAL A 1 435 ? 9.638 -20.189 -5.610 1.00 97.06 435 VAL A O 1
ATOM 3549 N N . ILE A 1 436 ? 7.408 -20.324 -5.489 1.00 97.81 436 ILE A N 1
ATOM 3550 C CA . ILE A 1 436 ? 7.167 -20.185 -6.923 1.00 97.81 436 ILE A CA 1
ATOM 3551 C C . ILE A 1 436 ? 6.396 -18.889 -7.168 1.00 97.81 436 ILE A C 1
ATOM 3553 O O . ILE A 1 436 ? 5.254 -18.741 -6.724 1.00 97.81 436 ILE A O 1
ATOM 3557 N N . LEU A 1 437 ? 7.019 -17.955 -7.889 1.00 98.12 437 LEU A N 1
ATOM 3558 C CA . LEU A 1 437 ? 6.368 -16.765 -8.432 1.00 98.12 437 LEU A CA 1
ATOM 3559 C C . LEU A 1 437 ? 5.970 -17.027 -9.884 1.00 98.12 437 LEU A C 1
ATOM 3561 O O . LEU A 1 437 ? 6.817 -17.023 -10.774 1.00 98.12 437 LEU A O 1
ATOM 3565 N N . SER A 1 438 ? 4.677 -17.203 -10.126 1.00 97.75 438 SER A N 1
ATOM 3566 C CA . SER A 1 438 ? 4.113 -17.330 -11.469 1.00 97.75 438 SER A CA 1
ATOM 3567 C C . SER A 1 438 ? 3.586 -15.981 -11.943 1.00 97.75 438 SER A C 1
ATOM 3569 O O . SER A 1 438 ? 2.710 -15.408 -11.305 1.00 97.75 438 SER A O 1
ATOM 3571 N N . VAL A 1 439 ? 4.107 -15.465 -13.053 1.00 97.31 439 VAL A N 1
ATOM 3572 C CA . VAL A 1 439 ? 3.685 -14.202 -13.673 1.00 97.31 439 VAL A CA 1
ATOM 3573 C C . VAL A 1 439 ? 2.914 -14.513 -14.950 1.00 97.31 439 VAL A C 1
ATOM 3575 O O . VAL A 1 439 ? 3.468 -15.090 -15.888 1.00 97.31 439 VAL A O 1
ATOM 3578 N N . PHE A 1 440 ? 1.642 -14.123 -14.988 1.00 96.12 440 PHE A N 1
ATOM 3579 C CA . PHE A 1 440 ? 0.744 -14.371 -16.113 1.00 96.12 440 PHE A CA 1
ATOM 3580 C C . PHE A 1 440 ? 0.774 -13.194 -17.085 1.00 96.12 440 PHE A C 1
ATOM 3582 O O . PHE A 1 440 ? 0.559 -12.044 -16.694 1.00 96.12 440 PHE A O 1
ATOM 3589 N N . VAL A 1 441 ? 1.033 -13.475 -18.361 1.00 95.06 441 VAL A N 1
ATOM 3590 C CA . VAL A 1 441 ? 1.204 -12.454 -19.398 1.00 95.06 441 VAL A CA 1
ATOM 3591 C C . VAL A 1 441 ? 0.348 -12.731 -20.629 1.00 95.06 441 VAL A C 1
ATOM 3593 O O . VAL A 1 441 ? 0.228 -13.863 -21.096 1.00 95.06 441 VAL A O 1
ATOM 3596 N N . ASN A 1 442 ? -0.187 -11.667 -21.226 1.00 91.44 442 ASN A N 1
ATOM 3597 C CA . ASN A 1 442 ? -0.943 -11.716 -22.481 1.00 91.44 442 ASN A CA 1
ATOM 3598 C C . ASN A 1 442 ? -0.052 -11.449 -23.708 1.00 91.44 442 ASN A C 1
ATOM 3600 O O . ASN A 1 442 ? -0.429 -10.734 -24.639 1.00 91.44 442 ASN A O 1
ATOM 3604 N N . LEU A 1 443 ? 1.159 -12.012 -23.711 1.00 88.75 443 LEU A N 1
ATOM 3605 C CA . LEU A 1 443 ? 2.165 -11.790 -24.748 1.00 88.75 443 LEU A CA 1
ATOM 3606 C C . LEU A 1 443 ? 2.809 -13.108 -25.195 1.00 88.75 443 LEU A C 1
ATOM 3608 O O . LEU A 1 443 ? 3.864 -13.507 -24.714 1.00 88.75 443 LEU A O 1
ATOM 3612 N N . SER A 1 444 ? 2.200 -13.756 -26.186 1.00 87.94 444 SER A N 1
ATOM 3613 C CA . SER A 1 444 ? 2.695 -14.986 -26.816 1.00 87.94 444 SER A CA 1
ATOM 3614 C C . SER A 1 444 ? 3.779 -14.714 -27.879 1.00 87.94 444 SER A C 1
ATOM 3616 O O . SER A 1 444 ? 3.566 -14.966 -29.066 1.00 87.94 444 SER A O 1
ATOM 3618 N N . GLN A 1 445 ? 4.927 -14.145 -27.488 1.00 86.44 445 GLN A N 1
ATOM 3619 C CA . GLN A 1 445 ? 6.023 -13.780 -28.408 1.00 86.44 445 GLN A CA 1
ATOM 3620 C C . GLN A 1 445 ? 7.313 -14.554 -28.109 1.00 86.44 445 GLN A C 1
ATOM 3622 O O . GLN A 1 445 ? 8.226 -14.073 -27.437 1.00 86.44 445 GLN A O 1
ATOM 3627 N N . PHE A 1 446 ? 7.392 -15.766 -28.659 1.00 87.19 446 PHE A N 1
ATOM 3628 C CA . PHE A 1 446 ? 8.526 -16.685 -28.500 1.00 87.19 446 PHE A CA 1
ATOM 3629 C C . PHE A 1 446 ? 9.551 -16.605 -29.642 1.00 87.19 446 PHE A C 1
ATOM 3631 O O . PHE A 1 446 ? 10.426 -17.463 -29.756 1.00 87.19 446 PHE A O 1
ATOM 3638 N N . SER A 1 447 ? 9.470 -15.583 -30.501 1.00 84.50 447 SER A N 1
ATOM 3639 C CA . SER A 1 447 ? 10.432 -15.385 -31.587 1.00 84.50 447 SER A CA 1
ATOM 3640 C C . SER A 1 447 ? 11.855 -15.279 -31.032 1.00 84.50 447 SER A C 1
ATOM 3642 O O . SER A 1 447 ? 12.114 -14.459 -30.143 1.00 84.50 447 SER A O 1
ATOM 3644 N N . LYS A 1 448 ? 12.770 -16.095 -31.569 1.00 83.56 448 LYS A N 1
ATOM 3645 C CA . LYS A 1 448 ? 14.188 -16.077 -31.195 1.00 83.56 448 LYS A CA 1
ATOM 3646 C C . LYS A 1 448 ? 14.779 -14.691 -31.450 1.00 83.56 448 LYS A C 1
ATOM 3648 O O . LYS A 1 448 ? 14.573 -14.111 -32.515 1.00 83.56 448 LYS A O 1
ATOM 3653 N N . THR A 1 449 ? 15.543 -14.192 -30.485 1.00 79.69 449 THR A N 1
ATOM 3654 C CA . THR A 1 449 ? 16.258 -12.910 -30.584 1.00 79.69 449 THR A CA 1
ATOM 3655 C C . THR A 1 449 ? 17.726 -13.131 -30.254 1.00 79.69 449 THR A C 1
ATOM 3657 O O . THR A 1 449 ? 18.048 -14.039 -29.488 1.00 79.69 449 THR A O 1
ATOM 3660 N N . SER A 1 450 ? 18.626 -12.310 -30.801 1.00 73.62 450 SER A N 1
ATOM 3661 C CA . SER A 1 450 ? 20.015 -12.304 -30.338 1.00 73.62 450 SER A CA 1
ATOM 3662 C C . SER A 1 450 ? 20.046 -11.963 -28.849 1.00 73.62 450 SER A C 1
ATOM 3664 O O . SER A 1 450 ? 19.428 -10.995 -28.396 1.00 73.62 450 SER A O 1
ATOM 3666 N N . CYS A 1 451 ? 20.727 -12.800 -28.069 1.00 68.94 451 CYS A N 1
ATOM 3667 C CA . CYS A 1 451 ? 20.975 -12.520 -26.668 1.00 68.94 451 CYS A CA 1
ATOM 3668 C C . CYS A 1 451 ? 22.229 -11.645 -26.574 1.00 68.94 451 CYS A C 1
ATOM 3670 O O . CYS A 1 451 ? 23.318 -12.134 -26.290 1.00 68.94 451 CYS A O 1
ATOM 3672 N N . ASP A 1 452 ? 22.091 -10.344 -26.838 1.00 68.75 452 ASP A N 1
ATOM 3673 C CA . ASP A 1 452 ? 23.209 -9.383 -26.833 1.00 68.75 452 ASP A CA 1
ATOM 3674 C C . ASP A 1 452 ? 23.646 -9.012 -25.401 1.00 68.75 452 ASP A C 1
ATOM 3676 O O . ASP A 1 452 ? 23.955 -7.862 -25.097 1.00 68.75 452 ASP A O 1
ATOM 3680 N N . ASN A 1 453 ? 23.626 -9.983 -24.477 1.00 66.69 453 ASN A N 1
ATOM 3681 C CA . ASN A 1 453 ? 23.842 -9.797 -23.041 1.00 66.69 453 ASN A CA 1
ATOM 3682 C C . ASN A 1 453 ? 22.879 -8.790 -22.373 1.00 66.69 453 ASN A C 1
ATOM 3684 O O . ASN A 1 453 ? 23.201 -8.228 -21.324 1.00 66.69 453 ASN A O 1
ATOM 3688 N N . SER A 1 454 ? 21.707 -8.553 -22.973 1.00 74.69 454 SER A N 1
ATOM 3689 C CA . SER A 1 454 ? 20.717 -7.583 -22.485 1.00 74.69 454 SER A CA 1
ATOM 3690 C C . SER A 1 454 ? 19.932 -8.076 -21.265 1.00 74.69 454 SER A C 1
ATOM 3692 O O . SER A 1 454 ? 19.438 -7.265 -20.487 1.00 74.69 454 SER A O 1
ATOM 3694 N N . CYS A 1 455 ? 19.783 -9.395 -21.105 1.00 86.00 455 CYS A N 1
ATOM 3695 C CA . CYS A 1 455 ? 19.142 -9.995 -19.936 1.00 86.00 455 CYS A CA 1
ATOM 3696 C C . CYS A 1 455 ? 20.185 -10.159 -18.829 1.00 86.00 455 CYS A C 1
ATOM 3698 O O . CYS A 1 455 ? 21.138 -10.928 -18.985 1.00 86.00 455 CYS A O 1
ATOM 3700 N N . VAL A 1 456 ? 19.999 -9.424 -17.737 1.00 83.50 456 VAL A N 1
ATOM 3701 C CA . VAL A 1 456 ? 20.876 -9.422 -16.563 1.00 83.50 456 VAL A CA 1
ATOM 3702 C C . VAL A 1 456 ? 20.108 -10.043 -15.401 1.00 83.50 456 VAL A C 1
ATOM 3704 O O . VAL A 1 456 ? 18.900 -9.844 -15.302 1.00 83.50 456 VAL A O 1
ATOM 3707 N N . TYR A 1 457 ? 20.797 -10.793 -14.541 1.00 84.88 457 TYR A N 1
ATOM 3708 C CA . TYR A 1 457 ? 20.244 -11.503 -13.376 1.00 84.88 457 TYR A CA 1
ATOM 3709 C C . TYR A 1 457 ? 19.355 -12.711 -13.704 1.00 84.88 457 TYR A C 1
ATOM 3711 O O . TYR A 1 457 ? 19.264 -13.620 -12.891 1.00 84.88 457 TYR A O 1
ATOM 3719 N N . GLY A 1 458 ? 18.745 -12.803 -14.882 1.00 88.50 458 GLY A N 1
ATOM 3720 C CA . GLY A 1 458 ? 17.940 -13.961 -15.275 1.00 88.50 458 GLY A CA 1
ATOM 3721 C C . GLY A 1 458 ? 18.294 -14.492 -16.658 1.00 88.50 458 GLY A C 1
ATOM 3722 O O . GLY A 1 458 ? 18.678 -13.746 -17.564 1.00 88.50 458 GLY A O 1
ATOM 3723 N N . ARG A 1 459 ? 18.120 -15.801 -16.843 1.00 90.31 459 ARG A N 1
ATOM 3724 C CA . ARG A 1 459 ? 18.062 -16.432 -18.166 1.00 90.31 459 ARG A CA 1
ATOM 3725 C C . ARG A 1 459 ? 16.846 -17.335 -18.279 1.00 90.31 459 ARG A C 1
ATOM 3727 O O . ARG A 1 459 ? 16.387 -17.875 -17.281 1.00 90.31 459 ARG A O 1
ATOM 3734 N N . LEU A 1 460 ? 16.365 -17.511 -19.502 1.00 91.44 460 LEU A N 1
ATOM 3735 C CA . LEU A 1 460 ? 15.373 -18.530 -19.817 1.00 91.44 460 LEU A CA 1
ATOM 3736 C C . LEU A 1 460 ? 15.957 -19.916 -19.521 1.00 91.44 460 LEU A C 1
ATOM 3738 O O . LEU A 1 460 ? 17.080 -20.209 -19.942 1.00 91.44 460 LEU A O 1
ATOM 3742 N N . ASP A 1 461 ? 15.198 -20.738 -18.804 1.00 92.19 461 ASP A N 1
ATOM 3743 C CA . ASP A 1 461 ? 15.486 -22.158 -18.663 1.00 92.19 461 ASP A CA 1
ATOM 3744 C C . ASP A 1 461 ? 14.979 -22.904 -19.905 1.00 92.19 461 ASP A C 1
ATOM 3746 O O . ASP A 1 461 ? 13.778 -22.984 -20.177 1.00 92.19 461 ASP A O 1
ATOM 3750 N N . GLU A 1 462 ? 15.924 -23.411 -20.695 1.00 90.31 462 GLU A N 1
ATOM 3751 C CA . GLU A 1 462 ? 15.661 -24.018 -21.996 1.00 90.31 462 GLU A CA 1
ATOM 3752 C C . GLU A 1 462 ? 14.906 -25.342 -21.923 1.00 90.31 462 GLU A C 1
ATOM 3754 O O . GLU A 1 462 ? 14.295 -25.722 -22.930 1.00 90.31 462 GLU A O 1
ATOM 3759 N N . ASP A 1 463 ? 14.953 -26.014 -20.773 1.00 91.69 463 ASP A N 1
ATOM 3760 C CA . ASP A 1 463 ? 14.313 -27.311 -20.551 1.00 91.69 463 ASP A CA 1
ATOM 3761 C C . ASP A 1 463 ? 12.828 -27.150 -20.196 1.00 91.69 463 ASP A C 1
ATOM 3763 O O . ASP A 1 463 ? 12.030 -28.065 -20.389 1.00 91.69 463 ASP A O 1
ATOM 3767 N N . THR A 1 464 ? 12.435 -25.954 -19.749 1.00 93.62 464 THR A N 1
ATOM 3768 C CA . THR A 1 464 ? 11.050 -25.618 -19.368 1.00 93.62 464 THR A CA 1
ATOM 3769 C C . THR A 1 464 ? 10.272 -24.886 -20.466 1.00 93.62 464 THR A C 1
ATOM 3771 O O . THR A 1 464 ? 9.078 -24.622 -20.314 1.00 93.62 464 THR A O 1
ATOM 3774 N N . LEU A 1 465 ? 10.933 -24.537 -21.576 1.00 93.25 465 LEU A N 1
ATOM 3775 C CA . LEU A 1 465 ? 10.323 -23.775 -22.660 1.00 93.25 465 LEU A CA 1
ATOM 3776 C C . LEU A 1 465 ? 9.222 -24.575 -23.367 1.00 93.25 465 LEU A C 1
ATOM 3778 O O . LEU A 1 465 ? 9.480 -25.601 -23.994 1.00 93.25 465 LEU A O 1
ATOM 3782 N N . SER A 1 466 ? 8.008 -24.032 -23.343 1.00 92.06 466 SER A N 1
ATOM 3783 C CA . SER A 1 466 ? 6.832 -24.556 -24.038 1.00 92.06 466 SER A CA 1
ATOM 3784 C C . SER A 1 466 ? 6.030 -23.437 -24.713 1.00 92.06 466 SER A C 1
ATOM 3786 O O . SER A 1 466 ? 6.354 -22.253 -24.609 1.00 92.06 466 SER A O 1
ATOM 3788 N N . ASP A 1 467 ? 4.952 -23.810 -25.398 1.00 88.00 467 ASP A N 1
ATOM 3789 C CA . ASP A 1 467 ? 3.944 -22.890 -25.933 1.00 88.00 467 ASP A CA 1
ATOM 3790 C C . ASP A 1 467 ? 3.159 -22.142 -24.840 1.00 88.00 467 ASP A C 1
ATOM 3792 O O . ASP A 1 467 ? 2.582 -21.088 -25.109 1.00 88.00 467 ASP A O 1
ATOM 3796 N N . THR A 1 468 ? 3.182 -22.649 -23.604 1.00 91.12 468 THR A N 1
ATOM 3797 C CA . THR A 1 468 ? 2.493 -22.056 -22.447 1.00 91.12 468 THR A CA 1
ATOM 3798 C C . THR A 1 468 ? 3.383 -21.171 -21.574 1.00 91.12 468 THR A C 1
ATOM 3800 O O . THR A 1 468 ? 2.869 -20.468 -20.705 1.00 91.12 468 THR A O 1
ATOM 3803 N N . GLY A 1 469 ? 4.702 -21.146 -21.797 1.00 94.50 469 GLY A N 1
ATOM 3804 C CA . GLY A 1 469 ? 5.620 -20.359 -20.973 1.00 94.50 469 GLY A CA 1
ATOM 3805 C C . GLY A 1 469 ? 6.991 -20.995 -20.766 1.00 94.50 469 GLY A C 1
ATOM 3806 O O . GLY A 1 469 ? 7.394 -21.889 -21.509 1.00 94.50 469 GLY A O 1
ATOM 3807 N N . PHE A 1 470 ? 7.715 -20.490 -19.767 1.00 95.56 470 PHE A N 1
ATOM 3808 C CA . PHE A 1 470 ? 9.036 -20.972 -19.346 1.00 95.56 470 PHE A CA 1
ATOM 3809 C C . PHE A 1 470 ? 9.374 -20.502 -17.923 1.00 95.56 470 PHE A C 1
ATOM 3811 O O . PHE A 1 470 ? 8.764 -19.571 -17.393 1.00 95.56 470 PHE A O 1
ATOM 3818 N N . GLU A 1 471 ? 10.395 -21.107 -17.325 1.00 96.19 471 GLU A N 1
ATOM 3819 C CA . GLU A 1 471 ? 11.014 -20.662 -16.078 1.00 96.19 471 GLU A CA 1
ATOM 3820 C C . GLU A 1 471 ? 12.199 -19.718 -16.336 1.00 96.19 471 GLU A C 1
ATOM 3822 O O . GLU A 1 471 ? 12.879 -19.775 -17.367 1.00 96.19 471 GLU A O 1
ATOM 3827 N N . ILE A 1 472 ? 12.436 -18.808 -15.390 1.00 94.62 472 ILE A N 1
ATOM 3828 C CA . ILE A 1 472 ? 13.626 -17.963 -15.339 1.00 94.62 472 ILE A CA 1
ATOM 3829 C C . ILE A 1 472 ? 14.591 -18.564 -14.322 1.00 94.62 472 ILE A C 1
ATOM 3831 O O . ILE A 1 472 ? 14.349 -18.536 -13.116 1.00 94.62 472 ILE A O 1
ATOM 3835 N N . HIS A 1 473 ? 15.731 -19.031 -14.817 1.00 91.38 473 HIS A N 1
ATOM 3836 C CA . HIS A 1 473 ? 16.864 -19.400 -13.988 1.00 91.38 473 HIS A CA 1
ATOM 3837 C C . HIS A 1 473 ? 17.612 -18.136 -13.547 1.00 91.38 473 HIS A C 1
ATOM 3839 O O . HIS A 1 473 ? 18.144 -17.378 -14.369 1.00 91.38 473 HIS A O 1
ATOM 3845 N N . MET A 1 474 ? 17.695 -17.926 -12.236 1.00 91.56 474 MET A N 1
ATOM 3846 C CA . MET A 1 474 ? 18.412 -16.810 -11.625 1.00 91.56 474 MET A CA 1
ATOM 3847 C C . MET A 1 474 ? 19.938 -16.989 -11.769 1.00 91.56 474 MET A C 1
ATOM 3849 O O . MET A 1 474 ? 20.482 -18.052 -11.500 1.00 91.56 474 MET A O 1
ATOM 3853 N N . LEU A 1 475 ? 20.642 -15.956 -12.239 1.00 86.31 475 LEU A N 1
ATOM 3854 C CA . LEU A 1 475 ? 22.095 -15.929 -12.443 1.00 86.31 475 LEU A CA 1
ATOM 3855 C C . LEU A 1 475 ? 22.835 -15.135 -11.361 1.00 86.31 475 LEU A C 1
ATOM 3857 O O . LEU A 1 475 ? 22.648 -13.922 -11.248 1.00 86.31 475 LEU A O 1
ATOM 3861 N N . ASP A 1 476 ? 23.748 -15.786 -10.648 1.00 78.56 476 ASP A N 1
ATOM 3862 C CA . ASP A 1 476 ? 24.530 -15.157 -9.582 1.00 78.56 476 ASP A CA 1
ATOM 3863 C C . ASP A 1 476 ? 25.312 -13.910 -10.030 1.00 78.56 476 ASP A C 1
ATOM 3865 O O . ASP A 1 476 ? 25.830 -13.821 -11.147 1.00 78.56 476 ASP A O 1
ATOM 3869 N N . GLY A 1 477 ? 25.443 -12.943 -9.115 1.00 72.19 477 GLY A N 1
ATOM 3870 C CA . GLY A 1 477 ? 26.432 -11.864 -9.208 1.00 72.19 477 GLY A CA 1
ATOM 3871 C C . GLY A 1 477 ? 26.277 -10.907 -10.395 1.00 72.19 477 GLY A C 1
ATOM 3872 O O . GLY A 1 477 ? 27.261 -10.293 -10.802 1.00 72.19 477 GLY A O 1
ATOM 3873 N N . GLY A 1 478 ? 25.074 -10.768 -10.962 1.00 73.88 478 GLY A N 1
ATOM 3874 C CA . GLY A 1 478 ? 24.863 -9.951 -12.164 1.00 73.88 478 GLY A CA 1
ATOM 3875 C C . GLY A 1 478 ? 25.260 -10.653 -13.458 1.00 73.88 478 GLY A C 1
ATOM 3876 O O . GLY A 1 478 ? 25.601 -9.993 -14.443 1.00 73.88 478 GLY A O 1
ATOM 3877 N N . GLY A 1 479 ? 25.216 -11.987 -13.460 1.00 81.81 479 GLY A N 1
ATOM 3878 C CA . GLY A 1 479 ? 25.392 -12.793 -14.657 1.00 81.81 479 GLY A CA 1
ATOM 3879 C C . GLY A 1 479 ? 24.451 -12.376 -15.790 1.00 81.81 479 GLY A C 1
ATOM 3880 O O . GLY A 1 479 ? 23.362 -11.832 -15.582 1.00 81.81 479 GLY A O 1
ATOM 3881 N N . LYS A 1 480 ? 24.905 -12.630 -17.016 1.00 84.25 480 LYS A N 1
ATOM 3882 C CA . LYS A 1 480 ? 24.202 -12.300 -18.256 1.00 84.25 480 LYS A CA 1
ATOM 3883 C C . LYS A 1 480 ? 23.668 -13.568 -18.903 1.00 84.25 480 LYS A C 1
ATOM 3885 O O . LYS A 1 480 ? 24.301 -14.619 -18.826 1.00 84.25 480 LYS A O 1
ATOM 3890 N N . CYS A 1 481 ? 22.511 -13.469 -19.547 1.00 84.06 481 CYS A N 1
ATOM 3891 C CA . CYS A 1 481 ? 21.929 -14.596 -20.260 1.00 84.06 481 CYS A CA 1
ATOM 3892 C C . CYS A 1 481 ? 22.814 -15.020 -21.439 1.00 84.06 481 CYS A C 1
ATOM 3894 O O . CYS A 1 481 ? 23.157 -14.208 -22.298 1.00 84.06 481 CYS A O 1
ATOM 3896 N N . THR A 1 482 ? 23.121 -16.313 -21.494 1.00 82.81 482 THR A N 1
ATOM 3897 C CA . THR A 1 482 ? 23.858 -16.965 -22.586 1.00 82.81 482 THR A CA 1
ATOM 3898 C C . THR A 1 482 ? 23.013 -18.030 -23.292 1.00 82.81 482 THR A C 1
ATOM 3900 O O . THR A 1 482 ? 23.569 -18.909 -23.937 1.00 82.81 482 THR A O 1
ATOM 3903 N N . SER A 1 483 ? 21.687 -18.019 -23.102 1.00 81.81 483 SER A N 1
ATOM 3904 C CA . SER A 1 483 ? 20.787 -19.010 -23.705 1.00 81.81 483 SER A CA 1
ATOM 3905 C C . SER A 1 483 ? 20.671 -18.797 -25.213 1.00 81.81 483 SER A C 1
ATOM 3907 O O . SER A 1 483 ? 20.350 -17.697 -25.676 1.00 81.81 483 SER A O 1
ATOM 3909 N N . ASP A 1 484 ? 20.836 -19.879 -25.972 1.00 82.12 484 ASP A N 1
ATOM 3910 C CA . ASP A 1 484 ? 20.673 -19.888 -27.428 1.00 82.12 484 ASP A CA 1
ATOM 3911 C C . ASP A 1 484 ? 19.194 -19.861 -27.845 1.00 82.12 484 ASP A C 1
ATOM 3913 O O . ASP A 1 484 ? 18.874 -19.597 -29.012 1.00 82.12 484 ASP A O 1
ATOM 3917 N N . LYS A 1 485 ? 18.282 -20.120 -26.900 1.00 87.75 485 LYS A N 1
ATOM 3918 C CA . LYS A 1 485 ? 16.823 -20.042 -27.067 1.00 87.75 485 LYS A CA 1
ATOM 3919 C C . LYS A 1 485 ? 16.212 -18.764 -26.480 1.00 87.75 485 LYS A C 1
ATOM 3921 O O . LYS A 1 485 ? 14.990 -18.670 -26.367 1.00 87.75 485 LYS A O 1
ATOM 3926 N N . CYS A 1 486 ? 17.031 -17.764 -26.143 1.00 89.56 486 CYS A N 1
ATOM 3927 C CA . CYS A 1 486 ? 16.539 -16.463 -25.695 1.00 89.56 486 CYS A CA 1
ATOM 3928 C C . CYS A 1 486 ? 15.543 -15.870 -26.712 1.00 89.56 486 CYS A C 1
ATOM 3930 O O . CYS A 1 486 ? 15.815 -15.751 -27.913 1.00 89.56 486 CYS A O 1
ATOM 3932 N N . ASN A 1 487 ? 14.362 -15.502 -26.224 1.00 91.06 487 ASN A N 1
ATOM 3933 C CA . ASN A 1 487 ? 13.255 -15.002 -27.032 1.00 91.06 487 ASN A CA 1
ATOM 3934 C C . ASN A 1 487 ? 12.815 -13.602 -26.579 1.00 91.06 487 ASN A C 1
ATOM 3936 O O . ASN A 1 487 ? 13.300 -13.073 -25.572 1.00 91.06 487 ASN A O 1
ATOM 3940 N N . PHE A 1 488 ? 11.909 -12.993 -27.346 1.00 91.50 488 PHE A N 1
ATOM 3941 C CA . PHE A 1 488 ? 11.407 -11.646 -27.069 1.00 91.50 488 PHE A CA 1
ATOM 3942 C C . PHE A 1 488 ? 10.829 -11.533 -25.654 1.00 91.50 488 PHE A C 1
ATOM 3944 O O . PHE A 1 488 ? 11.164 -10.598 -24.927 1.00 91.50 488 PHE A O 1
ATOM 3951 N N . LEU A 1 489 ? 10.007 -12.504 -25.242 1.00 92.19 489 LEU A N 1
ATOM 3952 C CA . LEU A 1 489 ? 9.364 -12.495 -23.931 1.00 92.19 489 LEU A CA 1
ATOM 3953 C C . LEU A 1 489 ? 10.379 -12.564 -22.779 1.00 92.19 489 LEU A C 1
ATOM 3955 O O . LEU A 1 489 ? 10.247 -11.826 -21.806 1.00 92.19 489 LEU A O 1
ATOM 3959 N N . CYS A 1 490 ? 11.438 -13.368 -22.910 1.00 92.38 490 CYS A N 1
ATOM 3960 C CA . CYS A 1 490 ? 12.543 -13.416 -21.951 1.00 92.38 490 CYS A CA 1
ATOM 3961 C C . CYS A 1 490 ? 13.261 -12.060 -21.845 1.00 92.38 490 CYS A C 1
ATOM 3963 O O . CYS A 1 490 ? 13.538 -11.602 -20.733 1.00 92.38 490 CYS A O 1
ATOM 3965 N N .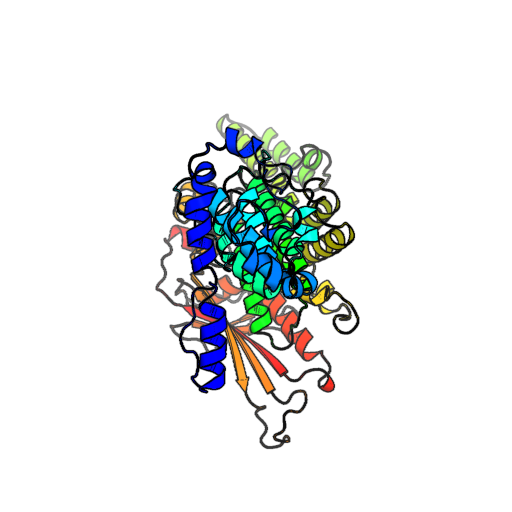 ARG A 1 491 ? 13.554 -11.398 -22.976 1.00 91.88 491 ARG A N 1
ATOM 3966 C CA . ARG A 1 491 ? 14.186 -10.063 -22.981 1.00 91.88 491 ARG A CA 1
ATOM 3967 C C . ARG A 1 491 ? 13.295 -9.018 -22.328 1.00 91.88 491 ARG A C 1
ATOM 3969 O O . ARG A 1 491 ? 13.767 -8.268 -21.477 1.00 91.88 491 ARG A O 1
ATOM 3976 N N . TRP A 1 492 ? 12.014 -9.006 -22.687 1.00 93.12 492 TRP A N 1
ATOM 3977 C CA . TRP A 1 492 ? 11.029 -8.121 -22.080 1.00 93.12 492 TRP A CA 1
ATOM 3978 C C . TRP A 1 492 ? 10.938 -8.327 -20.569 1.00 93.12 492 TRP A C 1
ATOM 3980 O O . TRP A 1 492 ? 11.071 -7.359 -19.820 1.00 93.12 492 TRP A O 1
ATOM 3990 N N . PHE A 1 493 ? 10.803 -9.579 -20.122 1.00 93.94 493 PHE A N 1
ATOM 3991 C CA . PHE A 1 493 ? 10.674 -9.898 -18.706 1.00 93.94 493 PHE A CA 1
ATOM 3992 C C . PHE A 1 493 ? 11.902 -9.433 -17.923 1.00 93.94 493 PHE A C 1
ATOM 3994 O O . PHE A 1 493 ? 11.760 -8.716 -16.938 1.00 93.94 493 PHE A O 1
ATOM 4001 N N . ASN A 1 494 ? 13.110 -9.761 -18.393 1.00 92.06 494 ASN A N 1
ATOM 4002 C CA . ASN A 1 494 ? 14.344 -9.343 -17.727 1.00 92.06 494 ASN A CA 1
ATOM 4003 C C . ASN A 1 494 ? 14.517 -7.818 -17.724 1.00 92.06 494 ASN A C 1
ATOM 4005 O O . ASN A 1 494 ? 14.984 -7.265 -16.735 1.00 92.06 494 ASN A O 1
ATOM 4009 N N . LYS A 1 495 ? 14.121 -7.119 -18.796 1.00 91.56 495 LYS A N 1
ATOM 4010 C CA . LYS A 1 495 ? 14.203 -5.654 -18.860 1.00 91.56 495 LYS A CA 1
ATOM 4011 C C . LYS A 1 495 ? 13.226 -4.981 -17.894 1.00 91.56 495 LYS A C 1
ATOM 4013 O O . LYS A 1 495 ? 13.620 -4.051 -17.195 1.00 91.56 495 LYS A O 1
ATOM 4018 N N . LYS A 1 496 ? 11.965 -5.427 -17.856 1.00 92.44 496 LYS A N 1
ATOM 4019 C CA . LYS A 1 496 ? 10.915 -4.852 -16.995 1.00 92.44 496 LYS A CA 1
ATOM 4020 C C . LYS A 1 496 ? 11.114 -5.218 -15.522 1.00 92.44 496 LYS A C 1
ATOM 4022 O O . LYS A 1 496 ? 10.911 -4.364 -14.666 1.00 92.44 496 LYS A O 1
ATOM 4027 N N . ASN A 1 497 ? 11.524 -6.452 -15.238 1.00 94.06 497 ASN A N 1
ATOM 4028 C CA . ASN A 1 497 ? 11.560 -7.025 -13.891 1.00 94.06 497 ASN A CA 1
ATOM 4029 C C . ASN A 1 497 ? 12.988 -7.230 -13.356 1.00 94.06 497 ASN A C 1
ATOM 4031 O O . ASN A 1 497 ? 13.193 -8.046 -12.463 1.00 94.06 497 ASN A O 1
ATOM 4035 N N . ALA A 1 498 ? 13.983 -6.490 -13.861 1.00 92.12 498 ALA A N 1
ATOM 4036 C CA . ALA A 1 498 ? 15.379 -6.622 -13.428 1.00 92.12 498 ALA A CA 1
ATOM 4037 C C . ALA A 1 498 ? 15.540 -6.508 -11.900 1.00 92.12 498 ALA A C 1
ATOM 4039 O O . ALA A 1 498 ? 16.177 -7.357 -11.281 1.00 92.12 498 ALA A O 1
ATOM 4040 N N . TYR A 1 499 ? 14.909 -5.498 -11.289 1.00 93.12 499 TYR A N 1
ATOM 4041 C CA . TYR A 1 499 ? 14.947 -5.293 -9.838 1.00 93.12 499 TYR A CA 1
ATOM 4042 C C . TYR A 1 499 ? 14.263 -6.424 -9.062 1.00 93.12 499 TYR A C 1
ATOM 4044 O O . TYR A 1 499 ? 14.760 -6.818 -8.014 1.00 93.12 499 TYR A O 1
ATOM 4052 N N . LEU A 1 500 ? 13.173 -6.990 -9.589 1.00 95.31 500 LEU A N 1
ATOM 4053 C CA . LEU A 1 500 ? 12.491 -8.141 -8.991 1.00 95.31 500 LEU A CA 1
ATOM 4054 C C . LEU A 1 500 ? 13.392 -9.378 -8.984 1.00 95.31 500 LEU A C 1
ATOM 4056 O O . LEU A 1 500 ? 13.547 -10.008 -7.942 1.00 95.31 500 LEU A O 1
ATOM 4060 N N . VAL A 1 501 ? 14.022 -9.700 -10.118 1.00 94.50 501 VAL A N 1
ATOM 4061 C CA . VAL A 1 501 ? 14.940 -10.847 -10.211 1.00 94.50 501 VAL A CA 1
ATOM 4062 C C . VAL A 1 501 ? 16.132 -10.654 -9.269 1.00 94.50 501 VAL A C 1
ATOM 4064 O O . VAL A 1 501 ? 16.496 -11.574 -8.540 1.00 94.50 501 VAL A O 1
ATOM 4067 N N . GLN A 1 502 ? 16.695 -9.444 -9.220 1.00 93.31 502 GLN A N 1
ATOM 4068 C CA . GLN A 1 502 ? 17.777 -9.101 -8.296 1.00 93.31 502 GLN A CA 1
ATOM 4069 C C . GLN A 1 502 ? 17.354 -9.240 -6.820 1.00 93.31 502 GLN A C 1
ATOM 4071 O O . GLN A 1 502 ? 18.117 -9.758 -6.003 1.00 93.31 502 GLN A O 1
ATOM 4076 N N . GLU A 1 503 ? 16.150 -8.787 -6.462 1.00 95.06 503 GLU A N 1
ATOM 4077 C CA . GLU A 1 503 ? 15.621 -8.879 -5.098 1.00 95.06 503 GLU A CA 1
ATOM 4078 C C . GLU A 1 503 ? 15.407 -10.342 -4.682 1.00 95.06 503 GLU A C 1
ATOM 4080 O O . GLU A 1 503 ? 15.822 -10.739 -3.593 1.00 95.06 503 GLU A O 1
ATOM 4085 N N . MET A 1 504 ? 14.835 -11.168 -5.565 1.00 94.44 504 MET A N 1
ATOM 4086 C CA . MET A 1 504 ? 14.609 -12.596 -5.312 1.00 94.44 504 MET A CA 1
ATOM 4087 C C . MET A 1 504 ? 15.922 -13.366 -5.145 1.00 94.44 504 MET A C 1
ATOM 4089 O O . MET A 1 504 ? 16.057 -14.142 -4.200 1.00 94.44 504 MET A O 1
ATOM 4093 N N . GLN A 1 505 ? 16.929 -13.078 -5.972 1.00 93.25 505 GLN A N 1
ATOM 4094 C CA . GLN A 1 505 ? 18.280 -13.616 -5.790 1.00 93.25 505 GLN A CA 1
ATOM 4095 C C . GLN A 1 505 ? 18.881 -13.252 -4.438 1.00 93.25 505 GLN A C 1
ATOM 4097 O O . GLN A 1 505 ? 19.428 -14.101 -3.734 1.00 93.25 505 GLN A O 1
ATOM 4102 N N . ALA A 1 506 ? 18.809 -11.971 -4.071 1.00 93.31 506 ALA A N 1
ATOM 4103 C CA . ALA A 1 506 ? 19.386 -11.493 -2.826 1.00 93.31 506 ALA A CA 1
ATOM 4104 C C . ALA A 1 506 ? 18.688 -12.119 -1.607 1.00 93.31 506 ALA A C 1
ATOM 4106 O O . ALA A 1 506 ? 19.361 -12.455 -0.623 1.00 93.31 506 ALA A O 1
ATOM 4107 N N . LEU A 1 507 ? 17.369 -12.326 -1.695 1.00 94.44 507 LEU A N 1
ATOM 4108 C CA . LEU A 1 507 ? 16.573 -13.021 -0.691 1.00 94.44 507 LEU A CA 1
ATOM 4109 C C . LEU A 1 507 ? 16.963 -14.494 -0.575 1.00 94.44 507 LEU A C 1
ATOM 4111 O O . LEU A 1 507 ? 17.304 -14.931 0.523 1.00 94.44 507 LEU A O 1
ATOM 4115 N N . GLU A 1 508 ? 16.993 -15.239 -1.679 1.00 93.69 508 GLU A N 1
ATOM 4116 C CA . GLU A 1 508 ? 17.403 -16.646 -1.687 1.00 93.69 508 GLU A CA 1
ATOM 4117 C C . GLU A 1 508 ? 18.827 -16.816 -1.129 1.00 93.69 508 GLU A C 1
ATOM 4119 O O . GLU A 1 508 ? 19.061 -17.597 -0.203 1.00 93.69 508 GLU A O 1
ATOM 4124 N N . ALA A 1 509 ? 19.784 -16.014 -1.602 1.00 92.19 509 ALA A N 1
ATOM 4125 C CA . ALA A 1 509 ? 21.161 -16.035 -1.111 1.00 92.19 509 ALA A CA 1
ATOM 4126 C C . ALA A 1 509 ? 21.266 -15.643 0.373 1.00 92.19 509 ALA A C 1
ATOM 4128 O O . ALA A 1 509 ? 22.164 -16.084 1.095 1.00 92.19 509 ALA A O 1
ATOM 4129 N N . TYR A 1 510 ? 20.381 -14.777 0.870 1.00 91.62 510 TYR A N 1
ATOM 4130 C CA . TYR A 1 510 ? 20.305 -14.481 2.296 1.00 91.62 510 TYR A CA 1
ATOM 4131 C C . TYR A 1 510 ? 19.783 -15.675 3.098 1.00 91.62 510 TYR A C 1
ATOM 4133 O O . TYR A 1 510 ? 20.398 -16.006 4.112 1.00 91.62 510 TYR A O 1
ATOM 4141 N N . LEU A 1 511 ? 18.722 -16.340 2.639 1.00 90.44 511 LEU A N 1
ATOM 4142 C CA . LEU A 1 511 ? 18.143 -17.511 3.305 1.00 90.44 511 LEU A CA 1
ATOM 4143 C C . LEU A 1 511 ? 19.133 -18.685 3.366 1.00 90.44 511 LEU A C 1
ATOM 4145 O O . LEU A 1 511 ? 19.240 -19.326 4.411 1.00 90.44 511 LEU A O 1
ATOM 4149 N N . HIS A 1 512 ? 19.939 -18.894 2.320 1.00 89.06 512 HIS A N 1
ATOM 4150 C CA . HIS A 1 512 ? 21.014 -19.896 2.316 1.00 89.06 512 HIS A CA 1
ATOM 4151 C C . HIS A 1 512 ? 22.193 -19.552 3.242 1.00 89.06 512 HIS A C 1
ATOM 4153 O O . HIS A 1 512 ? 22.861 -20.449 3.756 1.00 89.06 512 HIS A O 1
ATOM 4159 N N . ARG A 1 513 ? 22.458 -18.262 3.496 1.00 89.06 513 ARG A N 1
ATOM 4160 C CA . ARG A 1 513 ? 23.507 -17.823 4.440 1.00 89.06 513 ARG A CA 1
ATOM 4161 C C . ARG A 1 513 ? 23.096 -17.942 5.904 1.00 89.06 513 ARG A C 1
ATOM 4163 O O . ARG A 1 513 ? 23.963 -17.869 6.778 1.00 89.06 513 ARG A O 1
ATOM 4170 N N . VAL A 1 514 ? 21.803 -18.084 6.198 1.00 84.94 514 VAL A N 1
ATOM 4171 C CA . VAL A 1 514 ? 21.343 -18.338 7.566 1.00 84.94 514 VAL A CA 1
ATOM 4172 C C . VAL A 1 514 ? 21.900 -19.696 8.014 1.00 84.94 514 VAL A C 1
ATOM 4174 O O . VAL A 1 514 ? 21.717 -20.684 7.301 1.00 84.94 514 VAL A O 1
AT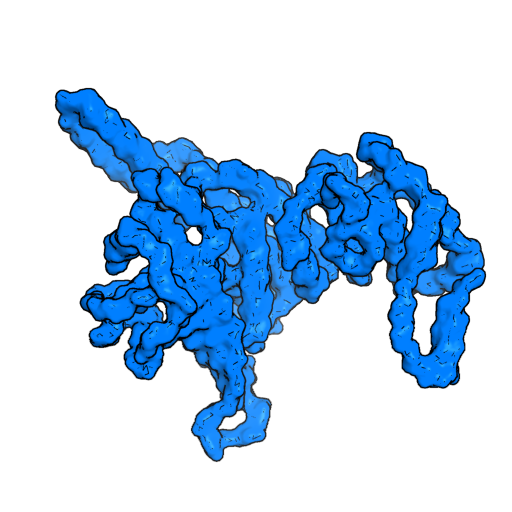OM 4177 N N . PRO A 1 515 ? 22.573 -19.783 9.180 1.00 83.38 515 PRO A N 1
ATOM 4178 C CA . PRO A 1 515 ? 23.127 -21.045 9.656 1.00 83.38 515 PRO A CA 1
ATOM 4179 C C . PRO A 1 515 ? 22.071 -22.152 9.659 1.00 83.38 515 PRO A C 1
ATOM 4181 O O . PRO A 1 515 ? 20.972 -21.939 10.164 1.00 83.38 515 PRO A O 1
ATOM 4184 N N . VAL A 1 516 ? 22.410 -23.346 9.158 1.00 79.50 516 VAL A N 1
ATOM 4185 C CA . VAL A 1 516 ? 21.473 -24.488 9.064 1.00 79.50 516 VAL A CA 1
ATOM 4186 C C . VAL A 1 516 ? 20.805 -24.778 10.409 1.00 79.50 516 VAL A C 1
ATOM 4188 O O . VAL A 1 516 ? 19.604 -24.975 10.465 1.00 79.50 516 VAL A O 1
ATOM 4191 N N . LYS A 1 517 ? 21.544 -24.670 11.521 1.00 78.94 517 LYS A N 1
ATOM 4192 C CA . LYS A 1 517 ? 21.015 -24.841 12.889 1.00 78.94 517 LYS A CA 1
ATOM 4193 C C . LYS A 1 517 ? 19.915 -23.839 13.278 1.00 78.94 517 LYS A C 1
ATOM 4195 O O . LYS A 1 517 ? 19.226 -24.055 14.269 1.00 78.94 517 LYS A O 1
ATOM 4200 N N . GLU A 1 518 ? 19.779 -22.737 12.546 1.00 76.31 518 GLU A N 1
ATOM 4201 C CA . GLU A 1 518 ? 18.818 -21.661 12.793 1.00 76.31 518 GLU A CA 1
ATOM 4202 C C . GLU A 1 518 ? 17.674 -21.602 11.768 1.00 76.31 518 GLU A C 1
ATOM 4204 O O . GLU A 1 518 ? 16.794 -20.749 11.916 1.00 76.31 518 GLU A O 1
ATOM 4209 N N . ARG A 1 519 ? 17.655 -22.492 10.763 1.00 77.69 519 ARG A N 1
ATOM 4210 C CA . ARG A 1 519 ? 16.588 -22.582 9.755 1.00 77.69 519 ARG A CA 1
ATOM 4211 C C . ARG A 1 519 ? 16.051 -24.009 9.642 1.00 77.69 519 ARG A C 1
ATOM 4213 O O . ARG A 1 519 ? 16.809 -24.967 9.637 1.00 77.69 519 ARG A O 1
ATOM 4220 N N . PHE A 1 520 ? 14.733 -24.153 9.543 1.00 79.50 520 PHE A N 1
ATOM 4221 C CA . PHE A 1 520 ? 14.101 -25.448 9.249 1.00 79.50 520 PHE A CA 1
ATOM 4222 C C . PHE A 1 520 ? 14.024 -25.727 7.750 1.00 79.50 520 PHE A C 1
ATOM 4224 O O . PHE A 1 520 ? 14.087 -26.883 7.349 1.00 79.50 520 PHE A O 1
ATOM 4231 N N . TYR A 1 521 ? 13.933 -24.661 6.957 1.00 84.75 521 TYR A N 1
ATOM 4232 C CA . TYR A 1 521 ? 13.673 -24.726 5.531 1.00 84.75 521 TYR A CA 1
ATOM 4233 C C . TYR A 1 521 ? 14.937 -24.428 4.728 1.00 84.75 521 TYR A C 1
ATOM 4235 O O . TYR A 1 521 ? 15.659 -23.465 5.020 1.00 84.75 521 TYR A O 1
ATOM 4243 N N . ASP A 1 522 ? 15.181 -25.251 3.715 1.00 88.31 522 ASP A N 1
ATOM 4244 C CA . ASP A 1 522 ? 16.058 -24.936 2.600 1.00 88.31 522 ASP A CA 1
ATOM 4245 C C . ASP A 1 522 ? 15.226 -24.313 1.480 1.00 88.31 522 ASP A C 1
ATOM 4247 O O . ASP A 1 522 ? 14.542 -25.016 0.736 1.00 88.31 522 ASP A O 1
ATOM 4251 N N . THR A 1 523 ? 15.199 -22.979 1.448 1.00 91.00 523 THR A N 1
ATOM 4252 C CA . THR A 1 523 ? 14.312 -22.223 0.562 1.00 91.00 523 THR A CA 1
ATOM 4253 C C . THR A 1 523 ? 14.953 -22.010 -0.807 1.00 91.00 523 THR A C 1
ATOM 4255 O O . THR A 1 523 ? 16.008 -21.384 -0.896 1.00 91.00 523 THR A O 1
ATOM 4258 N N . ARG A 1 524 ? 14.269 -22.451 -1.863 1.00 93.19 524 ARG A N 1
ATOM 4259 C CA . ARG A 1 524 ? 14.567 -22.154 -3.270 1.00 93.19 524 ARG A CA 1
ATOM 4260 C C . ARG A 1 524 ? 13.470 -21.278 -3.860 1.00 93.19 524 ARG A C 1
ATOM 4262 O O . ARG A 1 524 ? 12.311 -21.417 -3.479 1.00 93.19 524 ARG A O 1
ATOM 4269 N N . ILE A 1 525 ? 13.813 -20.391 -4.783 1.00 95.56 525 ILE A N 1
ATOM 4270 C CA . ILE A 1 525 ? 12.877 -19.480 -5.439 1.00 95.56 525 ILE A CA 1
ATOM 4271 C C . ILE A 1 525 ? 12.887 -19.744 -6.944 1.00 95.56 525 ILE A C 1
ATOM 4273 O O . ILE A 1 525 ? 13.929 -19.712 -7.589 1.00 95.56 525 ILE A O 1
ATOM 4277 N N . ILE A 1 526 ? 11.707 -19.969 -7.515 1.00 96.12 526 ILE A N 1
ATOM 4278 C CA . ILE A 1 526 ? 11.498 -20.175 -8.949 1.00 96.12 526 ILE A CA 1
ATOM 4279 C C . ILE A 1 526 ? 10.601 -19.060 -9.478 1.00 96.12 526 ILE A C 1
ATOM 4281 O O . ILE A 1 526 ? 9.596 -18.704 -8.862 1.00 96.12 526 ILE A O 1
ATOM 4285 N N . ILE A 1 527 ? 10.948 -18.523 -10.647 1.00 97.62 527 ILE A N 1
ATOM 4286 C CA . ILE A 1 527 ? 10.123 -17.556 -11.372 1.00 97.62 527 ILE A CA 1
ATOM 4287 C C . ILE A 1 527 ? 9.600 -18.230 -12.641 1.00 97.62 527 ILE A C 1
ATOM 4289 O O . ILE A 1 527 ? 10.383 -18.672 -13.478 1.00 97.62 527 ILE A O 1
ATOM 4293 N N . ARG A 1 528 ? 8.278 -18.271 -12.808 1.00 97.31 528 ARG A N 1
ATOM 4294 C CA . ARG A 1 528 ? 7.577 -18.797 -13.986 1.00 97.31 528 ARG A CA 1
ATOM 4295 C C . ARG A 1 528 ? 6.954 -17.656 -14.772 1.00 97.31 528 ARG A C 1
ATOM 4297 O O . ARG A 1 528 ? 6.233 -16.841 -14.205 1.00 97.31 528 ARG A O 1
ATOM 4304 N N . VAL A 1 529 ? 7.183 -17.618 -16.079 1.00 96.94 529 VAL A N 1
ATOM 4305 C CA . VAL A 1 529 ? 6.470 -16.733 -17.007 1.00 96.94 529 VAL A CA 1
ATOM 4306 C C . VAL A 1 529 ? 5.463 -17.579 -17.771 1.00 96.94 529 VAL A C 1
ATOM 4308 O O . VAL A 1 529 ? 5.856 -18.459 -18.534 1.00 96.94 529 VAL A O 1
ATOM 4311 N N . ILE A 1 530 ? 4.174 -17.317 -17.561 1.00 96.56 530 ILE A N 1
ATOM 4312 C CA . ILE A 1 530 ? 3.069 -18.113 -18.105 1.00 96.56 530 ILE A CA 1
ATOM 4313 C C . ILE A 1 530 ? 2.280 -17.267 -19.100 1.00 96.56 530 ILE A C 1
ATOM 4315 O O . ILE A 1 530 ? 1.787 -16.192 -18.764 1.00 96.56 530 ILE A O 1
ATOM 4319 N N . VAL A 1 531 ? 2.124 -17.765 -20.322 1.00 94.50 531 VAL A N 1
ATOM 4320 C CA . VAL A 1 531 ? 1.291 -17.137 -21.349 1.00 94.50 531 VAL A CA 1
ATOM 4321 C C . VAL A 1 531 ? -0.147 -17.614 -21.170 1.00 94.50 531 VAL A C 1
ATOM 4323 O O . VAL A 1 531 ? -0.498 -18.733 -21.534 1.00 94.50 531 VAL A O 1
ATOM 4326 N N . SER A 1 532 ? -0.985 -16.758 -20.590 1.00 84.44 532 SER A N 1
ATOM 4327 C CA . SER A 1 532 ? -2.391 -17.055 -20.284 1.00 84.44 532 SER A CA 1
ATOM 4328 C C . SER A 1 532 ? -3.327 -16.799 -21.466 1.00 84.44 532 SER A C 1
ATOM 4330 O O . SER A 1 532 ? -4.361 -17.452 -21.600 1.00 84.44 532 SER A O 1
ATOM 4332 N N . ASN A 1 533 ? -2.979 -15.840 -22.326 1.00 78.50 533 ASN A N 1
ATOM 4333 C CA . ASN A 1 533 ? -3.813 -15.375 -23.428 1.00 78.50 533 ASN A CA 1
ATOM 4334 C C . ASN A 1 533 ? -2.970 -15.058 -24.676 1.00 78.50 533 ASN A C 1
ATOM 4336 O O . ASN A 1 533 ? -1.801 -14.678 -24.555 1.00 78.50 533 ASN A O 1
ATOM 4340 N N . PRO A 1 534 ? -3.559 -15.152 -25.886 1.00 77.88 534 PRO A N 1
ATOM 4341 C CA . PRO A 1 534 ? -2.894 -14.699 -27.105 1.00 77.88 534 PRO A CA 1
ATOM 4342 C C . PRO A 1 534 ? -2.583 -13.199 -27.034 1.00 77.88 534 PRO A C 1
ATOM 4344 O O . PRO A 1 534 ? -3.298 -12.449 -26.366 1.00 77.88 534 PRO A O 1
ATOM 4347 N N . THR A 1 535 ? -1.547 -12.753 -27.755 1.00 79.56 535 THR A N 1
ATOM 4348 C CA . THR A 1 535 ? -1.146 -11.337 -27.799 1.00 79.56 535 THR A CA 1
ATOM 4349 C C . THR A 1 535 ? -2.321 -10.405 -28.112 1.00 79.56 535 THR A C 1
ATOM 4351 O O . THR A 1 535 ? -2.913 -10.494 -29.186 1.00 79.56 535 THR A O 1
ATOM 4354 N N . ARG A 1 536 ? -2.629 -9.476 -27.193 1.00 78.12 536 ARG A N 1
ATOM 4355 C CA . ARG A 1 536 ? -3.699 -8.463 -27.356 1.00 78.12 536 ARG A CA 1
ATOM 4356 C C . ARG A 1 536 ? -3.196 -7.051 -27.678 1.00 78.12 536 ARG A C 1
ATOM 4358 O O . ARG A 1 536 ? -3.994 -6.121 -27.758 1.00 78.12 536 ARG A O 1
ATOM 4365 N N . LEU A 1 537 ? -1.888 -6.872 -27.852 1.00 85.19 537 LEU A N 1
ATOM 4366 C CA . LEU A 1 537 ? -1.296 -5.574 -28.178 1.00 85.19 537 LEU A CA 1
ATOM 4367 C C . LEU A 1 537 ? -1.515 -5.203 -29.647 1.00 85.19 537 LEU A C 1
ATOM 4369 O O . LEU A 1 537 ? -1.390 -6.046 -30.535 1.00 85.19 537 LEU A O 1
ATOM 4373 N N . SER A 1 538 ? -1.778 -3.920 -29.908 1.00 87.50 538 SER A N 1
ATOM 4374 C CA . SER A 1 538 ? -1.746 -3.396 -31.273 1.00 87.50 538 SER A CA 1
ATOM 4375 C C . SER A 1 538 ? -0.309 -3.419 -31.824 1.00 87.50 538 SER A C 1
ATOM 4377 O O . SER A 1 538 ? 0.649 -3.351 -31.044 1.00 87.50 538 SER A O 1
ATOM 4379 N N . PRO A 1 539 ? -0.123 -3.466 -33.158 1.00 88.81 539 PRO A N 1
ATOM 4380 C CA . PRO A 1 539 ? 1.209 -3.421 -33.765 1.00 88.81 539 PRO A CA 1
ATOM 4381 C C . PRO A 1 539 ? 2.036 -2.202 -33.331 1.00 88.81 539 PRO A C 1
ATOM 4383 O O . PRO A 1 539 ? 3.240 -2.310 -33.125 1.00 88.81 539 PRO A O 1
ATOM 4386 N N . GLU A 1 540 ? 1.382 -1.056 -33.138 1.00 88.50 540 GLU A N 1
ATOM 4387 C CA . GLU A 1 540 ? 2.012 0.180 -32.671 1.00 88.50 540 GLU A CA 1
ATOM 4388 C C . GLU A 1 540 ? 2.583 0.043 -31.252 1.00 88.50 540 GLU A C 1
ATOM 4390 O O . GLU A 1 540 ? 3.758 0.336 -31.027 1.00 88.50 540 GLU A O 1
ATOM 4395 N N . LEU A 1 541 ? 1.788 -0.471 -30.305 1.00 90.06 541 LEU A N 1
ATOM 4396 C CA . LEU A 1 541 ? 2.237 -0.689 -28.926 1.00 90.06 541 LEU A CA 1
ATOM 4397 C C . LEU A 1 541 ? 3.335 -1.757 -28.856 1.00 90.06 541 LEU A C 1
ATOM 4399 O O . LEU A 1 541 ? 4.279 -1.640 -28.072 1.00 90.06 541 LEU A O 1
ATOM 4403 N N . PHE A 1 542 ? 3.250 -2.783 -29.702 1.00 91.06 542 PHE A N 1
ATOM 4404 C CA . PHE A 1 542 ? 4.285 -3.806 -29.788 1.00 91.06 542 PHE A CA 1
ATOM 4405 C C . PHE A 1 542 ? 5.629 -3.237 -30.270 1.00 91.06 542 PHE A C 1
ATOM 4407 O O . PHE A 1 542 ? 6.676 -3.552 -29.701 1.00 91.06 542 PHE A O 1
ATOM 4414 N N . GLU A 1 543 ? 5.620 -2.347 -31.265 1.00 90.88 543 GLU A N 1
ATOM 4415 C CA . GLU A 1 543 ? 6.841 -1.685 -31.737 1.00 90.88 543 GLU A CA 1
ATOM 4416 C C . GLU A 1 543 ? 7.471 -0.776 -30.668 1.00 90.88 543 GLU A C 1
ATOM 4418 O O . GLU A 1 543 ? 8.696 -0.647 -30.620 1.00 90.88 543 GLU A O 1
ATOM 4423 N N . ILE A 1 544 ? 6.679 -0.192 -29.760 1.00 90.88 544 ILE A N 1
ATOM 4424 C CA . ILE A 1 544 ? 7.214 0.555 -28.608 1.00 90.88 544 ILE A CA 1
ATOM 4425 C C . ILE A 1 544 ? 7.978 -0.373 -27.661 1.00 90.88 544 ILE A C 1
ATOM 4427 O O . ILE A 1 544 ? 9.097 -0.036 -27.272 1.00 90.88 544 ILE A O 1
ATOM 4431 N N . LEU A 1 545 ? 7.420 -1.546 -27.327 1.00 91.00 545 LEU A N 1
ATOM 4432 C CA . LEU A 1 545 ? 8.131 -2.536 -26.511 1.00 91.00 545 LEU A CA 1
ATOM 4433 C C . LEU A 1 545 ? 9.445 -2.935 -27.175 1.00 91.00 545 LEU A C 1
ATOM 4435 O O . LEU A 1 545 ? 10.500 -2.857 -26.555 1.00 91.00 545 LEU A O 1
ATOM 4439 N N . LYS A 1 546 ? 9.385 -3.299 -28.456 1.00 89.69 546 LYS A N 1
ATOM 4440 C CA . LYS A 1 546 ? 10.538 -3.764 -29.227 1.00 89.69 546 LYS A CA 1
ATOM 4441 C C . LYS A 1 546 ? 11.677 -2.747 -29.289 1.00 89.69 546 LYS A C 1
ATOM 4443 O O . LYS A 1 546 ? 12.830 -3.147 -29.226 1.00 89.69 546 LYS A O 1
ATOM 4448 N N . LYS A 1 547 ? 11.380 -1.446 -29.376 1.00 89.81 547 LYS A N 1
ATOM 4449 C CA . LYS A 1 547 ? 12.400 -0.379 -29.392 1.00 89.81 547 LYS A CA 1
ATOM 4450 C C . LYS A 1 547 ? 13.173 -0.234 -28.076 1.00 89.81 547 LYS A C 1
ATOM 4452 O O . LYS A 1 547 ? 14.239 0.373 -28.087 1.00 89.81 547 LYS A O 1
ATOM 4457 N N . GLN A 1 548 ? 12.632 -0.725 -26.960 1.00 87.81 548 GLN A N 1
ATOM 4458 C CA . GLN A 1 548 ? 13.253 -0.614 -25.632 1.00 87.81 548 GLN A CA 1
ATOM 4459 C C . GLN A 1 548 ? 14.037 -1.861 -25.205 1.00 87.81 548 GLN A C 1
ATOM 4461 O O . GLN A 1 548 ? 14.704 -1.828 -24.164 1.00 87.81 548 GLN A O 1
ATOM 4466 N N . LEU A 1 549 ? 13.938 -2.951 -25.975 1.00 85.00 549 LEU A N 1
ATOM 4467 C CA . LEU A 1 549 ? 14.647 -4.205 -25.725 1.00 85.00 549 LEU A CA 1
ATOM 4468 C C . LEU A 1 549 ? 15.967 -4.228 -26.470 1.00 85.00 549 LEU A C 1
ATOM 4470 O O . LEU A 1 549 ? 16.976 -4.501 -25.780 1.00 85.00 549 LEU A O 1
#

Secondary structure (DSSP, 8-state):
--HHHHHHHHHHHTT--------TTHHHHHHHHHHSHHHHT--HHHHHHTEETTEETT--SSGGGGGG-S-HHHHHHHHHHHHH-SHHHHHHHHHHHHHHTTBPP-S-SS--BSSTT--BHHHHHHHHHHT-TT--HHHHHH----TTSTTTTSBP-GGGHHHHHHIIIII--HHHHHHHHHHHHHHHHHGGG--GGGTTSPP-SHHHHHHHHHHHHHHHHH-TT----HHHHHHHHHHHHHTTGGGGPPPPTHHHHS-SSHHHHHHHHHHHHHTT--SHHHHHHHHHHHHHHHHHHHHHHHHHHHHHHHHHHHHH-GGGTTS-HHHHHHHHHHHHHTTS-HHHHHTSPP-TTTSS--HHHHHHHHHHHHHT---GGGS-HHHHHHHGGGS-HHHHHHHHHHHHEEEEEEEEEEE--S-TTS-SS--TT-EEEEEEEEEEES-----B----S--BSEEE-TTS-BTTEEEEEEPGGG-B---TT-BHHHHHHHHHSHHHHHHHHHHHHHHHHS-GGG-SEEEEEEEEEEE-S-----HHHHHHHHHH-

InterPro domains:
  IPR056471 HD-CE [PF24391] (201-411)